Protein AF-A0A7C3V7M2-F1 (afdb_monomer_lite)

Foldseek 3Di:
DVVVVVVVVVVVVVVVVCCCVVCVVVVVVVVVVVVVCVVVVVPPPLVPDDKDKFWDPQKDWPDWAQAQQAFIKTKIAGAPQFKKWWFWKAAEQAPDRLDIFGAPHIDIHGHPGIDIDARDPDDGGRGYYYRNRHGDDSVCRHAFHKDKHKMKIWIAGPVPRDIDIIMIITIDGHHHDDPPPDPQPDADEDDWFDEQQAAEEHEYPAAYEEAAEGYEYEQNHALHEYHDQQHEQYYQLYYESYEYYLHENYEYENYEFERYLEDYEYDVYEHYEYEHYEFEHHQEEDYEYECYEHYEYEHYEFEHYQEEHYEAEVYEHYEAEAYEYEHYQYEDYEAELYEQYEHEQYEYEQYQYENYEYYNYENYEYYQYEAYQYQEYYEAEDAYEAYEHALYEFHHPHADENYEYYCYEQYEAEHYEFEHQHDEHAEYANYENYEHEHYEYPQHQAEDYEYENQYENYEAYQYEFENHQEEPYEYEHAHEHYEHANYEFEHHAAEPYEYYQYEHYEYEHYEFEHYAAEPYEYAHYEPYEYEHYEFEHYQEYYEYHQYEAYEYYQYEFEHHVERYYYDDPPDPYNYYHYNYHYYHHHPPPPSD

Structure (mmCIF, N/CA/C/O backbone):
data_AF-A0A7C3V7M2-F1
#
_entry.id   AF-A0A7C3V7M2-F1
#
loop_
_atom_site.group_PDB
_atom_site.id
_atom_site.type_symbol
_atom_site.label_atom_id
_atom_site.label_alt_id
_atom_site.label_comp_id
_atom_site.label_asym_id
_atom_site.label_entity_id
_atom_site.label_seq_id
_atom_site.pdbx_PDB_ins_code
_atom_site.Cartn_x
_atom_site.Cartn_y
_atom_site.Cartn_z
_atom_site.occupancy
_atom_site.B_iso_or_equiv
_atom_site.auth_seq_id
_atom_site.auth_comp_id
_atom_site.auth_asym_id
_atom_site.auth_atom_id
_atom_site.pdbx_PDB_model_num
ATOM 1 N N . MET A 1 1 ? -31.447 86.034 -13.667 1.00 54.25 1 MET A N 1
ATOM 2 C CA . MET A 1 1 ? -31.892 84.661 -14.022 1.00 54.25 1 MET A CA 1
ATOM 3 C C . MET A 1 1 ? -31.077 84.039 -15.160 1.00 54.25 1 MET A C 1
ATOM 5 O O . MET A 1 1 ? -30.828 82.841 -15.121 1.00 54.25 1 MET A O 1
ATOM 9 N N . GLU A 1 2 ? -30.608 84.818 -16.137 1.00 56.22 2 GLU A N 1
ATOM 10 C CA . GLU A 1 2 ? -29.858 84.313 -17.302 1.00 56.22 2 GLU A CA 1
ATOM 11 C C . GLU A 1 2 ? -28.431 83.814 -16.987 1.00 56.22 2 GLU A C 1
ATOM 13 O O . GLU A 1 2 ? -27.974 82.814 -17.540 1.00 56.22 2 GLU A O 1
ATOM 18 N N . THR A 1 3 ? -27.752 84.441 -16.025 1.00 54.19 3 THR A N 1
ATOM 19 C CA . THR A 1 3 ? -26.393 84.076 -15.584 1.00 54.19 3 THR A CA 1
ATOM 20 C C . THR A 1 3 ? -26.341 82.751 -14.811 1.00 54.19 3 THR A C 1
ATOM 22 O O . THR A 1 3 ? -25.448 81.937 -15.038 1.00 54.19 3 THR A O 1
ATOM 25 N N . LEU A 1 4 ? -27.355 82.455 -13.990 1.00 53.62 4 LEU A N 1
ATOM 26 C CA . LEU A 1 4 ? -27.503 81.168 -13.285 1.00 53.62 4 LEU A CA 1
ATOM 27 C C . LEU A 1 4 ? -27.811 79.993 -14.234 1.00 53.62 4 LEU A C 1
ATOM 29 O O . LEU A 1 4 ? -27.441 78.851 -13.955 1.00 53.62 4 LEU A O 1
ATOM 33 N N . ARG A 1 5 ? -28.459 80.261 -15.377 1.00 54.81 5 ARG A N 1
ATOM 34 C CA . ARG A 1 5 ? -28.803 79.237 -16.378 1.00 54.81 5 ARG A CA 1
ATOM 35 C C . ARG A 1 5 ? -27.583 78.818 -17.210 1.00 54.81 5 ARG A C 1
ATOM 37 O O . ARG A 1 5 ? -27.418 77.627 -17.465 1.00 54.81 5 ARG A O 1
ATOM 44 N N . LYS A 1 6 ? -26.690 79.761 -17.548 1.00 54.53 6 LYS A N 1
ATOM 45 C CA . LYS A 1 6 ? -25.410 79.477 -18.230 1.00 54.53 6 LYS A CA 1
ATOM 46 C C . LYS A 1 6 ? -24.426 78.697 -17.346 1.00 54.53 6 LYS A C 1
ATOM 48 O O . LYS A 1 6 ? -23.787 77.771 -17.835 1.00 54.53 6 LYS A O 1
ATOM 53 N N . TRP A 1 7 ? -24.372 78.988 -16.044 1.00 55.53 7 TRP A N 1
ATOM 54 C CA . TRP A 1 7 ? -23.485 78.279 -15.109 1.00 55.53 7 TRP A CA 1
ATOM 55 C C . TRP A 1 7 ? -23.869 76.795 -14.925 1.00 55.53 7 TRP A C 1
ATOM 57 O O . TRP A 1 7 ? -23.005 75.918 -14.981 1.00 55.53 7 TRP A O 1
ATOM 67 N N . ARG A 1 8 ? -25.175 76.487 -14.822 1.00 53.44 8 ARG A N 1
ATOM 68 C CA . ARG A 1 8 ? -25.684 75.099 -14.743 1.00 53.44 8 ARG A CA 1
ATOM 69 C C . ARG A 1 8 ? -25.473 74.281 -16.026 1.00 53.44 8 ARG A C 1
ATOM 71 O O . ARG A 1 8 ? -25.283 73.071 -15.932 1.00 53.44 8 ARG A O 1
ATOM 78 N N . LEU A 1 9 ? -25.514 74.903 -17.207 1.00 55.69 9 LEU A N 1
ATOM 79 C CA . LEU A 1 9 ? -25.251 74.219 -18.483 1.00 55.69 9 LEU A CA 1
ATOM 80 C C . LEU A 1 9 ? -23.763 73.883 -18.659 1.00 55.69 9 LEU A C 1
ATOM 82 O O . LEU A 1 9 ? -23.442 72.784 -19.105 1.00 55.69 9 LEU A O 1
ATOM 86 N N . PHE A 1 10 ? -22.865 74.777 -18.236 1.00 55.31 10 PHE A N 1
ATOM 87 C CA . PHE A 1 10 ? -21.420 74.552 -18.316 1.00 55.31 10 PHE A CA 1
ATOM 88 C C . PHE A 1 10 ? -20.954 73.411 -17.390 1.00 55.31 10 PHE A C 1
ATOM 90 O O . PHE A 1 10 ? -20.210 72.534 -17.818 1.00 55.31 10 PHE A O 1
ATOM 97 N N . HIS A 1 11 ? -21.483 73.336 -16.161 1.00 56.56 11 HIS A N 1
ATOM 98 C CA . HIS A 1 11 ? -21.150 72.255 -15.215 1.00 56.56 11 HIS A CA 1
ATOM 99 C C . HIS A 1 11 ? -21.684 70.879 -15.649 1.00 56.56 11 HIS A C 1
ATOM 101 O O . HIS A 1 11 ? -21.033 69.860 -15.413 1.00 56.56 11 HIS A O 1
ATOM 107 N N . ARG A 1 12 ? -22.839 70.829 -16.332 1.00 56.41 12 ARG A N 1
ATOM 108 C CA . ARG A 1 12 ? -23.368 69.583 -16.916 1.00 56.41 12 ARG A CA 1
ATOM 109 C C . ARG A 1 12 ? -22.530 69.092 -18.099 1.00 56.41 12 ARG A C 1
ATOM 111 O O . ARG A 1 12 ? -22.341 67.888 -18.224 1.00 56.41 12 ARG A O 1
ATOM 118 N N . GLY A 1 13 ? -21.998 70.000 -18.921 1.00 60.06 13 GLY A N 1
ATOM 119 C CA . GLY A 1 13 ? -21.074 69.656 -20.008 1.00 60.06 13 GLY A CA 1
ATOM 120 C C . GLY A 1 13 ? -19.727 69.132 -19.501 1.00 60.06 13 GLY A C 1
ATOM 121 O O . GLY A 1 13 ? -19.213 68.151 -20.029 1.00 60.06 13 GLY A O 1
ATOM 122 N N . GLN A 1 14 ? -19.199 69.727 -18.428 1.00 63.34 14 GLN A N 1
ATOM 123 C CA . GLN A 1 14 ? -17.941 69.298 -17.814 1.00 63.34 14 GLN A CA 1
ATOM 124 C C . GLN A 1 14 ? -18.066 67.925 -17.128 1.00 63.34 14 GLN A C 1
ATOM 126 O O . GLN A 1 14 ? -17.229 67.056 -17.351 1.00 63.34 14 GLN A O 1
ATOM 131 N N . SER A 1 15 ? -19.169 67.681 -16.408 1.00 62.03 15 SER A N 1
ATOM 132 C CA . SER A 1 15 ? -19.448 66.369 -15.792 1.00 62.03 15 SER A CA 1
ATOM 133 C C . SER A 1 15 ? -19.681 65.270 -16.842 1.00 62.03 15 SER A C 1
ATOM 135 O O . SER A 1 15 ? -19.260 64.131 -16.666 1.00 62.03 15 SER A O 1
ATOM 137 N N . ALA A 1 16 ? -20.331 65.596 -17.968 1.00 63.72 16 ALA A N 1
ATOM 138 C CA . ALA A 1 16 ? -20.520 64.651 -19.069 1.00 63.72 16 ALA A CA 1
ATOM 139 C C . ALA A 1 16 ? -19.190 64.288 -19.760 1.00 63.72 16 ALA A C 1
ATOM 141 O O . ALA A 1 16 ? -18.980 63.129 -20.113 1.00 63.72 16 ALA A O 1
ATOM 142 N N . MET A 1 17 ? -18.273 65.250 -19.907 1.00 70.50 17 MET A N 1
ATOM 143 C CA . MET A 1 17 ? -16.934 65.020 -20.467 1.00 70.50 17 MET A CA 1
ATOM 144 C C . MET A 1 17 ? -16.050 64.160 -19.551 1.00 70.50 17 MET A C 1
ATOM 146 O O . MET A 1 17 ? -15.294 63.331 -20.057 1.00 70.50 17 MET A O 1
ATOM 150 N N . GLU A 1 18 ? -16.180 64.272 -18.226 1.00 68.94 18 GLU A N 1
ATOM 151 C CA . GLU A 1 18 ? -15.499 63.377 -17.274 1.00 68.94 18 GLU A CA 1
ATOM 152 C C . GLU A 1 18 ? -16.012 61.935 -17.358 1.00 68.94 18 GLU A C 1
ATOM 154 O O . GLU A 1 18 ? -15.216 60.998 -17.383 1.00 68.94 18 GLU A O 1
ATOM 159 N N . VAL A 1 19 ? -17.329 61.733 -17.481 1.00 70.38 19 VAL A N 1
ATOM 160 C CA . VAL A 1 19 ? -17.910 60.390 -17.653 1.00 70.38 19 VAL A CA 1
ATOM 161 C C . VAL A 1 19 ? -17.460 59.765 -18.978 1.00 70.38 19 VAL A C 1
ATOM 163 O O . VAL A 1 19 ? -17.074 58.598 -19.006 1.00 70.38 19 VAL A O 1
ATOM 166 N N . VAL A 1 20 ? -17.433 60.533 -20.071 1.00 73.56 20 VAL A N 1
ATOM 167 C CA . VAL A 1 20 ? -16.977 60.031 -21.379 1.00 73.56 20 VAL A CA 1
ATOM 168 C C . VAL A 1 20 ? -15.478 59.730 -21.386 1.00 73.56 20 VAL A C 1
ATOM 170 O O . VAL A 1 20 ? -15.071 58.728 -21.962 1.00 73.56 20 VAL A O 1
ATOM 173 N N . THR A 1 21 ? -14.640 60.528 -20.727 1.00 76.31 21 THR A N 1
ATOM 174 C CA . THR A 1 21 ? -13.189 60.267 -20.691 1.00 76.31 21 THR A CA 1
ATOM 175 C C . THR A 1 21 ? -12.809 59.153 -19.714 1.00 76.31 21 THR A C 1
ATOM 177 O O . THR A 1 21 ? -11.884 58.397 -19.999 1.00 76.31 21 THR A O 1
ATOM 180 N N . THR A 1 22 ? -13.552 58.978 -18.619 1.00 72.38 22 THR A N 1
ATOM 181 C CA . THR A 1 22 ? -13.263 57.951 -17.602 1.00 72.38 22 THR A CA 1
ATOM 182 C C . THR A 1 22 ? -13.839 56.585 -17.984 1.00 72.38 22 THR A C 1
ATOM 184 O O . THR A 1 22 ? -13.167 55.566 -17.839 1.00 72.38 22 THR A O 1
ATOM 187 N N . TYR A 1 23 ? -15.058 56.542 -18.533 1.00 77.94 23 TYR A N 1
ATOM 188 C CA . TYR A 1 23 ? -15.716 55.290 -18.928 1.00 77.94 23 TYR A CA 1
ATOM 189 C C . TYR A 1 23 ? -15.621 54.989 -20.427 1.00 77.94 23 TYR A C 1
ATOM 191 O O . TYR A 1 23 ? -15.831 53.845 -20.823 1.00 77.94 23 TYR A O 1
ATOM 199 N N . GLY A 1 24 ? -15.268 55.962 -21.271 1.00 79.88 24 GLY A N 1
ATOM 200 C CA . GLY A 1 24 ? -15.135 55.750 -22.717 1.00 79.88 24 GLY A CA 1
ATOM 201 C C . GLY A 1 24 ? -14.022 54.769 -23.069 1.00 79.88 24 GLY A C 1
ATOM 202 O O . GLY A 1 24 ? -14.223 53.901 -23.914 1.00 79.88 24 GLY A O 1
ATOM 203 N N . TRP A 1 25 ? -12.889 54.824 -22.362 1.00 80.25 25 TRP A N 1
ATOM 204 C CA . TRP A 1 25 ? -11.821 53.833 -22.525 1.00 80.25 25 TRP A CA 1
ATOM 205 C C . TRP A 1 25 ? -12.227 52.452 -22.013 1.00 80.25 25 TRP A C 1
ATOM 207 O O . TRP A 1 25 ? -11.919 51.457 -22.660 1.00 80.25 25 TRP A O 1
ATOM 217 N N . ALA A 1 26 ? -12.974 52.374 -20.909 1.00 80.06 26 ALA A N 1
ATOM 218 C CA . ALA A 1 26 ? -13.489 51.104 -20.403 1.00 80.06 26 ALA A CA 1
ATOM 219 C C . ALA A 1 26 ? -14.484 50.463 -21.386 1.00 80.06 26 ALA A C 1
ATOM 221 O O . ALA A 1 26 ? -14.404 49.264 -21.641 1.00 80.06 26 ALA A O 1
ATOM 222 N N . LEU A 1 27 ? -15.368 51.260 -21.994 1.00 82.06 27 LEU A N 1
ATOM 223 C CA . LEU A 1 27 ? -16.304 50.798 -23.019 1.00 82.06 27 LEU A CA 1
ATOM 224 C C . LEU A 1 27 ? -15.571 50.366 -24.298 1.00 82.06 27 LEU A C 1
ATOM 226 O O . LEU A 1 27 ? -15.895 49.325 -24.863 1.00 82.06 27 LEU A O 1
ATOM 230 N N . LEU A 1 28 ? -14.558 51.125 -24.730 1.00 84.50 28 LEU A N 1
ATOM 231 C CA . LEU A 1 28 ? -13.723 50.771 -25.879 1.00 84.50 28 LEU A CA 1
ATOM 232 C C . LEU A 1 28 ? -12.987 49.447 -25.635 1.00 84.50 28 LEU A C 1
ATOM 234 O O . LEU A 1 28 ? -13.034 48.561 -26.483 1.00 84.50 28 LEU A O 1
ATOM 238 N N . ILE A 1 29 ? -12.362 49.283 -24.465 1.00 86.75 29 ILE A N 1
ATOM 239 C CA . ILE A 1 29 ? -11.704 48.033 -24.066 1.00 86.75 29 ILE A CA 1
ATOM 240 C C . ILE A 1 29 ? -12.720 46.893 -24.041 1.00 86.75 29 ILE A C 1
ATOM 242 O O . ILE A 1 29 ? -12.433 45.824 -24.564 1.00 86.75 29 ILE A O 1
ATOM 246 N N . PHE A 1 30 ? -13.920 47.112 -23.503 1.00 87.88 30 PHE A N 1
ATOM 247 C CA . PHE A 1 30 ? -14.962 46.089 -23.457 1.00 87.88 30 PHE A CA 1
ATOM 248 C C . PHE A 1 30 ? -15.421 45.657 -24.858 1.00 87.88 30 PHE A C 1
ATOM 250 O O . PHE A 1 30 ? -15.572 44.465 -25.114 1.00 87.88 30 PHE A O 1
ATOM 257 N N . ILE A 1 31 ? -15.578 46.602 -25.791 1.00 88.81 31 ILE A N 1
ATOM 258 C CA . ILE A 1 31 ? -15.915 46.313 -27.193 1.00 88.81 31 ILE A CA 1
ATOM 259 C C . ILE A 1 31 ? -14.763 45.584 -27.893 1.00 88.81 31 ILE A C 1
ATOM 261 O O . ILE A 1 31 ? -15.015 44.629 -28.622 1.00 88.81 31 ILE A O 1
ATOM 265 N N . ILE A 1 32 ? -13.510 45.979 -27.651 1.00 89.56 32 ILE A N 1
ATOM 266 C CA . ILE A 1 32 ? -12.331 45.290 -28.195 1.00 89.56 32 ILE A CA 1
ATOM 267 C C . ILE A 1 32 ? -12.253 43.865 -27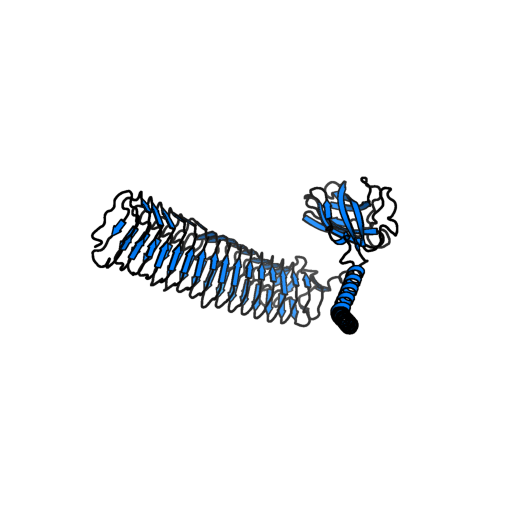.644 1.00 89.56 32 ILE A C 1
ATOM 269 O O . ILE A 1 32 ? -12.053 42.934 -28.414 1.00 89.56 32 ILE A O 1
ATOM 273 N N . VAL A 1 33 ? -12.467 43.668 -26.341 1.00 88.44 33 VAL A N 1
ATOM 274 C CA . VAL A 1 33 ? -12.507 42.338 -25.720 1.00 88.44 33 VAL A CA 1
ATOM 275 C C . VAL A 1 33 ? -13.633 41.506 -26.322 1.00 88.44 33 VAL A C 1
ATOM 277 O O . VAL A 1 33 ? -13.380 40.379 -26.721 1.00 88.44 33 VAL A O 1
ATOM 280 N N . LEU A 1 34 ? -14.846 42.043 -26.474 1.00 81.62 34 LEU A N 1
ATOM 281 C CA . LEU A 1 34 ? -15.949 41.335 -27.134 1.00 81.62 34 LEU A CA 1
ATOM 282 C C . LEU A 1 34 ? -15.634 40.989 -28.593 1.00 81.62 34 LEU A C 1
ATOM 284 O O . LEU A 1 34 ? -15.914 39.872 -29.018 1.00 81.62 34 LEU A O 1
ATOM 288 N N . ALA A 1 35 ? -15.025 41.905 -29.348 1.00 80.00 35 ALA A N 1
ATOM 289 C CA . ALA A 1 35 ? -14.605 41.664 -30.724 1.00 80.00 35 ALA A CA 1
ATOM 290 C C . ALA A 1 35 ? -13.513 40.588 -30.798 1.00 80.00 35 ALA A C 1
ATOM 292 O O . ALA A 1 35 ? -13.581 39.722 -31.663 1.00 80.00 35 ALA A O 1
ATOM 293 N N . VAL A 1 36 ? -12.557 40.588 -29.864 1.00 79.81 36 VAL A N 1
ATOM 294 C CA . VAL A 1 36 ? -11.524 39.551 -29.731 1.00 79.81 36 VAL A CA 1
ATOM 295 C C . VAL A 1 36 ? -12.147 38.216 -29.328 1.00 79.81 36 VAL A C 1
ATOM 297 O O . VAL A 1 36 ? -11.831 37.208 -29.940 1.00 79.81 36 VAL A O 1
ATOM 300 N N . LEU A 1 37 ? -13.074 38.176 -28.370 1.00 72.38 37 LEU A N 1
ATOM 301 C CA . LEU A 1 37 ? -13.779 36.952 -27.972 1.00 72.38 37 LEU A CA 1
ATOM 302 C C . LEU A 1 37 ? -14.639 36.389 -29.114 1.00 72.38 37 LEU A C 1
ATOM 304 O O . LEU A 1 37 ? -14.712 35.174 -29.286 1.00 72.38 37 LEU A O 1
ATOM 308 N N . PHE A 1 38 ? -15.265 37.258 -29.911 1.00 72.06 38 PHE A N 1
ATOM 309 C CA . PHE A 1 38 ? -16.015 36.868 -31.103 1.00 72.06 38 PHE A CA 1
ATOM 310 C C . PHE A 1 38 ? -15.084 36.370 -32.218 1.00 72.06 38 PHE A C 1
ATOM 312 O O . PHE A 1 38 ? -15.349 35.333 -32.820 1.00 72.06 38 PHE A O 1
ATOM 319 N N . TYR A 1 39 ? -13.960 37.058 -32.444 1.00 72.50 39 TYR A N 1
ATOM 320 C CA . TYR A 1 39 ? -12.911 36.668 -33.391 1.00 72.50 39 TYR A CA 1
ATOM 321 C C . TYR A 1 39 ? -12.247 35.336 -33.011 1.00 72.50 39 TYR A C 1
ATOM 323 O O . TYR A 1 39 ? -11.984 34.508 -33.877 1.00 72.50 39 TYR A O 1
ATOM 331 N N . LEU A 1 40 ? -12.044 35.091 -31.714 1.00 66.56 40 LEU A N 1
ATOM 332 C CA . LEU A 1 40 ? -11.534 33.834 -31.160 1.00 66.56 40 LEU A CA 1
ATOM 333 C C . LEU A 1 40 ? -12.608 32.733 -31.065 1.00 66.56 40 LEU A C 1
ATOM 335 O O . LEU A 1 40 ? -12.315 31.641 -30.588 1.00 66.56 40 LEU A O 1
ATOM 339 N N . GLY A 1 41 ? -13.850 32.996 -31.489 1.00 56.81 41 GLY A N 1
ATOM 340 C CA . GLY A 1 41 ? -14.926 31.999 -31.543 1.00 56.81 41 GLY A CA 1
ATOM 341 C C . GLY A 1 41 ? -15.546 31.616 -30.192 1.00 56.81 41 GLY A C 1
ATOM 342 O O . GLY A 1 41 ? -16.419 30.754 -30.147 1.00 56.81 41 GLY A O 1
ATOM 343 N N . ILE A 1 42 ? -15.163 32.275 -29.094 1.00 66.88 42 ILE A N 1
ATOM 344 C CA . ILE A 1 42 ? -15.585 31.940 -27.720 1.00 66.88 42 ILE A CA 1
ATOM 345 C C . ILE A 1 42 ? -17.090 32.183 -27.502 1.00 66.88 42 ILE A C 1
ATOM 347 O O . ILE A 1 42 ? -17.720 31.503 -26.698 1.00 66.88 42 ILE A O 1
ATOM 351 N N . LEU A 1 43 ? -17.686 33.127 -28.239 1.00 58.50 43 LEU A N 1
ATOM 352 C CA . LEU A 1 43 ? -19.109 33.487 -28.140 1.00 58.50 43 LEU A CA 1
ATOM 353 C C . LEU A 1 43 ? -19.999 32.818 -29.206 1.00 58.50 43 LEU A C 1
ATOM 355 O O . LEU A 1 43 ? -21.163 33.191 -29.350 1.00 58.50 43 LEU A O 1
ATOM 359 N N . GLN A 1 44 ? -19.486 31.841 -29.964 1.00 56.62 44 GLN A N 1
ATOM 360 C CA . GLN A 1 44 ? -20.307 31.080 -30.909 1.00 56.62 44 GLN A CA 1
ATOM 361 C C . GLN A 1 44 ? -21.152 30.030 -30.152 1.00 56.62 44 GLN A C 1
ATOM 363 O O . GLN A 1 44 ? -20.580 29.192 -29.452 1.00 56.62 44 GLN A O 1
ATOM 368 N N . PRO A 1 45 ? -22.496 30.001 -30.305 1.00 51.53 45 PRO A N 1
ATOM 369 C CA . PRO A 1 45 ? -23.371 29.043 -29.611 1.00 51.53 45 PRO A CA 1
ATOM 370 C C . PRO A 1 45 ? -23.125 27.570 -29.991 1.00 51.53 45 PRO A C 1
ATOM 372 O O . PRO A 1 45 ? -23.716 26.666 -29.406 1.00 51.53 45 PRO A O 1
ATOM 375 N N . THR A 1 46 ? -22.272 27.318 -30.984 1.00 48.84 46 THR A N 1
ATOM 376 C CA . THR A 1 46 ? -21.913 25.994 -31.502 1.00 48.84 46 THR A CA 1
ATOM 377 C C . THR A 1 46 ? -20.880 25.252 -30.647 1.00 48.84 46 THR A C 1
ATOM 379 O O . THR A 1 46 ? -20.724 24.050 -30.832 1.00 48.84 46 THR A O 1
ATOM 382 N N . SER A 1 47 ? -20.225 25.908 -29.679 1.00 47.66 47 SER A N 1
ATOM 383 C CA . SER A 1 47 ? -19.247 25.285 -28.763 1.00 47.66 47 SER A CA 1
ATOM 384 C C . SER A 1 47 ? -19.869 24.589 -27.538 1.00 47.66 47 SER A C 1
ATOM 386 O O . SER A 1 47 ? -19.163 23.947 -26.761 1.00 47.66 47 SER A O 1
ATOM 388 N N . LEU A 1 48 ? -21.191 24.699 -27.346 1.00 49.47 48 LEU A N 1
ATOM 389 C CA . LEU A 1 48 ? -21.883 24.249 -26.127 1.00 49.47 48 LEU A CA 1
ATOM 390 C C . LEU A 1 48 ? -22.538 22.861 -26.223 1.00 49.47 48 LEU A C 1
ATOM 392 O O . LEU A 1 48 ? -23.025 22.352 -25.214 1.00 49.47 48 LEU A O 1
ATOM 396 N N . THR A 1 49 ? -22.526 22.204 -27.386 1.00 54.84 49 THR A N 1
ATOM 397 C CA . THR A 1 49 ? -22.900 20.783 -27.486 1.00 54.84 49 THR A CA 1
ATOM 398 C C . THR A 1 49 ? -21.642 19.934 -27.570 1.00 54.84 49 THR A C 1
ATOM 400 O O . THR A 1 49 ? -20.907 20.026 -28.551 1.00 54.84 49 THR A O 1
ATOM 403 N N . ARG A 1 50 ? -21.394 19.117 -26.541 1.00 60.56 50 ARG A N 1
ATOM 404 C CA . ARG A 1 50 ? -20.238 18.212 -26.492 1.00 60.56 50 ARG A CA 1
ATOM 405 C C . ARG A 1 50 ? -20.263 17.247 -27.688 1.00 60.56 50 ARG A C 1
ATOM 407 O O . ARG A 1 50 ? -21.347 16.751 -28.005 1.00 60.56 50 ARG A O 1
ATOM 414 N N . PRO A 1 51 ? -19.111 16.956 -28.321 1.00 74.00 51 PRO A N 1
ATOM 415 C CA . PRO A 1 51 ? -19.040 15.909 -29.327 1.00 74.00 51 PRO A CA 1
ATOM 416 C C . PRO A 1 51 ? -19.486 14.577 -28.714 1.00 74.00 51 PRO A C 1
ATOM 418 O O . PRO A 1 51 ? -19.128 14.256 -27.580 1.00 74.00 51 PRO A O 1
ATOM 421 N N . SER A 1 52 ? -20.298 13.821 -29.445 1.00 80.38 52 SER A N 1
ATOM 422 C CA . SER A 1 52 ? -20.849 12.543 -28.991 1.00 80.38 52 SER A CA 1
ATOM 423 C C . SER A 1 52 ? -20.683 11.487 -30.072 1.00 80.38 52 SER A C 1
ATOM 425 O O . SER A 1 52 ? -21.022 11.742 -31.226 1.00 80.38 52 SER A O 1
ATOM 427 N N . CYS A 1 53 ? -20.210 10.307 -29.681 1.00 84.38 53 CYS A N 1
ATOM 428 C CA . CYS A 1 53 ? -20.084 9.137 -30.540 1.00 84.38 53 CYS A CA 1
ATOM 429 C C . CYS A 1 53 ? -20.661 7.931 -29.795 1.00 84.38 53 CYS A C 1
ATOM 431 O O . CYS A 1 53 ? -20.124 7.538 -28.759 1.00 84.38 53 CYS A O 1
ATOM 433 N N . ILE A 1 54 ? -21.784 7.394 -30.267 1.00 84.69 54 ILE A N 1
ATOM 434 C CA . ILE A 1 54 ? -22.521 6.319 -29.591 1.00 84.69 54 ILE A CA 1
ATOM 435 C C . ILE A 1 54 ? -22.700 5.165 -30.572 1.00 84.69 54 ILE A C 1
ATOM 437 O O . ILE A 1 54 ? -23.352 5.328 -31.598 1.00 84.69 54 ILE A O 1
ATOM 441 N N . MET A 1 55 ? -22.133 4.005 -30.246 1.00 87.56 55 MET A N 1
ATOM 442 C CA . MET A 1 55 ? -22.235 2.782 -31.050 1.00 87.56 55 MET A CA 1
ATOM 443 C C . MET A 1 55 ? -23.271 1.816 -30.460 1.00 87.56 55 MET A C 1
ATOM 445 O O . MET A 1 55 ? -23.648 1.923 -29.291 1.00 87.56 55 MET A O 1
ATOM 449 N N . GLU A 1 56 ? -23.711 0.846 -31.262 1.00 87.75 56 GLU A N 1
ATOM 450 C CA . GLU A 1 56 ? -24.540 -0.266 -30.786 1.00 87.75 56 GLU A CA 1
ATOM 451 C C . GLU A 1 56 ? -23.841 -1.121 -29.700 1.00 87.75 56 GLU A C 1
ATOM 453 O O . GLU A 1 56 ? -22.610 -1.246 -29.688 1.00 87.75 56 GLU A O 1
ATOM 458 N N . PRO A 1 57 ? -24.608 -1.785 -28.809 1.00 81.19 57 PRO A N 1
ATOM 459 C CA . PRO A 1 57 ? -24.059 -2.592 -27.721 1.00 81.19 57 PRO A CA 1
ATOM 460 C C . PRO A 1 57 ? -23.031 -3.651 -28.159 1.00 81.19 57 PRO A C 1
ATOM 462 O O . PRO A 1 57 ? -23.244 -4.444 -29.084 1.00 81.19 57 PRO A O 1
ATOM 465 N N . GLY A 1 58 ? -21.919 -3.701 -27.422 1.00 81.56 58 GLY A N 1
ATOM 466 C CA . GLY A 1 58 ? -20.769 -4.571 -27.697 1.00 81.56 58 GLY A CA 1
ATOM 467 C C . GLY A 1 58 ? -19.661 -3.906 -28.518 1.00 81.56 58 GLY A C 1
ATOM 468 O O . GLY A 1 58 ? -18.601 -4.511 -28.687 1.00 81.56 58 GLY A O 1
ATOM 469 N N . PHE A 1 59 ? -19.882 -2.670 -28.969 1.00 88.06 59 PHE A N 1
ATOM 470 C CA . PHE A 1 59 ? -18.890 -1.821 -29.617 1.00 88.06 59 PHE A CA 1
ATOM 471 C C . PHE A 1 59 ? -18.797 -0.471 -28.914 1.00 88.06 59 PHE A C 1
ATOM 473 O O . PHE A 1 59 ? -19.774 0.019 -28.348 1.00 88.06 59 PHE A O 1
ATOM 480 N N . SER A 1 60 ? -17.614 0.128 -28.967 1.00 87.69 60 SER A N 1
ATOM 481 C CA . SER A 1 60 ? -17.315 1.388 -28.296 1.00 87.69 60 SER A CA 1
ATOM 482 C C . SER A 1 60 ? -16.566 2.317 -29.238 1.00 87.69 60 SER A C 1
ATOM 484 O O . SER A 1 60 ? -15.664 1.898 -29.962 1.00 87.69 60 SER A O 1
ATOM 486 N N . CYS A 1 61 ? -16.922 3.595 -29.190 1.00 86.00 61 CYS A N 1
ATOM 487 C CA . CYS A 1 61 ? -16.185 4.664 -29.844 1.00 86.00 61 CYS A CA 1
ATOM 488 C C . CYS A 1 61 ? -15.349 5.385 -28.786 1.00 86.00 61 CYS A C 1
ATOM 490 O O . CYS A 1 61 ? -15.904 6.051 -27.913 1.00 86.00 61 CYS A O 1
ATOM 492 N N . TYR A 1 62 ? -14.030 5.195 -28.824 1.00 80.62 62 TYR A N 1
ATOM 493 C CA . TYR A 1 62 ? -13.113 5.743 -27.818 1.00 80.62 62 TYR A CA 1
ATOM 494 C C . TYR A 1 62 ? -12.806 7.212 -28.092 1.00 80.62 62 TYR A C 1
ATOM 496 O O . TYR A 1 62 ? -12.810 8.042 -27.183 1.00 80.62 62 TYR A O 1
ATOM 504 N N . SER A 1 63 ? -12.568 7.538 -29.358 1.00 81.25 63 SER A N 1
ATOM 505 C CA . SER A 1 63 ? -12.397 8.903 -29.833 1.00 81.25 63 SER A CA 1
ATOM 506 C C . SER A 1 63 ? -12.755 8.992 -31.314 1.00 81.25 63 SER A C 1
ATOM 508 O O . SER A 1 63 ? -12.739 7.996 -32.035 1.00 81.25 63 SER A O 1
ATOM 510 N N . PHE A 1 64 ? -13.110 10.186 -31.776 1.00 83.94 64 PHE A N 1
ATOM 511 C CA . PHE A 1 64 ? -13.278 10.462 -33.197 1.00 83.94 64 PHE A CA 1
ATOM 512 C C . PHE A 1 64 ? -12.851 11.896 -33.489 1.00 83.94 64 PHE A C 1
ATOM 514 O O . PHE A 1 64 ? -12.948 12.767 -32.621 1.00 83.94 64 PHE A O 1
ATOM 521 N N . LYS A 1 65 ? -12.391 12.139 -34.714 1.00 81.69 65 LYS A N 1
ATOM 522 C CA . LYS A 1 65 ? -12.029 13.464 -35.202 1.00 81.69 65 LYS A CA 1
ATOM 523 C C . LYS A 1 65 ? -12.580 13.669 -36.606 1.00 81.69 65 LYS A C 1
ATOM 525 O O . LYS A 1 65 ? -12.453 12.796 -37.458 1.00 81.69 65 LYS A O 1
ATOM 530 N N . LEU A 1 66 ? -13.186 14.830 -36.827 1.00 81.62 66 LEU A N 1
ATOM 531 C CA . LEU A 1 66 ? -13.663 15.275 -38.131 1.00 81.62 66 LEU A CA 1
ATOM 532 C C . LEU A 1 66 ? -12.708 16.354 -38.637 1.00 81.62 66 LEU A C 1
ATOM 534 O O . LEU A 1 66 ? -12.555 17.385 -37.988 1.00 81.62 66 LEU A O 1
ATOM 538 N N . VAL A 1 67 ? -12.045 16.114 -39.761 1.00 81.88 67 VAL A N 1
ATOM 539 C CA . VAL A 1 67 ? -11.033 17.014 -40.325 1.00 81.88 67 VAL A CA 1
ATOM 540 C C . VAL A 1 67 ? -11.648 17.867 -41.432 1.00 81.88 67 VAL A C 1
ATOM 542 O O . VAL A 1 67 ? -12.492 17.398 -42.200 1.00 81.88 67 VAL A O 1
ATOM 545 N N . GLU A 1 68 ? -11.240 19.135 -41.508 1.00 77.75 68 GLU A N 1
ATOM 546 C CA . GLU A 1 68 ? -11.604 20.038 -42.604 1.00 77.75 68 GLU A CA 1
ATOM 547 C C . GLU A 1 68 ? -11.415 19.354 -43.972 1.00 77.75 68 GLU A C 1
ATOM 549 O O . GLU A 1 68 ? -10.355 18.806 -44.265 1.00 77.75 68 GLU A O 1
ATOM 554 N N . GLY A 1 69 ? -12.468 19.363 -44.795 1.00 74.19 69 GLY A N 1
ATOM 555 C CA . GLY A 1 69 ? -12.529 18.580 -46.039 1.00 74.19 69 GLY A CA 1
ATOM 556 C C . GLY A 1 69 ? -13.388 17.312 -45.961 1.00 74.19 69 GLY A C 1
ATOM 557 O O . GLY A 1 69 ? -13.616 16.681 -46.988 1.00 74.19 69 GLY A O 1
ATOM 558 N N . GLY A 1 70 ? -13.933 16.981 -44.784 1.00 75.69 70 GLY A N 1
ATOM 559 C CA . GLY A 1 70 ? -14.950 15.936 -44.635 1.00 75.69 70 GLY A CA 1
ATOM 560 C C . GLY A 1 70 ? -14.420 14.590 -44.142 1.00 75.69 70 GLY A C 1
ATOM 561 O O . GLY A 1 70 ? -15.203 13.652 -44.044 1.00 75.69 70 GLY A O 1
ATOM 562 N N . GLU A 1 71 ? -13.132 14.478 -43.819 1.00 83.00 71 GLU A N 1
ATOM 563 C CA . GLU A 1 71 ? -12.510 13.224 -43.383 1.00 83.00 71 GLU A CA 1
ATOM 564 C C . GLU A 1 71 ? -12.875 12.880 -41.928 1.00 83.00 71 GLU A C 1
ATOM 566 O O . GLU A 1 71 ? -12.826 13.726 -41.034 1.00 83.00 71 GLU A O 1
ATOM 571 N N . LEU A 1 72 ? -13.210 11.613 -41.687 1.00 82.56 72 LEU A N 1
ATOM 572 C CA . LEU A 1 72 ? -13.450 11.015 -40.380 1.00 82.56 72 LEU A CA 1
ATOM 573 C C . LEU A 1 72 ? -12.267 10.130 -39.975 1.00 82.56 72 LEU A C 1
ATOM 575 O O . LEU A 1 72 ? -11.934 9.160 -40.653 1.00 82.56 72 LEU A O 1
ATOM 579 N N . GLN A 1 73 ? -11.708 10.408 -38.802 1.00 82.62 73 GLN A N 1
ATOM 580 C CA . GLN A 1 73 ? -10.762 9.540 -38.105 1.00 82.62 73 GLN A CA 1
ATOM 581 C C . GLN A 1 73 ? -11.466 8.947 -36.886 1.00 82.62 73 GLN A C 1
ATOM 583 O O . GLN A 1 73 ? -12.018 9.688 -36.071 1.00 82.62 73 GLN A O 1
ATOM 588 N N . LEU A 1 74 ? -11.478 7.620 -36.765 1.00 84.00 74 LEU A N 1
ATOM 589 C CA . LEU A 1 74 ? -12.270 6.911 -35.759 1.00 84.00 74 LEU A CA 1
ATOM 590 C C . LEU A 1 74 ? -11.389 5.964 -34.940 1.00 84.00 74 LEU A C 1
ATOM 592 O O . LEU A 1 74 ? -10.715 5.118 -35.513 1.00 84.00 74 LEU A O 1
ATOM 596 N N . ASP A 1 75 ? -11.429 6.054 -33.613 1.00 82.38 75 ASP A N 1
ATOM 597 C CA . ASP A 1 75 ? -10.862 5.052 -32.704 1.00 82.38 75 ASP A CA 1
ATOM 598 C C . ASP A 1 75 ? -11.971 4.122 -32.211 1.00 82.38 75 ASP A C 1
ATOM 600 O O . ASP A 1 75 ? -12.863 4.510 -31.443 1.00 82.38 75 ASP A O 1
ATOM 604 N N . PHE A 1 76 ? -11.929 2.891 -32.706 1.00 85.94 76 PHE A N 1
ATOM 605 C CA . PHE A 1 76 ? -13.005 1.923 -32.582 1.00 85.94 76 PHE A CA 1
ATOM 606 C C . PHE A 1 76 ? -12.556 0.721 -31.757 1.00 85.94 76 PHE A C 1
ATOM 608 O O . PHE A 1 76 ? -11.491 0.151 -31.998 1.00 85.94 76 PHE A O 1
ATOM 615 N N . GLY A 1 77 ? -13.388 0.311 -30.801 1.00 85.94 77 GLY A N 1
ATOM 616 C CA . GLY A 1 77 ? -13.139 -0.853 -29.957 1.00 85.94 77 GLY A CA 1
ATOM 617 C C . GLY A 1 77 ? -14.339 -1.777 -29.830 1.00 85.94 77 GLY A C 1
ATOM 618 O O . GLY A 1 77 ? -15.475 -1.423 -30.156 1.00 85.94 77 GLY A O 1
ATOM 619 N N . GLN A 1 78 ? -14.074 -2.992 -29.357 1.00 86.44 78 GLN A N 1
ATOM 620 C CA . GLN A 1 78 ? -15.064 -4.067 -29.309 1.00 86.44 78 GLN A CA 1
ATOM 621 C C . GLN A 1 78 ? -14.863 -4.982 -28.097 1.00 86.44 78 GLN A C 1
ATOM 623 O O . GLN A 1 78 ? -13.740 -5.167 -27.630 1.00 86.44 78 GLN A O 1
ATOM 628 N N . ALA A 1 79 ? -15.947 -5.586 -27.607 1.00 84.06 79 ALA A N 1
ATOM 629 C CA . ALA A 1 79 ? -15.922 -6.493 -26.454 1.00 84.06 79 ALA A CA 1
ATOM 630 C C . ALA A 1 79 ? -16.779 -7.762 -26.656 1.00 84.06 79 ALA A C 1
ATOM 632 O O . ALA A 1 79 ? -17.360 -8.287 -25.708 1.00 84.06 79 ALA A O 1
ATOM 633 N N . LYS A 1 80 ? -16.894 -8.262 -27.894 1.00 74.00 80 LYS A N 1
ATOM 634 C CA . LYS A 1 80 ? -17.765 -9.394 -28.268 1.00 74.00 80 LYS A CA 1
ATOM 635 C C . LYS A 1 80 ? -17.107 -10.780 -28.164 1.00 74.00 80 LYS A C 1
ATOM 637 O O . LYS A 1 80 ? -17.633 -11.748 -28.707 1.00 74.00 80 LYS A O 1
ATOM 642 N N . GLY A 1 81 ? -15.977 -10.907 -27.471 1.00 74.62 81 GLY A N 1
ATOM 643 C CA . GLY A 1 81 ? -15.322 -12.187 -27.165 1.00 74.62 81 GLY A CA 1
ATOM 644 C C . GLY A 1 81 ? -14.457 -12.765 -28.292 1.00 74.62 81 GLY A C 1
ATOM 645 O O . GLY A 1 81 ? -13.444 -13.392 -28.001 1.00 74.62 81 GLY A O 1
ATOM 646 N N . ASN A 1 82 ? -14.787 -12.504 -29.562 1.00 82.06 82 ASN A N 1
ATOM 647 C CA . ASN A 1 82 ? -14.011 -12.938 -30.731 1.00 82.06 82 ASN A CA 1
ATOM 648 C C . ASN A 1 82 ? -13.268 -11.770 -31.390 1.00 82.06 82 ASN A C 1
ATOM 650 O O . ASN A 1 82 ? -13.751 -10.640 -31.391 1.00 82.06 82 ASN A O 1
ATOM 654 N N . THR A 1 83 ? -12.114 -12.045 -32.000 1.00 83.38 83 THR A N 1
ATOM 655 C CA . THR A 1 83 ? -11.371 -11.063 -32.805 1.00 83.38 83 THR A CA 1
ATOM 656 C C . THR A 1 83 ? -12.137 -10.713 -34.079 1.00 83.38 83 THR A C 1
ATOM 658 O O . THR A 1 83 ? -12.614 -11.603 -34.793 1.00 83.38 83 THR A O 1
ATOM 661 N N . ILE A 1 84 ? -12.209 -9.419 -34.387 1.00 85.94 84 ILE A N 1
ATOM 662 C CA . ILE A 1 84 ? -12.836 -8.904 -35.607 1.00 85.94 84 ILE A CA 1
ATOM 663 C C . ILE A 1 84 ? -11.791 -8.316 -36.553 1.00 85.94 84 ILE A C 1
ATOM 665 O O . ILE A 1 84 ? -10.753 -7.808 -36.125 1.00 85.94 84 ILE A O 1
ATOM 669 N N . LEU A 1 85 ? -12.100 -8.362 -37.844 1.00 86.06 85 LEU A N 1
ATOM 670 C CA . LEU A 1 85 ? -11.331 -7.748 -38.914 1.00 86.06 85 LEU A CA 1
ATOM 671 C C . LEU A 1 85 ? -12.177 -6.660 -39.574 1.00 86.06 85 LEU A C 1
ATOM 673 O O . LEU A 1 85 ? -13.143 -6.969 -40.267 1.00 86.06 85 LEU A O 1
ATOM 677 N N . VAL A 1 86 ? -11.841 -5.391 -39.359 1.00 84.81 86 VAL A N 1
ATOM 678 C CA . VAL A 1 86 ? -12.559 -4.262 -39.960 1.00 84.81 86 VAL A CA 1
ATOM 679 C C . VAL A 1 86 ? -12.104 -4.080 -41.405 1.00 84.81 86 VAL A C 1
ATOM 681 O O . VAL A 1 86 ? -10.911 -3.955 -41.674 1.00 84.81 86 VAL A O 1
ATOM 684 N N . THR A 1 87 ? -13.058 -4.072 -42.334 1.00 82.88 87 THR A N 1
ATOM 685 C CA . THR A 1 87 ? -12.808 -4.079 -43.787 1.00 82.88 87 THR A CA 1
ATOM 686 C C . THR A 1 87 ? -13.275 -2.807 -44.486 1.00 82.88 87 THR A C 1
ATOM 688 O O . THR A 1 87 ? -12.686 -2.417 -45.491 1.00 82.88 87 THR A O 1
ATOM 691 N N . ALA A 1 88 ? -14.305 -2.135 -43.968 1.00 83.38 88 ALA A N 1
ATOM 692 C CA . ALA A 1 88 ? -14.774 -0.863 -44.508 1.00 83.38 88 ALA A CA 1
ATOM 693 C C . ALA A 1 88 ? -15.410 0.006 -43.421 1.00 83.38 88 ALA A C 1
ATOM 695 O O . ALA A 1 88 ? -15.999 -0.516 -42.472 1.00 83.38 88 ALA A O 1
ATOM 696 N N . VAL A 1 89 ? -15.323 1.325 -43.587 1.00 86.25 89 VAL A N 1
ATOM 697 C CA . VAL A 1 89 ? -15.999 2.306 -42.729 1.00 86.25 89 VAL A CA 1
ATOM 698 C C . VAL A 1 89 ? -16.713 3.328 -43.603 1.00 86.25 89 VAL A C 1
ATOM 700 O O . VAL A 1 89 ? -16.149 3.816 -44.578 1.00 86.25 89 VAL A O 1
ATOM 703 N N . GLY A 1 90 ? -17.960 3.641 -43.270 1.00 85.12 90 GLY A N 1
ATOM 704 C CA . GLY A 1 90 ? -18.739 4.694 -43.915 1.00 85.12 90 GLY A CA 1
ATOM 705 C C . GLY A 1 90 ? -19.165 5.761 -42.920 1.00 85.12 90 GLY A C 1
ATOM 706 O O . GLY A 1 90 ? -19.420 5.460 -41.756 1.00 85.12 90 GLY A O 1
ATOM 707 N N . CYS A 1 91 ? -19.277 6.996 -43.399 1.00 85.31 91 CYS A N 1
ATOM 708 C CA . CYS A 1 91 ? -19.826 8.121 -42.654 1.00 85.31 91 CYS A CA 1
ATOM 709 C C . CYS A 1 91 ? -20.824 8.874 -43.544 1.00 85.31 91 CYS A C 1
ATOM 711 O O . CYS A 1 91 ? -20.494 9.256 -44.669 1.00 85.31 91 CYS A O 1
ATOM 713 N N . SER A 1 92 ? -22.052 9.093 -43.076 1.00 85.25 92 SER A N 1
ATOM 714 C CA . SER A 1 92 ? -23.067 9.824 -43.849 1.00 85.25 92 SER A CA 1
ATOM 715 C C . SER A 1 92 ? -24.110 10.473 -42.948 1.00 85.25 92 SER A C 1
ATOM 717 O O . SER A 1 92 ? -24.357 10.018 -41.833 1.00 85.25 92 SER A O 1
ATOM 719 N N . LYS A 1 93 ? -24.757 11.529 -43.447 1.00 83.31 93 LYS A N 1
ATOM 720 C CA . LYS A 1 93 ? -25.998 12.060 -42.863 1.00 83.31 93 LYS A CA 1
ATOM 721 C C . LYS A 1 93 ? -27.212 11.153 -43.126 1.00 83.31 93 LYS A C 1
ATOM 723 O O . LYS A 1 93 ? -28.244 11.346 -42.495 1.00 83.31 93 LYS A O 1
ATOM 728 N N . SER A 1 94 ? -27.100 10.184 -44.039 1.00 79.56 94 SER A N 1
ATOM 729 C CA . SER A 1 94 ? -28.171 9.236 -44.364 1.00 79.56 94 SER A CA 1
ATOM 730 C C . SER A 1 94 ? -28.461 8.252 -43.221 1.00 79.56 94 SER A C 1
ATOM 732 O O . SER A 1 94 ? -27.598 7.937 -42.406 1.00 79.56 94 SER A O 1
ATOM 734 N N . GLU A 1 95 ? -29.677 7.709 -43.191 1.00 76.88 95 GLU A N 1
ATOM 735 C CA . GLU A 1 95 ? -30.057 6.613 -42.284 1.00 76.88 95 GLU A CA 1
ATOM 736 C C . GLU A 1 95 ? -29.544 5.242 -42.769 1.00 76.88 95 GLU A C 1
ATOM 738 O O . GLU A 1 95 ? -29.455 4.298 -41.983 1.00 76.88 95 GLU A O 1
ATOM 743 N N . ASN A 1 96 ? -29.164 5.136 -44.049 1.00 76.56 96 ASN A N 1
ATOM 744 C CA . ASN A 1 96 ? -28.696 3.906 -44.688 1.00 76.56 96 ASN A CA 1
ATOM 745 C C . ASN A 1 96 ? -27.205 3.991 -45.073 1.00 76.56 96 ASN A C 1
ATOM 747 O O . ASN A 1 96 ? -26.723 5.080 -45.387 1.00 76.56 96 ASN A O 1
ATOM 751 N N . PRO A 1 97 ? -26.475 2.858 -45.122 1.00 69.94 97 PRO A N 1
ATOM 752 C CA . PRO A 1 97 ? -25.063 2.824 -45.500 1.00 69.94 97 PRO A CA 1
ATOM 753 C C . PRO A 1 97 ? -24.899 3.047 -47.014 1.00 69.94 97 PRO A C 1
ATOM 755 O O . PRO A 1 97 ? -24.807 2.099 -47.789 1.00 69.94 97 PRO A O 1
ATOM 758 N N . THR A 1 98 ? -24.902 4.305 -47.450 1.00 63.22 98 THR A N 1
ATOM 759 C CA . THR A 1 98 ? -24.874 4.689 -48.873 1.00 63.22 98 THR A CA 1
ATOM 760 C C . THR A 1 98 ? -23.462 4.784 -49.457 1.00 63.22 98 THR A C 1
ATOM 762 O O . THR A 1 98 ? -23.298 4.553 -50.652 1.00 63.22 98 THR A O 1
ATOM 765 N N . SER A 1 99 ? -22.443 5.031 -48.622 1.00 67.50 99 SER A N 1
ATOM 766 C CA . SER A 1 99 ? -21.046 5.214 -49.051 1.00 67.50 99 SER A CA 1
ATOM 767 C C . SER A 1 99 ? -20.069 4.672 -47.993 1.00 67.50 99 SER A C 1
ATOM 769 O O . SER A 1 99 ? -19.734 5.369 -47.035 1.00 67.50 99 SER A O 1
ATOM 771 N N . MET A 1 100 ? -19.626 3.414 -48.132 1.00 74.56 100 MET A N 1
ATOM 772 C CA . MET A 1 100 ? -18.575 2.828 -47.281 1.00 74.56 100 MET A CA 1
ATOM 773 C C . MET A 1 100 ? -17.231 2.804 -48.007 1.00 74.56 100 MET A C 1
ATOM 775 O O . MET A 1 100 ? -17.119 2.253 -49.101 1.00 74.56 100 MET A O 1
ATOM 779 N N . THR A 1 101 ? -16.199 3.340 -47.366 1.00 77.75 101 THR A N 1
ATOM 780 C CA . THR A 1 101 ? -14.824 3.304 -47.860 1.00 77.75 101 THR A CA 1
ATOM 781 C C . THR A 1 101 ? -14.174 1.990 -47.443 1.00 77.75 101 THR A C 1
ATOM 783 O O . THR A 1 101 ? -14.019 1.711 -46.253 1.00 77.75 101 THR A O 1
ATOM 786 N N . THR A 1 102 ? -13.786 1.167 -48.417 1.00 77.50 102 THR A N 1
ATOM 787 C CA . THR A 1 102 ? -13.013 -0.058 -48.174 1.00 77.50 102 THR A CA 1
ATOM 788 C C . THR A 1 102 ? -11.587 0.285 -47.760 1.00 77.50 102 THR A C 1
ATOM 790 O O . THR A 1 102 ? -10.909 1.053 -48.446 1.00 77.50 102 THR A O 1
ATOM 793 N N . LEU A 1 103 ? -11.122 -0.309 -46.665 1.00 71.25 103 LEU A N 1
ATOM 794 C CA . LEU A 1 103 ? -9.767 -0.118 -46.159 1.00 71.25 103 LEU A CA 1
ATOM 795 C C . LEU A 1 103 ? -8.780 -0.923 -47.015 1.00 71.25 103 LEU A C 1
ATOM 797 O O . LEU A 1 103 ? -8.982 -2.114 -47.250 1.00 71.25 103 LEU A O 1
ATOM 801 N N . SER A 1 104 ? -7.699 -0.282 -47.468 1.00 64.31 104 SER A N 1
ATOM 802 C CA . SER A 1 104 ? -6.630 -0.924 -48.252 1.00 64.31 104 SER A CA 1
ATOM 803 C C . SER A 1 104 ? -5.860 -1.981 -47.450 1.00 64.31 104 SER A C 1
ATOM 805 O O . SER A 1 104 ? -5.379 -2.960 -48.018 1.00 64.31 104 SER A O 1
ATOM 807 N N . GLN A 1 105 ? -5.791 -1.813 -46.127 1.00 69.00 105 GLN A N 1
ATOM 808 C CA . GLN A 1 105 ? -5.329 -2.816 -45.172 1.00 69.00 105 GLN A CA 1
ATOM 809 C C . GLN A 1 105 ? -6.410 -3.025 -44.100 1.00 69.00 105 GLN A C 1
ATOM 811 O O . GLN A 1 105 ? -6.707 -2.090 -43.353 1.00 69.00 105 GLN A O 1
ATOM 816 N N . PRO A 1 106 ? -7.024 -4.219 -44.014 1.00 76.62 106 PRO A N 1
ATOM 817 C CA . PRO A 1 106 ? -8.001 -4.512 -42.972 1.00 76.62 106 PRO A CA 1
ATOM 818 C C . PRO A 1 106 ? -7.386 -4.417 -41.565 1.00 76.62 106 PRO A C 1
ATOM 820 O O . PRO A 1 106 ? -6.284 -4.913 -41.329 1.00 76.62 106 PRO A O 1
ATOM 823 N N . VAL A 1 107 ? -8.106 -3.811 -40.617 1.00 79.94 107 VAL A N 1
ATOM 824 C CA . VAL A 1 107 ? -7.618 -3.574 -39.245 1.00 79.94 107 VAL A CA 1
ATOM 825 C C . VAL A 1 107 ? -8.109 -4.680 -38.316 1.00 79.94 107 VAL A C 1
ATOM 827 O O . VAL A 1 107 ? -9.312 -4.909 -38.187 1.00 79.94 107 VAL A O 1
ATOM 830 N N . LEU A 1 108 ? -7.180 -5.369 -37.654 1.00 82.75 108 LEU A N 1
ATOM 831 C CA . LEU A 1 108 ? -7.481 -6.479 -36.749 1.00 82.75 108 LEU A CA 1
ATOM 832 C C . LEU A 1 108 ? -7.618 -5.978 -35.304 1.00 82.75 108 LEU A C 1
ATOM 834 O O . LEU A 1 108 ? -6.697 -5.358 -34.772 1.00 82.75 108 LEU A O 1
ATOM 838 N N . ILE A 1 109 ? -8.764 -6.253 -34.671 1.00 83.88 109 ILE A N 1
ATOM 839 C CA . ILE A 1 109 ? -9.103 -5.756 -33.327 1.00 83.88 109 ILE A CA 1
ATOM 840 C C . ILE A 1 109 ? -9.489 -6.936 -32.412 1.00 83.88 109 ILE A C 1
ATOM 842 O O . ILE A 1 109 ? -10.586 -7.499 -32.549 1.00 83.88 109 ILE A O 1
ATOM 846 N N . PRO A 1 110 ? -8.602 -7.343 -31.481 1.00 82.44 110 PRO A N 1
ATOM 847 C CA . PRO A 1 110 ? -8.903 -8.353 -30.465 1.00 82.44 110 PRO A CA 1
ATOM 848 C C . PRO A 1 110 ? -10.039 -7.931 -29.520 1.00 82.44 110 PRO A C 1
ATOM 850 O O . PRO A 1 110 ? -10.355 -6.748 -29.394 1.00 82.44 110 PRO A O 1
ATOM 853 N N . SER A 1 111 ? -10.665 -8.898 -28.843 1.00 83.62 111 SER A N 1
ATOM 854 C CA . SER A 1 111 ? -11.732 -8.603 -27.873 1.00 83.62 111 SER A CA 1
ATOM 855 C C . SER A 1 111 ? -11.183 -7.872 -26.654 1.00 83.62 111 SER A C 1
ATOM 857 O O . SER A 1 111 ? -10.250 -8.350 -26.019 1.00 83.62 111 SER A O 1
ATOM 859 N N . GLY A 1 112 ? -11.801 -6.743 -26.304 1.00 73.44 112 GLY A N 1
ATOM 860 C CA . GLY A 1 112 ? -11.372 -5.864 -25.215 1.00 73.44 112 GLY A CA 1
ATOM 861 C C . GLY A 1 112 ? -10.342 -4.808 -25.629 1.00 73.44 112 GLY A C 1
ATOM 862 O O . GLY A 1 112 ? -9.936 -4.011 -24.787 1.00 73.44 112 GLY A O 1
ATOM 863 N N . GLU A 1 113 ? -9.936 -4.773 -26.901 1.00 78.88 113 GLU A N 1
ATOM 864 C CA . GLU A 1 113 ? -9.014 -3.772 -27.439 1.00 78.88 113 GLU A CA 1
ATOM 865 C C . GLU A 1 113 ? -9.718 -2.766 -28.367 1.00 78.88 113 GLU A C 1
ATOM 867 O O . GLU A 1 113 ? -10.853 -2.965 -28.812 1.00 78.88 113 GLU A O 1
ATOM 872 N N . HIS A 1 114 ? -9.015 -1.675 -28.671 1.00 80.56 114 HIS A N 1
ATOM 873 C CA . HIS A 1 114 ? -9.417 -0.658 -29.640 1.00 80.56 114 HIS A CA 1
ATOM 874 C C . HIS A 1 114 ? -8.251 -0.298 -30.567 1.00 80.56 114 HIS A C 1
ATOM 876 O O . HIS A 1 114 ? -7.081 -0.549 -30.242 1.00 80.56 114 HIS A O 1
ATOM 882 N N . ARG A 1 115 ? -8.563 0.224 -31.755 1.00 77.56 115 ARG A N 1
ATOM 883 C CA . ARG A 1 115 ? -7.586 0.668 -32.756 1.00 77.56 115 ARG A CA 1
ATOM 884 C C . ARG A 1 115 ? -8.109 1.893 -33.502 1.00 77.56 115 ARG A C 1
ATOM 886 O O . ARG A 1 115 ? -9.291 1.969 -33.836 1.00 77.56 115 ARG A O 1
ATOM 893 N N . PHE A 1 116 ? -7.184 2.784 -33.858 1.00 77.25 116 PHE A N 1
ATOM 894 C CA . PHE A 1 116 ? -7.450 3.844 -34.823 1.00 77.25 116 PHE A CA 1
ATOM 895 C C . PHE A 1 116 ? -7.678 3.249 -36.210 1.00 77.25 116 PHE A C 1
ATOM 897 O O . PHE A 1 116 ? -6.853 2.498 -36.729 1.00 77.25 116 PHE A O 1
ATOM 904 N N . ILE A 1 117 ? -8.801 3.624 -36.803 1.00 73.69 117 ILE A N 1
ATOM 905 C CA . ILE A 1 117 ? -9.153 3.354 -38.182 1.00 73.69 117 ILE A CA 1
ATOM 906 C C . ILE A 1 117 ? -9.001 4.672 -38.932 1.00 73.69 117 ILE A C 1
ATOM 908 O O . ILE A 1 117 ? -9.848 5.565 -38.864 1.00 73.69 117 ILE A O 1
ATOM 912 N N . THR A 1 118 ? -7.884 4.789 -39.634 1.00 63.59 118 THR A N 1
ATOM 913 C CA . THR A 1 118 ? -7.657 5.811 -40.650 1.00 63.59 118 THR A CA 1
ATOM 914 C C . THR A 1 118 ? -7.692 5.120 -42.008 1.00 63.59 118 THR A C 1
ATOM 916 O O . THR A 1 118 ? -7.267 3.970 -42.142 1.00 63.59 118 THR A O 1
ATOM 919 N N . GLY A 1 119 ? -8.237 5.782 -43.028 1.00 56.34 119 GLY A N 1
ATOM 920 C CA . GLY A 1 119 ? -8.086 5.298 -44.399 1.00 56.34 119 GLY A CA 1
ATOM 921 C C . GLY A 1 119 ? -6.594 5.198 -44.718 1.00 56.34 119 GLY A C 1
ATOM 922 O O . GLY A 1 119 ? -5.893 6.202 -44.635 1.00 56.34 119 GLY A O 1
ATOM 923 N N . GLY A 1 120 ? -6.090 3.988 -44.968 1.00 42.12 120 GLY A N 1
ATOM 924 C CA . GLY A 1 120 ? -4.660 3.732 -45.149 1.00 42.12 120 GLY A CA 1
ATOM 925 C C . GLY A 1 120 ? -4.056 4.488 -46.336 1.00 42.12 120 GLY A C 1
ATOM 926 O O . GLY A 1 120 ? -4.757 4.828 -47.291 1.00 42.12 120 GLY A O 1
ATOM 927 N N . ASP A 1 121 ? -2.747 4.726 -46.247 1.00 44.00 121 ASP A N 1
ATOM 928 C CA . ASP A 1 121 ? -1.904 5.488 -47.172 1.00 44.00 121 ASP A CA 1
ATOM 929 C C . ASP A 1 121 ? -2.291 5.343 -48.655 1.00 44.00 121 ASP A C 1
ATOM 931 O O . ASP A 1 121 ? -2.508 4.240 -49.157 1.00 44.00 121 ASP A O 1
ATOM 935 N N . SER A 1 122 ? -2.308 6.481 -49.362 1.00 42.53 122 SER A N 1
ATOM 936 C CA . SER A 1 122 ? -2.689 6.690 -50.773 1.00 42.53 122 SER A CA 1
ATOM 937 C C . SER A 1 122 ? -4.195 6.661 -51.108 1.00 42.53 122 SER A C 1
ATOM 939 O O . SER A 1 122 ? -4.690 5.810 -51.838 1.00 42.53 122 SER A O 1
ATOM 941 N N . GLY A 1 123 ? -4.916 7.704 -50.675 1.00 48.66 123 GLY A N 1
ATOM 942 C CA . GLY A 1 123 ? -6.049 8.254 -51.441 1.00 48.66 123 GLY A CA 1
ATOM 943 C C . GLY A 1 123 ? -7.472 7.853 -51.039 1.00 48.66 123 GLY A C 1
ATOM 944 O O . GLY A 1 123 ? -8.404 8.440 -51.577 1.00 48.66 123 GLY A O 1
ATOM 945 N N . ASN A 1 124 ? -7.671 6.947 -50.076 1.00 54.97 124 ASN A N 1
ATOM 946 C CA . ASN A 1 124 ? -9.010 6.542 -49.617 1.00 54.97 124 ASN A CA 1
ATOM 947 C C . ASN A 1 124 ? -9.266 6.954 -48.159 1.00 54.97 124 ASN A C 1
ATOM 949 O O . ASN A 1 124 ? -9.456 6.110 -47.284 1.00 54.97 124 ASN A O 1
ATOM 953 N N . ALA A 1 125 ? -9.268 8.263 -47.898 1.00 67.12 125 ALA A N 1
ATOM 954 C CA . ALA A 1 125 ? -9.753 8.814 -46.634 1.00 67.12 125 ALA A CA 1
ATOM 955 C C . ALA A 1 125 ? -11.237 8.448 -46.422 1.00 67.12 125 ALA A C 1
ATOM 957 O O . ALA A 1 125 ? -12.024 8.388 -47.374 1.00 67.12 125 ALA A O 1
ATOM 958 N N . VAL A 1 126 ? -11.636 8.179 -45.175 1.00 76.56 126 VAL A N 1
ATOM 959 C CA . VAL A 1 126 ? -13.043 7.917 -44.840 1.00 76.56 126 VAL A CA 1
ATOM 960 C C . VAL A 1 126 ? -13.768 9.257 -44.830 1.00 76.56 126 VAL A C 1
ATOM 962 O O . VAL A 1 126 ? -13.769 9.956 -43.824 1.00 76.56 126 VAL A O 1
ATOM 965 N N . ASN A 1 127 ? -14.357 9.643 -45.957 1.00 82.44 127 ASN A N 1
ATOM 966 C CA . ASN A 1 127 ? -15.046 10.923 -46.073 1.00 82.44 127 ASN A CA 1
ATOM 967 C C . ASN A 1 127 ? -16.525 10.789 -45.709 1.00 82.44 127 ASN A C 1
ATOM 969 O O . ASN A 1 127 ? -17.231 9.909 -46.202 1.00 82.44 127 ASN A O 1
ATOM 973 N N . CYS A 1 128 ? -16.994 11.694 -44.859 1.00 83.00 128 CYS A N 1
ATOM 974 C CA . CYS A 1 128 ? -18.400 11.851 -44.547 1.00 83.00 128 CYS A CA 1
ATOM 975 C C . CYS A 1 128 ? -19.167 12.413 -45.749 1.00 83.00 128 CYS A C 1
ATOM 977 O O . CYS A 1 128 ? -18.675 13.277 -46.477 1.00 83.00 128 CYS A O 1
ATOM 979 N N . THR A 1 129 ? -20.390 11.923 -45.938 1.00 83.12 129 THR A N 1
ATOM 980 C CA . THR A 1 129 ? -21.261 12.263 -47.072 1.00 83.12 129 THR A CA 1
ATOM 981 C C . THR A 1 129 ? -22.571 12.917 -46.629 1.00 83.12 129 THR A C 1
ATOM 983 O O . THR A 1 129 ? -22.962 12.842 -45.459 1.00 83.12 129 THR A O 1
ATOM 986 N N . ASP A 1 130 ? -23.244 13.587 -47.564 1.00 81.44 130 ASP A N 1
ATOM 987 C CA . ASP A 1 130 ? -24.596 14.118 -47.389 1.00 81.44 130 ASP A CA 1
ATOM 988 C C . ASP A 1 130 ? -25.661 12.999 -47.347 1.00 81.44 130 ASP A C 1
ATOM 990 O O . ASP A 1 130 ? -25.351 11.808 -47.418 1.00 81.44 130 ASP A O 1
ATOM 994 N N . GLU A 1 131 ? -26.938 13.369 -47.220 1.00 80.62 131 GLU A N 1
ATOM 995 C CA . GLU A 1 131 ? -28.067 12.422 -47.140 1.00 80.62 131 GLU A CA 1
ATOM 996 C C . GLU A 1 131 ? -28.235 11.553 -48.403 1.00 80.62 131 GLU A C 1
ATOM 998 O O . GLU A 1 131 ? -28.826 10.473 -48.332 1.00 80.62 131 GLU A O 1
ATOM 1003 N N . ASN A 1 132 ? -27.670 11.993 -49.533 1.00 76.38 132 ASN A N 1
ATOM 1004 C CA . ASN A 1 132 ? -27.733 11.334 -50.836 1.00 76.38 132 ASN A CA 1
ATOM 1005 C C . ASN A 1 132 ? -26.458 10.531 -51.165 1.00 76.38 132 ASN A C 1
ATOM 1007 O O . ASN A 1 132 ? -26.373 9.945 -52.243 1.00 76.38 132 ASN A O 1
ATOM 1011 N N . GLY A 1 133 ? -25.476 10.484 -50.255 1.00 69.75 133 GLY A N 1
ATOM 1012 C CA . GLY A 1 133 ? -24.211 9.768 -50.442 1.00 69.75 133 GLY A CA 1
ATOM 1013 C C . GLY A 1 133 ? -23.140 10.544 -51.218 1.00 69.75 133 GLY A C 1
ATOM 1014 O O . GLY A 1 133 ? -22.089 9.974 -51.519 1.00 69.75 133 GLY A O 1
ATOM 1015 N N . ASN A 1 134 ? -23.358 11.831 -51.512 1.00 80.06 134 ASN A N 1
ATOM 1016 C CA . ASN A 1 134 ? -22.364 12.689 -52.158 1.00 80.06 134 ASN A CA 1
ATOM 1017 C C . ASN A 1 134 ? -21.364 13.250 -51.130 1.00 80.06 134 ASN A C 1
ATOM 1019 O O . ASN A 1 134 ? -21.722 13.429 -49.963 1.00 80.06 134 ASN A O 1
ATOM 1023 N N . PRO A 1 135 ? -20.121 13.579 -51.532 1.00 79.88 135 PRO A N 1
ATOM 1024 C CA . PRO A 1 135 ? -19.177 14.279 -50.661 1.00 79.88 135 PRO A CA 1
ATOM 1025 C C . PRO A 1 135 ? -19.772 15.587 -50.121 1.00 79.88 135 PRO A C 1
ATOM 1027 O O . PRO A 1 135 ? -20.442 16.312 -50.858 1.00 79.88 135 PRO A O 1
ATOM 1030 N N . LEU A 1 136 ? -19.512 15.899 -48.848 1.00 80.56 136 LEU A N 1
ATOM 1031 C CA . LEU A 1 136 ? -19.979 17.144 -48.230 1.00 80.56 136 LEU A CA 1
ATOM 1032 C C . LEU A 1 136 ? -19.470 18.367 -49.005 1.00 80.56 136 LEU A C 1
ATOM 1034 O O . LEU A 1 136 ? -18.314 18.418 -49.429 1.00 80.56 136 LEU A O 1
ATOM 1038 N N . SER A 1 137 ? -20.330 19.373 -49.171 1.00 77.25 137 SER A N 1
ATOM 1039 C CA . SER A 1 137 ? -19.929 20.623 -49.819 1.00 77.25 137 SER A CA 1
ATOM 1040 C C . SER A 1 137 ? -18.854 21.356 -49.008 1.00 77.25 137 SER A C 1
ATOM 1042 O O . SER A 1 137 ? -18.794 21.250 -47.783 1.00 77.25 137 SER A O 1
ATOM 1044 N N . SER A 1 138 ? -18.047 22.192 -49.668 1.00 70.94 138 SER A N 1
ATOM 1045 C CA . SER A 1 138 ? -17.005 22.997 -49.008 1.00 70.94 138 SER A CA 1
ATOM 1046 C C . SER A 1 138 ? -17.542 23.950 -47.928 1.00 70.94 138 SER A C 1
ATOM 1048 O O . SER A 1 138 ? -16.793 24.369 -47.049 1.00 70.94 138 SER A O 1
ATOM 1050 N N . SER A 1 139 ? -18.838 24.280 -47.957 1.00 68.62 139 SER A N 1
ATOM 1051 C CA . SER A 1 139 ? -19.530 25.002 -46.883 1.00 68.62 139 SER A CA 1
ATOM 1052 C C . SER A 1 139 ? -19.901 24.125 -45.683 1.00 68.62 139 SER A C 1
ATOM 1054 O O . SER A 1 139 ? -19.947 24.629 -44.563 1.00 68.62 139 SER A O 1
ATOM 1056 N N . GLU A 1 140 ? -20.168 22.837 -45.899 1.00 72.25 140 GLU A N 1
ATOM 1057 C CA . GLU A 1 140 ? -20.582 21.880 -44.863 1.00 72.25 140 GLU A CA 1
ATOM 1058 C C . GLU A 1 140 ? -19.415 21.171 -44.174 1.00 72.25 140 GLU A C 1
ATOM 1060 O O . GLU A 1 140 ? -19.609 20.639 -43.086 1.00 72.25 140 GLU A O 1
ATOM 1065 N N . SER A 1 141 ? -18.233 21.154 -44.795 1.00 72.38 141 SER A N 1
ATOM 1066 C CA . SER A 1 141 ? -17.004 20.549 -44.263 1.00 72.38 141 SER A CA 1
ATOM 1067 C C . SER A 1 141 ? -15.935 21.580 -43.878 1.00 72.38 141 SER A C 1
ATOM 1069 O O . SER A 1 141 ? -14.750 21.248 -43.789 1.00 72.38 141 SER A O 1
ATOM 1071 N N . LYS A 1 142 ? -16.333 22.848 -43.713 1.00 78.88 142 LYS A N 1
ATOM 1072 C CA . LYS A 1 142 ? -15.453 23.966 -43.339 1.00 78.88 142 LYS A CA 1
ATOM 1073 C C . LYS A 1 142 ? -15.046 23.878 -41.868 1.00 78.88 142 LYS A C 1
ATOM 1075 O O . LYS A 1 142 ? -15.841 23.424 -41.046 1.00 78.88 142 LYS A O 1
ATOM 1080 N N . LEU A 1 143 ? -13.872 24.393 -41.507 1.00 74.81 143 LEU A N 1
ATOM 1081 C CA . LEU A 1 143 ? -13.467 24.553 -40.107 1.00 74.81 143 LEU A CA 1
ATOM 1082 C C . LEU A 1 143 ? -14.596 25.141 -39.226 1.00 74.81 143 LEU A C 1
ATOM 1084 O O . LEU A 1 143 ? -15.213 26.149 -39.580 1.00 74.81 143 LEU A O 1
ATOM 1088 N N . ASN A 1 144 ? -14.852 24.507 -38.079 1.00 71.12 144 ASN A N 1
ATOM 1089 C CA . ASN A 1 144 ? -15.907 24.802 -37.096 1.00 71.12 144 ASN A CA 1
ATOM 1090 C C . ASN A 1 144 ? -17.360 24.580 -37.563 1.00 71.12 144 ASN A C 1
ATOM 1092 O O . ASN A 1 144 ? -18.294 24.879 -36.814 1.00 71.12 144 ASN A O 1
ATOM 1096 N N . SER A 1 145 ? -17.587 24.040 -38.764 1.00 78.56 145 SER A N 1
ATOM 1097 C CA . SER A 1 145 ? -18.928 23.605 -39.175 1.00 78.56 145 SER A CA 1
ATOM 1098 C C . SER A 1 145 ? -19.317 22.296 -38.476 1.00 78.56 145 SER A C 1
ATOM 1100 O O . SER A 1 145 ? -18.463 21.490 -38.102 1.00 78.56 145 SER A O 1
ATOM 1102 N N . ARG A 1 146 ? -20.617 22.105 -38.226 1.00 77.44 146 ARG A N 1
ATOM 1103 C CA . ARG A 1 146 ? -21.143 20.967 -37.459 1.00 77.44 146 ARG A CA 1
ATOM 1104 C C . ARG A 1 146 ? -21.548 19.824 -38.383 1.00 77.44 146 ARG A C 1
ATOM 1106 O O . ARG A 1 146 ? -22.298 20.029 -39.334 1.00 77.44 146 ARG A O 1
ATOM 1113 N N . PHE A 1 147 ? -21.168 18.611 -38.001 1.00 83.56 147 PHE A N 1
ATOM 1114 C CA . PHE A 1 147 ? -21.632 17.368 -38.596 1.00 83.56 147 PHE A CA 1
ATOM 1115 C C . PHE A 1 147 ? -22.466 16.570 -37.587 1.00 83.56 147 PHE A C 1
ATOM 1117 O O . PHE A 1 147 ? -22.085 16.415 -36.425 1.00 83.56 147 PHE A O 1
ATOM 1124 N N . LYS A 1 148 ? -23.608 16.055 -38.039 1.00 84.12 148 LYS A N 1
ATOM 1125 C CA . LYS A 1 148 ? -24.401 15.039 -37.342 1.00 84.12 148 LYS A CA 1
ATOM 1126 C C . LYS A 1 148 ? -24.769 13.977 -38.370 1.00 84.12 148 LYS A C 1
ATOM 1128 O O . LYS A 1 148 ? -25.358 14.326 -39.387 1.00 84.12 148 LYS A O 1
ATOM 1133 N N . GLY A 1 149 ? -24.431 12.725 -38.100 1.00 86.56 149 GLY A N 1
ATOM 1134 C CA . GLY A 1 149 ? -24.688 11.618 -39.014 1.00 86.56 149 GLY A CA 1
ATOM 1135 C C . GLY A 1 149 ? -24.451 10.264 -38.361 1.00 86.56 149 GLY A C 1
ATOM 1136 O O . GLY A 1 149 ? -24.166 10.181 -37.163 1.00 86.56 149 GLY A O 1
ATOM 1137 N N . LYS A 1 150 ? -24.562 9.206 -39.159 1.00 86.25 150 LYS A N 1
ATOM 1138 C CA . LYS A 1 150 ? -24.254 7.838 -38.760 1.00 86.25 150 LYS A CA 1
ATOM 1139 C C . LYS A 1 150 ? -22.907 7.388 -39.308 1.00 86.25 150 LYS A C 1
ATOM 1141 O O . LYS A 1 150 ? -22.459 7.812 -40.375 1.00 86.25 150 LYS A O 1
ATOM 1146 N N . VAL A 1 151 ? -22.271 6.516 -38.538 1.00 88.75 151 VAL A N 1
ATOM 1147 C CA . VAL A 1 151 ? -21.067 5.782 -38.907 1.00 88.75 151 VAL A CA 1
ATOM 1148 C C . VAL A 1 151 ? -21.417 4.312 -38.997 1.00 88.75 151 VAL A C 1
ATOM 1150 O O . VAL A 1 151 ? -22.057 3.768 -38.098 1.00 88.75 151 VAL A O 1
ATOM 1153 N N . TRP A 1 152 ? -20.964 3.668 -40.066 1.00 88.00 152 TRP A N 1
ATOM 1154 C CA . TRP A 1 152 ? -21.079 2.227 -40.247 1.00 88.00 152 TRP A CA 1
ATOM 1155 C C . TRP A 1 152 ? -19.698 1.608 -40.311 1.00 88.00 152 TRP A C 1
ATOM 1157 O O . TRP A 1 152 ? -18.822 2.102 -41.018 1.00 88.00 152 TRP A O 1
ATOM 1167 N N . VAL A 1 153 ? -19.522 0.504 -39.598 1.00 88.19 153 VAL A N 1
ATOM 1168 C CA . VAL A 1 153 ? -18.290 -0.279 -39.604 1.00 88.19 153 VAL A CA 1
ATOM 1169 C C . VAL A 1 153 ? -18.624 -1.677 -40.097 1.00 88.19 153 VAL A C 1
ATOM 1171 O O . VAL A 1 153 ? -19.414 -2.397 -39.484 1.00 88.19 153 VAL A O 1
ATOM 1174 N N . ASN A 1 154 ? -18.019 -2.057 -41.216 1.00 89.38 154 ASN A N 1
ATOM 1175 C CA . ASN A 1 154 ? -18.119 -3.389 -41.787 1.00 89.38 154 ASN A CA 1
ATOM 1176 C C . ASN A 1 154 ? -16.950 -4.243 -41.289 1.00 89.38 154 ASN A C 1
ATOM 1178 O O . ASN A 1 154 ? -15.784 -3.904 -41.518 1.00 89.38 154 ASN A O 1
ATOM 1182 N N . TYR A 1 155 ? -17.250 -5.347 -40.613 1.00 88.62 155 TYR A N 1
ATOM 1183 C CA . TYR A 1 155 ? -16.255 -6.233 -40.022 1.00 88.62 155 TYR A CA 1
ATOM 1184 C C . TYR A 1 155 ? -16.549 -7.702 -40.315 1.00 88.62 155 TYR A C 1
ATOM 1186 O O . TYR A 1 155 ? -17.696 -8.118 -40.455 1.00 88.62 155 TYR A O 1
ATOM 1194 N N . THR A 1 156 ? -15.491 -8.501 -40.359 1.00 86.56 156 THR A N 1
ATOM 1195 C CA . THR A 1 156 ? -15.556 -9.955 -40.479 1.00 86.56 156 THR A CA 1
ATOM 1196 C C . THR A 1 156 ? -15.078 -10.576 -39.177 1.00 86.56 156 THR A C 1
ATOM 1198 O O . THR A 1 156 ? -13.998 -10.254 -38.683 1.00 86.56 156 THR A O 1
ATOM 1201 N N . GLU A 1 157 ? -15.869 -11.465 -38.589 1.00 85.06 157 GLU A N 1
ATOM 1202 C CA . GLU A 1 157 ? -15.436 -12.235 -37.423 1.00 85.06 157 GLU A CA 1
ATOM 1203 C C . GLU A 1 157 ? -14.402 -13.280 -37.850 1.00 85.06 157 GLU A C 1
ATOM 1205 O O . GLU A 1 157 ? -14.694 -14.145 -38.673 1.00 85.06 157 GLU A O 1
ATOM 1210 N N . VAL A 1 158 ? -13.197 -13.242 -37.276 1.00 83.31 158 VAL A N 1
ATOM 1211 C CA . VAL A 1 158 ? -12.098 -14.132 -37.697 1.00 83.31 158 VAL A CA 1
ATOM 1212 C C . VAL A 1 158 ? -12.421 -15.605 -37.416 1.00 83.31 158 VAL A C 1
ATOM 1214 O O . VAL A 1 158 ? -12.058 -16.478 -38.196 1.00 83.31 158 VAL A O 1
ATOM 1217 N N . ALA A 1 159 ? -13.139 -15.884 -36.325 1.00 77.69 159 ALA A N 1
ATOM 1218 C CA . ALA A 1 159 ? -13.488 -17.246 -35.921 1.00 77.69 159 ALA A CA 1
ATOM 1219 C C . ALA A 1 159 ? -14.549 -17.907 -36.821 1.00 77.69 159 ALA A C 1
ATOM 1221 O O . ALA A 1 159 ? -14.544 -19.125 -36.974 1.00 77.69 159 ALA A O 1
ATOM 1222 N N . THR A 1 160 ? -15.470 -17.125 -37.394 1.00 81.38 160 THR A N 1
ATOM 1223 C CA . THR A 1 160 ? -16.618 -17.646 -38.161 1.00 81.38 160 THR A CA 1
ATOM 1224 C C . THR A 1 160 ? -16.544 -17.322 -39.651 1.00 81.38 160 THR A C 1
ATOM 1226 O O . THR A 1 160 ? -17.285 -17.904 -40.439 1.00 81.38 160 THR A O 1
ATOM 1229 N N . GLY A 1 161 ? -15.685 -16.380 -40.050 1.00 80.88 161 GLY A N 1
ATOM 1230 C CA . GLY A 1 161 ? -15.613 -15.850 -41.410 1.00 80.88 161 GLY A CA 1
ATOM 1231 C C . GLY A 1 161 ? -16.841 -15.031 -41.828 1.00 80.88 161 GLY A C 1
ATOM 1232 O O . GLY A 1 161 ? -16.913 -14.601 -42.976 1.00 80.88 161 GLY A O 1
ATOM 1233 N N . MET A 1 162 ? -17.812 -14.809 -40.933 1.00 81.56 162 MET A N 1
ATOM 1234 C CA . MET A 1 162 ? -19.040 -14.081 -41.252 1.00 81.56 162 MET A CA 1
ATOM 1235 C C . MET A 1 162 ? -18.811 -12.571 -41.249 1.00 81.56 162 MET A C 1
ATOM 1237 O O . MET A 1 162 ? -18.278 -12.014 -40.287 1.00 81.56 162 MET A O 1
ATOM 1241 N N . GLN A 1 163 ? -19.280 -11.910 -42.306 1.00 85.38 163 GLN A N 1
ATOM 1242 C CA . GLN A 1 163 ? -19.270 -10.457 -42.438 1.00 85.38 163 GLN A CA 1
ATOM 1243 C C . GLN A 1 163 ? -20.525 -9.842 -41.807 1.00 85.38 163 GLN A C 1
ATOM 1245 O O . GLN A 1 163 ? -21.635 -10.353 -41.970 1.00 85.38 163 GLN A O 1
ATOM 1250 N N . ARG A 1 164 ? -20.351 -8.744 -41.071 1.00 87.50 164 ARG A N 1
ATOM 1251 C CA . ARG A 1 164 ? -21.398 -8.027 -40.336 1.00 87.50 164 ARG A CA 1
ATOM 1252 C C . ARG A 1 164 ? -21.157 -6.522 -40.410 1.00 87.50 164 ARG A C 1
ATOM 1254 O O . ARG A 1 164 ? -20.027 -6.068 -40.558 1.00 87.50 164 ARG A O 1
ATOM 1261 N N . ILE A 1 165 ? -22.227 -5.745 -40.264 1.00 88.19 165 ILE A N 1
ATOM 1262 C CA . ILE A 1 165 ? -22.169 -4.281 -40.198 1.00 88.19 165 ILE A CA 1
ATOM 1263 C C . ILE A 1 165 ? -22.713 -3.849 -38.841 1.00 88.19 165 ILE A C 1
ATOM 1265 O O . ILE A 1 165 ? -23.726 -4.378 -38.388 1.00 88.19 165 ILE A O 1
ATOM 1269 N N . VAL A 1 166 ? -22.032 -2.903 -38.198 1.00 88.81 166 VAL A N 1
ATOM 1270 C CA . VAL A 1 166 ? -22.518 -2.209 -37.001 1.00 88.81 166 VAL A CA 1
ATOM 1271 C C . VAL A 1 166 ? -22.659 -0.723 -37.293 1.00 88.81 166 VAL A C 1
ATOM 1273 O O . VAL A 1 166 ? -21.838 -0.165 -38.024 1.00 88.81 166 VAL A O 1
ATOM 1276 N N . SER A 1 167 ? -23.686 -0.089 -36.728 1.00 89.56 167 SER A N 1
ATOM 1277 C CA . SER A 1 167 ? -23.894 1.350 -36.841 1.00 89.56 167 SER A CA 1
ATOM 1278 C C . SER A 1 167 ? -23.693 2.091 -35.514 1.00 89.56 167 SER A C 1
ATOM 1280 O O . SER A 1 167 ? -23.722 1.508 -34.427 1.00 89.56 167 SER A O 1
ATOM 1282 N N . GLY A 1 168 ? -23.462 3.397 -35.611 1.00 87.31 168 GLY A N 1
ATOM 1283 C CA . GLY A 1 168 ? -23.477 4.321 -34.484 1.00 87.31 168 GLY A CA 1
ATOM 1284 C C . GLY A 1 168 ? -23.712 5.757 -34.927 1.00 87.31 168 GLY A C 1
ATOM 1285 O O . GLY A 1 168 ? -23.608 6.080 -36.107 1.00 87.31 168 GLY A O 1
ATOM 1286 N N . GLU A 1 169 ? -24.052 6.624 -33.982 1.00 87.44 169 GLU A N 1
ATOM 1287 C CA . GLU A 1 169 ? -24.307 8.043 -34.223 1.00 87.44 169 GLU A CA 1
ATOM 1288 C C . GLU A 1 169 ? -23.102 8.888 -33.826 1.00 87.44 169 GLU A C 1
ATOM 1290 O O . GLU A 1 169 ? -22.578 8.757 -32.716 1.00 87.44 169 GLU A O 1
ATOM 1295 N N . ILE A 1 170 ? -22.704 9.803 -34.713 1.00 87.12 170 ILE A N 1
ATOM 1296 C CA . ILE A 1 170 ? -21.658 10.791 -34.453 1.00 87.12 170 ILE A CA 1
ATOM 1297 C C . ILE A 1 170 ? -22.206 12.210 -34.572 1.00 87.12 170 ILE A C 1
ATOM 1299 O O . ILE A 1 170 ? -22.962 12.553 -35.482 1.00 87.12 170 ILE A O 1
ATOM 1303 N N . THR A 1 171 ? -21.824 13.065 -33.631 1.00 84.50 171 THR A N 1
ATOM 1304 C CA . THR A 1 171 ? -22.102 14.502 -33.661 1.00 84.50 171 THR A CA 1
ATOM 1305 C C . THR A 1 171 ? -20.847 15.241 -33.227 1.00 84.50 171 THR A C 1
ATOM 1307 O O . THR A 1 171 ? -20.398 15.049 -32.101 1.00 84.50 171 THR A O 1
ATOM 1310 N N . GLY A 1 172 ? -20.293 16.094 -34.087 1.00 83.19 172 GLY A N 1
ATOM 1311 C CA . GLY A 1 172 ? -19.064 16.845 -33.812 1.00 83.19 172 GLY A CA 1
ATOM 1312 C C . GLY A 1 172 ? -18.876 18.033 -34.753 1.00 83.19 172 GLY A C 1
ATOM 1313 O O . GLY A 1 172 ? -19.727 18.307 -35.600 1.00 83.19 172 GLY A O 1
ATOM 1314 N N . THR A 1 173 ? -17.774 18.759 -34.594 1.00 82.00 173 THR A N 1
ATOM 1315 C CA . THR A 1 173 ? -17.385 19.885 -35.457 1.00 82.00 173 THR A CA 1
ATOM 1316 C C . THR A 1 173 ? -16.128 19.547 -36.245 1.00 82.00 173 THR A C 1
ATOM 1318 O O . THR A 1 173 ? -15.276 18.821 -35.741 1.00 82.00 173 THR A O 1
ATOM 1321 N N . PHE A 1 174 ? -16.004 20.079 -37.461 1.00 80.12 174 PHE A N 1
ATOM 1322 C CA . PHE A 1 174 ? -14.791 19.929 -38.263 1.00 80.12 174 PHE A CA 1
ATOM 1323 C C . PHE A 1 174 ? -13.654 20.774 -37.690 1.00 80.12 174 PHE A C 1
ATOM 1325 O O . PHE A 1 174 ? -13.801 21.978 -37.480 1.00 80.12 174 PHE A O 1
ATOM 1332 N N . GLU A 1 175 ? -12.514 20.142 -37.456 1.00 76.50 175 GLU A N 1
ATOM 1333 C CA . GLU A 1 175 ? -11.311 20.739 -36.891 1.00 76.50 175 GLU A CA 1
ATOM 1334 C C . GLU A 1 175 ? -10.196 20.808 -37.939 1.00 76.50 175 GLU A C 1
ATOM 1336 O O . GLU A 1 175 ? -10.195 20.077 -38.933 1.00 76.50 175 GLU A O 1
ATOM 1341 N N . ALA A 1 176 ? -9.214 21.682 -37.711 1.00 67.62 176 ALA A N 1
ATOM 1342 C CA . ALA A 1 176 ? -8.055 21.786 -38.587 1.00 67.62 176 ALA A CA 1
ATOM 1343 C C . ALA A 1 176 ? -7.292 20.453 -38.618 1.00 67.62 176 ALA A C 1
ATOM 1345 O O . ALA A 1 176 ? -7.150 19.768 -37.592 1.00 67.62 176 ALA A O 1
ATOM 1346 N N . ALA A 1 177 ? -6.769 20.115 -39.800 1.00 58.06 177 ALA A N 1
ATOM 1347 C CA . ALA A 1 177 ? -5.821 19.026 -39.956 1.00 58.06 177 ALA A CA 1
ATOM 1348 C C . ALA A 1 177 ? -4.648 19.277 -39.001 1.00 58.06 177 ALA A C 1
ATOM 1350 O O . ALA A 1 177 ? -3.864 20.212 -39.165 1.00 58.06 177 ALA A O 1
ATOM 1351 N N . THR A 1 178 ? -4.553 18.469 -37.949 1.00 51.03 178 THR A N 1
ATOM 1352 C CA . THR A 1 178 ? -3.328 18.410 -37.155 1.00 51.03 178 THR A CA 1
ATOM 1353 C C . THR A 1 178 ? -2.237 17.877 -38.072 1.00 51.03 178 THR A C 1
ATOM 1355 O O . THR A 1 178 ? -2.541 16.952 -38.831 1.00 51.03 178 THR A O 1
ATOM 1358 N N . PRO A 1 179 ? -0.994 18.397 -38.024 1.00 44.81 179 PRO A N 1
ATOM 1359 C CA . PRO A 1 179 ? 0.108 17.713 -38.683 1.00 44.81 179 PRO A CA 1
ATOM 1360 C C . PRO A 1 179 ? 0.042 16.255 -38.232 1.00 44.81 179 PRO A C 1
ATOM 1362 O O . PRO A 1 179 ? -0.022 15.988 -37.028 1.00 44.81 179 PRO A O 1
ATOM 1365 N N . THR A 1 180 ? -0.074 15.341 -39.198 1.00 41.06 180 THR A N 1
ATOM 1366 C CA . THR A 1 180 ? -0.073 13.896 -38.961 1.00 41.06 180 THR A CA 1
ATOM 1367 C C . THR A 1 180 ? 0.999 13.598 -37.922 1.00 41.06 180 THR A C 1
ATOM 1369 O O . THR A 1 180 ? 2.122 14.091 -38.104 1.00 41.06 180 THR A O 1
ATOM 1372 N N . PRO A 1 181 ? 0.705 12.862 -36.831 1.00 38.44 181 PRO A N 1
ATOM 1373 C CA . PRO A 1 181 ? 1.776 12.402 -35.970 1.00 38.44 181 PRO A CA 1
ATOM 1374 C C . PRO A 1 181 ? 2.755 11.679 -36.889 1.00 38.44 181 PRO A C 1
ATOM 1376 O O . PRO A 1 181 ? 2.383 10.721 -37.566 1.00 38.44 181 PRO A O 1
ATOM 1379 N N . SER A 1 182 ? 3.973 12.222 -36.990 1.00 38.16 182 SER A N 1
ATOM 1380 C CA . SER A 1 182 ? 5.092 11.564 -37.661 1.00 38.16 182 SER A CA 1
ATOM 1381 C C . SER A 1 182 ? 5.055 10.092 -37.249 1.00 38.16 182 SER A C 1
ATOM 1383 O O . SER A 1 182 ? 4.817 9.858 -36.053 1.00 38.16 182 SER A O 1
ATOM 1385 N N . PRO A 1 183 ? 5.206 9.121 -38.178 1.00 43.78 183 PRO A N 1
ATOM 1386 C CA . PRO A 1 183 ? 5.141 7.706 -37.835 1.00 43.78 183 PRO A CA 1
ATOM 1387 C C . PRO A 1 183 ? 5.983 7.520 -36.587 1.00 43.78 183 PRO A C 1
ATOM 1389 O O . PRO A 1 183 ? 7.148 7.929 -36.572 1.00 43.78 183 PRO A O 1
ATOM 1392 N N . THR A 1 184 ? 5.345 7.054 -35.506 1.00 46.62 184 THR A N 1
ATOM 1393 C CA . THR A 1 184 ? 6.004 6.921 -34.208 1.00 46.62 184 THR A CA 1
ATOM 1394 C C . THR A 1 184 ? 7.339 6.247 -34.483 1.00 46.62 184 THR A C 1
ATOM 1396 O O . THR A 1 184 ? 7.316 5.172 -35.093 1.00 46.62 184 THR A O 1
ATOM 1399 N N . PRO A 1 185 ? 8.483 6.894 -34.172 1.00 55.66 185 PRO A N 1
ATOM 1400 C CA . PRO A 1 185 ? 9.776 6.373 -34.576 1.00 55.66 185 PRO A CA 1
ATOM 1401 C C . PRO A 1 185 ? 9.829 4.923 -34.121 1.00 55.66 185 PRO A C 1
ATOM 1403 O O . PRO A 1 185 ? 9.561 4.635 -32.950 1.00 55.66 185 PRO A O 1
ATOM 1406 N N . THR A 1 186 ? 10.047 4.023 -35.084 1.00 68.44 186 THR A N 1
ATOM 1407 C CA . THR A 1 186 ? 10.077 2.585 -34.825 1.00 68.44 186 THR A CA 1
ATOM 1408 C C . THR A 1 186 ? 11.032 2.363 -33.656 1.00 68.44 186 THR A C 1
ATOM 1410 O O . THR A 1 186 ? 12.149 2.884 -33.716 1.00 68.44 186 THR A O 1
ATOM 1413 N N . PRO A 1 187 ? 10.605 1.684 -32.575 1.00 82.44 187 PRO A N 1
ATOM 1414 C CA . PRO A 1 187 ? 11.428 1.573 -31.382 1.00 82.44 187 PRO A CA 1
ATOM 1415 C C . PRO A 1 187 ? 12.798 0.993 -31.727 1.00 82.44 187 PRO A C 1
ATOM 1417 O O . PRO A 1 187 ? 12.891 -0.027 -32.414 1.00 82.44 187 PRO A O 1
ATOM 1420 N N . SER A 1 188 ? 13.855 1.627 -31.230 1.00 92.06 188 SER A N 1
ATOM 1421 C CA . SER A 1 188 ? 15.227 1.152 -31.356 1.00 92.06 188 SER A CA 1
ATOM 1422 C C . SER A 1 188 ? 15.326 -0.270 -30.785 1.00 92.06 188 SER A C 1
ATOM 1424 O O . SER A 1 188 ? 15.000 -0.480 -29.609 1.00 92.06 188 SER A O 1
ATOM 1426 N N . PRO A 1 189 ? 15.743 -1.269 -31.583 1.00 93.44 189 PRO A N 1
ATOM 1427 C CA . PRO A 1 189 ? 15.760 -2.655 -31.140 1.00 93.44 189 PRO A CA 1
ATOM 1428 C C . PRO A 1 189 ? 16.879 -2.902 -30.120 1.00 93.44 189 PRO A C 1
ATOM 1430 O O . PRO A 1 189 ? 18.031 -2.532 -30.338 1.00 93.44 189 PRO A O 1
ATOM 1433 N N . ILE A 1 190 ? 16.549 -3.593 -29.029 1.00 95.25 190 ILE A N 1
ATOM 1434 C CA . ILE A 1 190 ? 17.500 -4.113 -28.042 1.00 95.25 190 ILE A CA 1
ATOM 1435 C C . ILE A 1 190 ? 17.601 -5.631 -28.223 1.00 95.25 190 ILE A C 1
ATOM 1437 O O . ILE A 1 190 ? 16.625 -6.356 -28.023 1.00 95.25 190 ILE A O 1
ATOM 1441 N N . MET A 1 191 ? 18.792 -6.106 -28.600 1.00 92.44 191 MET A N 1
ATOM 1442 C CA . MET A 1 191 ? 19.103 -7.537 -28.785 1.00 92.44 191 MET A CA 1
ATOM 1443 C C . MET A 1 191 ? 20.026 -8.104 -27.694 1.00 92.44 191 MET A C 1
ATOM 1445 O O . MET A 1 191 ? 20.327 -9.293 -27.690 1.00 92.44 191 MET A O 1
ATOM 1449 N N . GLY A 1 192 ? 20.512 -7.258 -26.786 1.00 94.62 192 GLY A N 1
ATOM 1450 C CA . GLY A 1 192 ? 21.475 -7.624 -25.754 1.00 94.62 192 GLY A CA 1
ATOM 1451 C C . GLY A 1 192 ? 21.393 -6.686 -24.555 1.00 94.62 192 GLY A C 1
ATOM 1452 O O . GLY A 1 192 ? 20.883 -5.571 -24.667 1.00 94.62 192 GLY A O 1
ATOM 1453 N N . CYS A 1 193 ? 21.910 -7.136 -23.413 1.00 97.25 193 CYS A N 1
ATOM 1454 C CA . CYS A 1 193 ? 22.118 -6.276 -22.250 1.00 97.25 193 CYS A CA 1
ATOM 1455 C C . CYS A 1 193 ? 23.073 -5.121 -22.602 1.00 97.25 193 CYS A C 1
ATOM 1457 O O . CYS A 1 193 ? 24.004 -5.296 -23.390 1.00 97.25 193 CYS A O 1
ATOM 1459 N N . GLY A 1 194 ? 22.852 -3.939 -22.030 1.00 96.62 194 GLY A N 1
ATOM 1460 C CA . GLY A 1 194 ? 23.620 -2.749 -22.376 1.00 96.62 194 GLY A CA 1
ATOM 1461 C C . GLY A 1 194 ? 23.109 -1.464 -21.731 1.00 96.62 194 GLY A C 1
ATOM 1462 O O . GLY A 1 194 ? 22.266 -1.475 -20.831 1.00 96.62 194 GLY A O 1
ATOM 1463 N N . THR A 1 195 ? 23.643 -0.342 -22.213 1.00 98.00 195 THR A N 1
ATOM 1464 C CA . THR A 1 195 ? 23.373 0.988 -21.661 1.00 98.00 195 THR A CA 1
ATOM 1465 C C . THR A 1 195 ? 22.589 1.849 -22.644 1.00 98.00 195 THR A C 1
ATOM 1467 O O . THR A 1 195 ? 23.000 2.025 -23.788 1.00 98.00 195 THR A O 1
ATOM 1470 N N . ILE A 1 196 ? 21.498 2.445 -22.168 1.00 97.81 196 ILE A N 1
ATOM 1471 C CA . ILE A 1 196 ? 20.722 3.471 -22.861 1.00 97.81 196 ILE A CA 1
ATOM 1472 C C . ILE A 1 196 ? 21.187 4.836 -22.349 1.00 97.81 196 ILE A C 1
ATOM 1474 O O . ILE A 1 196 ? 20.977 5.186 -21.186 1.00 97.81 196 ILE A O 1
ATOM 1478 N N . SER A 1 197 ? 21.843 5.597 -23.222 1.00 97.25 197 SER A N 1
ATOM 1479 C CA . SER A 1 197 ? 22.447 6.899 -22.907 1.00 97.25 197 SER A CA 1
ATOM 1480 C C . SER A 1 197 ? 21.906 8.054 -23.748 1.00 97.25 197 SER A C 1
ATOM 1482 O O . SER A 1 197 ? 22.407 9.169 -23.625 1.00 97.25 197 SER A O 1
ATOM 1484 N N . THR A 1 198 ? 20.897 7.808 -24.587 1.00 95.12 198 THR A N 1
ATOM 1485 C CA . THR A 1 198 ? 20.209 8.845 -25.368 1.00 95.12 198 THR A CA 1
ATOM 1486 C C . THR A 1 198 ? 18.692 8.673 -25.259 1.00 95.12 198 THR A C 1
ATOM 1488 O O . THR A 1 198 ? 18.236 7.528 -25.146 1.00 95.12 198 THR A O 1
ATOM 1491 N N . PRO A 1 199 ? 17.900 9.761 -25.274 1.00 95.19 199 PRO A N 1
ATOM 1492 C CA . PRO A 1 199 ? 16.446 9.670 -25.197 1.00 95.19 199 PRO A CA 1
ATOM 1493 C C . PRO A 1 199 ? 15.878 8.921 -26.403 1.00 95.19 199 PRO A C 1
ATOM 1495 O O . PRO A 1 199 ? 16.295 9.166 -27.535 1.00 95.19 199 PRO A O 1
ATOM 1498 N N . GLY A 1 200 ? 14.904 8.041 -26.189 1.00 91.75 200 GLY A N 1
ATOM 1499 C CA . GLY A 1 200 ? 14.241 7.357 -27.295 1.00 91.75 200 GLY A CA 1
ATOM 1500 C C . GLY A 1 200 ? 13.261 6.274 -26.866 1.00 91.75 200 GLY A C 1
ATOM 1501 O O . GLY A 1 200 ? 13.122 5.955 -25.687 1.00 91.75 200 GLY A O 1
ATOM 1502 N N . ASN A 1 201 ? 12.583 5.691 -27.850 1.00 94.88 201 ASN A N 1
ATOM 1503 C CA . ASN A 1 201 ? 11.764 4.502 -27.649 1.00 94.88 201 ASN A CA 1
ATOM 1504 C C . ASN A 1 201 ? 12.608 3.278 -27.976 1.00 94.88 201 ASN A C 1
ATOM 1506 O O . ASN A 1 201 ? 13.168 3.196 -29.064 1.00 94.88 201 ASN A O 1
ATOM 1510 N N . TYR A 1 202 ? 12.676 2.333 -27.053 1.00 97.19 202 TYR A N 1
ATOM 1511 C CA . TYR A 1 202 ? 13.461 1.118 -27.158 1.00 97.19 202 TYR A CA 1
ATOM 1512 C C . TYR A 1 202 ? 12.565 -0.089 -26.941 1.00 97.19 202 TYR A C 1
ATOM 1514 O O . TYR A 1 202 ? 11.697 -0.064 -26.065 1.00 97.19 202 TYR A O 1
ATOM 1522 N N . ALA A 1 203 ? 12.797 -1.152 -27.707 1.00 96.00 203 ALA A N 1
ATOM 1523 C CA . ALA A 1 203 ? 12.044 -2.383 -27.544 1.00 96.00 203 ALA A CA 1
ATOM 1524 C C . ALA A 1 203 ? 12.924 -3.629 -27.605 1.00 96.00 203 ALA A C 1
ATOM 1526 O O . ALA A 1 203 ? 13.774 -3.753 -28.490 1.00 96.00 203 ALA A O 1
ATOM 1527 N N . LEU A 1 204 ? 12.709 -4.576 -26.686 1.00 96.06 204 LEU A N 1
ATOM 1528 C CA . LEU A 1 204 ? 13.414 -5.861 -26.736 1.00 96.06 204 LEU A CA 1
ATOM 1529 C C . LEU A 1 204 ? 12.932 -6.683 -27.931 1.00 96.06 204 LEU A C 1
ATOM 1531 O O . LEU A 1 204 ? 11.730 -6.775 -28.177 1.00 96.06 204 LEU A O 1
ATOM 1535 N N . GLN A 1 205 ? 13.869 -7.320 -28.633 1.00 93.44 205 GLN A N 1
ATOM 1536 C CA . GLN A 1 205 ? 13.577 -8.213 -29.763 1.00 93.44 205 GLN A CA 1
ATOM 1537 C C . GLN A 1 205 ? 13.761 -9.698 -29.427 1.00 93.44 205 GLN A C 1
ATOM 1539 O O . GLN A 1 205 ? 13.158 -10.557 -30.073 1.00 93.44 205 GLN A O 1
ATOM 1544 N N . SER A 1 206 ? 14.486 -10.007 -28.354 1.00 94.38 206 SER A N 1
ATOM 1545 C CA . SER A 1 206 ? 14.712 -11.362 -27.845 1.00 94.38 206 SER A CA 1
ATOM 1546 C C . SER A 1 206 ? 14.768 -11.373 -26.318 1.00 94.38 206 SER A C 1
ATOM 1548 O O . SER A 1 206 ? 14.953 -10.326 -25.694 1.00 94.38 206 SER A O 1
ATOM 1550 N N . ASP A 1 207 ? 14.627 -12.556 -25.724 1.00 97.31 207 ASP A N 1
ATOM 1551 C CA . ASP A 1 207 ? 14.938 -12.753 -24.309 1.00 97.31 207 ASP A CA 1
ATOM 1552 C C . ASP A 1 207 ? 16.433 -12.507 -24.054 1.00 97.31 207 ASP A C 1
ATOM 1554 O O . ASP A 1 207 ? 17.284 -12.817 -24.894 1.00 97.31 207 ASP A O 1
ATOM 1558 N N . LEU A 1 208 ? 16.754 -11.949 -22.888 1.00 98.06 208 LEU A N 1
ATOM 1559 C CA . LEU A 1 208 ? 18.105 -11.585 -22.474 1.00 98.06 208 LEU A CA 1
ATOM 1560 C C . LEU A 1 208 ? 18.538 -12.413 -21.264 1.00 98.06 208 LEU A C 1
ATOM 1562 O O . LEU A 1 208 ? 17.749 -12.664 -20.353 1.00 98.06 208 LEU A O 1
ATOM 1566 N N . ASN A 1 209 ? 19.818 -12.786 -21.228 1.00 97.38 209 ASN A N 1
ATOM 1567 C CA . ASN A 1 209 ? 20.452 -13.419 -20.073 1.00 97.38 209 ASN A CA 1
ATOM 1568 C C . ASN A 1 209 ? 21.646 -12.574 -19.617 1.00 97.38 209 ASN A C 1
ATOM 1570 O O . ASN A 1 209 ? 22.391 -12.063 -20.452 1.00 97.38 209 ASN A O 1
ATOM 1574 N N . SER A 1 210 ? 21.838 -12.439 -18.305 1.00 96.94 210 SER A N 1
ATOM 1575 C CA . SER A 1 210 ? 22.919 -11.644 -17.718 1.00 96.94 210 SER A CA 1
ATOM 1576 C C . SER A 1 210 ? 23.503 -12.305 -16.471 1.00 96.94 210 SER A C 1
ATOM 1578 O O . SER A 1 210 ? 22.774 -12.877 -15.666 1.00 96.94 210 SER A O 1
ATOM 1580 N N . SER A 1 211 ? 24.817 -12.175 -16.274 1.00 95.00 211 SER A N 1
ATOM 1581 C CA . SER A 1 211 ? 25.504 -12.550 -15.026 1.00 95.00 211 SER A CA 1
ATOM 1582 C C . SER A 1 211 ? 25.673 -11.376 -14.042 1.00 95.00 211 SER A C 1
ATOM 1584 O O . SER A 1 211 ? 26.235 -11.523 -12.957 1.00 95.00 211 SER A O 1
ATOM 1586 N N . GLY A 1 212 ? 25.225 -10.181 -14.428 1.00 96.25 212 GLY A N 1
ATOM 1587 C CA . GLY A 1 212 ? 25.275 -8.954 -13.631 1.00 96.25 212 GLY A CA 1
ATOM 1588 C C . GLY A 1 212 ? 24.150 -8.009 -14.041 1.00 96.25 212 GLY A C 1
ATOM 1589 O O . GLY A 1 212 ? 23.088 -8.459 -14.457 1.00 96.25 212 GLY A O 1
ATOM 1590 N N . THR A 1 213 ? 24.363 -6.696 -13.977 1.00 98.38 213 THR A N 1
ATOM 1591 C CA . THR A 1 213 ? 23.337 -5.737 -14.420 1.00 98.38 213 THR A CA 1
ATOM 1592 C C . THR A 1 213 ? 23.061 -5.858 -15.922 1.00 98.38 213 THR A C 1
ATOM 1594 O O . THR A 1 213 ? 24.008 -5.833 -16.703 1.00 98.38 213 THR A O 1
ATOM 1597 N N . CYS A 1 214 ? 21.792 -5.985 -16.332 1.00 98.50 214 CYS A N 1
ATOM 1598 C CA . CYS A 1 214 ? 21.448 -6.157 -17.748 1.00 98.50 214 CYS A CA 1
ATOM 1599 C C . CYS A 1 214 ? 21.207 -4.827 -18.476 1.00 98.50 214 CYS A C 1
ATOM 1601 O O . CYS A 1 214 ? 21.994 -4.464 -19.347 1.00 98.50 214 CYS A O 1
ATOM 1603 N N . ILE A 1 215 ? 20.143 -4.088 -18.148 1.00 98.56 215 ILE A N 1
ATOM 1604 C CA . ILE A 1 215 ? 19.841 -2.808 -18.808 1.00 98.56 215 ILE A CA 1
ATOM 1605 C C . ILE A 1 215 ? 20.130 -1.656 -17.853 1.00 98.56 215 ILE A C 1
ATOM 1607 O O . ILE A 1 215 ? 19.545 -1.586 -16.777 1.00 98.56 215 ILE A O 1
ATOM 1611 N N . THR A 1 216 ? 21.006 -0.734 -18.254 1.00 98.75 216 THR A N 1
ATOM 1612 C CA . THR A 1 216 ? 21.256 0.513 -17.516 1.00 98.75 216 THR A CA 1
ATOM 1613 C C . THR A 1 216 ? 20.765 1.708 -18.319 1.00 98.75 216 THR A C 1
ATOM 1615 O O . THR A 1 216 ? 21.180 1.900 -19.454 1.00 98.75 216 THR A O 1
ATOM 1618 N N . ILE A 1 217 ? 19.921 2.545 -17.729 1.00 98.62 217 ILE A N 1
ATOM 1619 C CA . ILE A 1 217 ? 19.479 3.813 -18.309 1.00 98.62 217 ILE A CA 1
ATOM 1620 C C . ILE A 1 217 ? 20.154 4.924 -17.513 1.00 98.62 217 ILE A C 1
ATOM 1622 O O . ILE A 1 217 ? 19.915 5.065 -16.314 1.00 98.62 217 ILE A O 1
ATOM 1626 N N . THR A 1 218 ? 21.047 5.668 -18.160 1.00 98.44 218 THR A N 1
ATOM 1627 C CA . THR A 1 218 ? 21.789 6.764 -17.519 1.00 98.44 218 THR A CA 1
ATOM 1628 C C . THR A 1 218 ? 21.048 8.090 -17.671 1.00 98.44 218 THR A C 1
ATOM 1630 O O . THR A 1 218 ? 20.033 8.171 -18.362 1.00 98.44 218 THR A O 1
ATOM 1633 N N . SER A 1 219 ? 21.574 9.161 -17.074 1.00 97.44 219 SER A N 1
ATOM 1634 C CA . SER A 1 219 ? 21.019 10.514 -17.210 1.00 97.44 219 SER A CA 1
ATOM 1635 C C . SER A 1 219 ? 20.825 10.959 -18.664 1.00 97.44 219 SER A C 1
ATOM 1637 O O . SER A 1 219 ? 19.810 11.584 -18.973 1.00 97.44 219 SER A O 1
ATOM 1639 N N . GLY A 1 220 ? 21.732 10.584 -19.572 1.00 95.12 220 GLY A N 1
ATOM 1640 C CA . GLY A 1 220 ? 21.586 10.848 -21.007 1.00 95.12 220 GLY A CA 1
ATOM 1641 C C . GLY A 1 220 ? 20.403 10.111 -21.646 1.00 95.12 220 GLY A C 1
ATOM 1642 O O . GLY A 1 220 ? 19.835 10.591 -22.618 1.00 95.12 220 GLY A O 1
ATOM 1643 N N . GLY A 1 221 ? 19.982 8.982 -21.072 1.00 96.12 221 GLY A N 1
ATOM 1644 C CA . GLY A 1 221 ? 18.807 8.209 -21.477 1.00 96.12 221 GLY A CA 1
ATOM 1645 C C . GLY A 1 221 ? 17.485 8.688 -20.868 1.00 96.12 221 GLY A C 1
ATOM 1646 O O . GLY A 1 221 ? 16.489 7.973 -20.962 1.00 96.12 221 GLY A O 1
ATOM 1647 N N . SER A 1 222 ? 17.444 9.859 -20.226 1.00 96.50 222 SER A N 1
ATOM 1648 C CA . SER A 1 222 ? 16.202 10.437 -19.690 1.00 96.50 222 SER A CA 1
ATOM 1649 C C . SER A 1 222 ? 15.127 10.600 -20.775 1.00 96.50 222 SER A C 1
ATOM 1651 O O . SER A 1 222 ? 15.444 10.762 -21.950 1.00 96.50 222 SER A O 1
ATOM 1653 N N . ASN A 1 223 ? 13.851 10.577 -20.384 1.00 94.00 223 ASN A N 1
ATOM 1654 C CA . ASN A 1 223 ? 12.685 10.613 -21.281 1.00 94.00 223 ASN A CA 1
ATOM 1655 C C . ASN A 1 223 ? 12.603 9.434 -22.270 1.00 94.00 223 ASN A C 1
ATOM 1657 O O . ASN A 1 223 ? 11.960 9.542 -23.313 1.00 94.00 223 ASN A O 1
ATOM 1661 N N . SER A 1 224 ? 13.261 8.313 -21.962 1.00 97.25 224 SER A N 1
ATOM 1662 C CA . SER A 1 224 ? 13.180 7.106 -22.786 1.00 97.25 224 SER A CA 1
ATOM 1663 C C . SER A 1 224 ? 12.016 6.207 -22.392 1.00 97.25 224 SER A C 1
ATOM 1665 O O . SER A 1 224 ? 11.651 6.112 -21.221 1.00 97.25 224 SER A O 1
ATOM 1667 N N . THR A 1 225 ? 11.492 5.460 -23.358 1.00 97.81 225 THR A N 1
ATOM 1668 C CA . THR A 1 225 ? 10.596 4.329 -23.100 1.00 97.81 225 THR A CA 1
ATOM 1669 C C . THR A 1 225 ? 11.332 3.031 -23.384 1.00 97.81 225 THR A C 1
ATOM 1671 O O . THR A 1 225 ? 11.844 2.851 -24.482 1.00 97.81 225 THR A O 1
ATOM 1674 N N . LEU A 1 226 ? 11.352 2.117 -22.421 1.00 98.19 226 LEU A N 1
ATOM 1675 C CA . LEU A 1 226 ? 11.787 0.737 -22.579 1.00 98.19 226 LEU A CA 1
ATOM 1676 C C . LEU A 1 226 ? 10.558 -0.175 -22.543 1.00 98.19 226 LEU A C 1
ATOM 1678 O O . LEU A 1 226 ? 9.927 -0.326 -21.498 1.00 98.19 226 LEU A O 1
ATOM 1682 N N . ASP A 1 227 ? 10.229 -0.777 -23.683 1.00 97.94 227 ASP A N 1
ATOM 1683 C CA . ASP A 1 227 ? 9.155 -1.761 -23.819 1.00 97.94 227 ASP A CA 1
ATOM 1684 C C . ASP A 1 227 ? 9.741 -3.156 -24.064 1.00 97.94 227 ASP A C 1
ATOM 1686 O O . ASP A 1 227 ? 10.298 -3.446 -25.123 1.00 97.94 227 ASP A O 1
ATOM 1690 N N . CYS A 1 228 ? 9.623 -4.056 -23.094 1.00 97.06 228 CYS A N 1
ATOM 1691 C CA . CYS A 1 228 ? 10.119 -5.416 -23.283 1.00 97.06 228 CYS A CA 1
ATOM 1692 C C . CYS A 1 228 ? 9.188 -6.293 -24.127 1.00 97.06 228 CYS A C 1
ATOM 1694 O O . CYS A 1 228 ? 9.584 -7.397 -24.497 1.00 97.06 228 CYS A O 1
ATOM 1696 N N . GLN A 1 229 ? 7.979 -5.828 -24.464 1.00 94.50 229 GLN A N 1
ATOM 1697 C CA . GLN A 1 229 ? 7.018 -6.565 -25.289 1.00 94.50 229 GLN A CA 1
ATOM 1698 C C . GLN A 1 229 ? 6.753 -7.995 -24.768 1.00 94.50 229 GLN A C 1
ATOM 1700 O O . GLN A 1 229 ? 6.688 -8.948 -25.542 1.00 94.50 229 GLN A O 1
ATOM 1705 N N . GLY A 1 230 ? 6.685 -8.164 -23.445 1.00 93.19 230 GLY A N 1
ATOM 1706 C CA . GLY A 1 230 ? 6.476 -9.446 -22.765 1.00 93.19 230 GLY A CA 1
ATOM 1707 C C . GLY A 1 230 ? 7.714 -10.345 -22.657 1.00 93.19 230 GLY A C 1
ATOM 1708 O O . GLY A 1 230 ? 7.611 -11.443 -22.115 1.00 93.19 230 GLY A O 1
ATOM 1709 N N . ARG A 1 231 ? 8.876 -9.912 -23.159 1.00 96.12 231 ARG A N 1
ATOM 1710 C CA . ARG A 1 231 ? 10.109 -10.715 -23.167 1.00 96.12 231 ARG A CA 1
ATOM 1711 C C . ARG A 1 231 ? 10.801 -10.755 -21.810 1.00 96.12 231 ARG A C 1
ATOM 1713 O O . ARG A 1 231 ? 10.627 -9.876 -20.959 1.00 96.12 231 ARG A O 1
ATOM 1720 N N . THR A 1 232 ? 11.616 -11.792 -21.643 1.00 98.38 232 THR A N 1
ATOM 1721 C CA . THR A 1 232 ? 12.312 -12.111 -20.400 1.00 98.38 232 THR A CA 1
ATOM 1722 C C . THR A 1 232 ? 13.700 -11.484 -20.338 1.00 98.38 232 THR A C 1
ATOM 1724 O O . THR A 1 232 ? 14.505 -11.644 -21.247 1.00 98.38 232 THR A O 1
ATOM 1727 N N . ILE A 1 233 ? 14.018 -10.850 -19.211 1.00 98.62 233 ILE A N 1
ATOM 1728 C CA . ILE A 1 233 ? 15.369 -10.502 -18.775 1.00 98.62 233 ILE A CA 1
ATOM 1729 C C . ILE A 1 233 ? 15.692 -11.409 -17.583 1.00 98.62 233 ILE A C 1
ATOM 1731 O O . ILE A 1 233 ? 15.074 -11.303 -16.523 1.00 98.62 233 ILE A O 1
ATOM 1735 N N . ASN A 1 234 ? 16.630 -12.334 -17.764 1.00 98.44 234 ASN A N 1
ATOM 1736 C CA . ASN A 1 234 ? 16.979 -13.365 -16.790 1.00 98.44 234 ASN A CA 1
ATOM 1737 C C . ASN A 1 234 ? 18.399 -13.156 -16.247 1.00 98.44 234 ASN A C 1
ATOM 1739 O O . ASN A 1 234 ? 19.354 -13.069 -17.017 1.00 98.44 234 ASN A O 1
ATOM 1743 N N . GLY A 1 235 ? 18.538 -13.080 -14.928 1.00 97.94 235 GLY A N 1
ATOM 1744 C CA . GLY A 1 235 ? 19.821 -12.919 -14.250 1.00 97.94 235 GLY A CA 1
ATOM 1745 C C . GLY A 1 235 ? 20.356 -14.210 -13.620 1.00 97.94 235 GLY A C 1
ATOM 1746 O O . GLY A 1 235 ? 19.747 -15.277 -13.713 1.00 97.94 235 GLY A O 1
ATOM 1747 N N . SER A 1 236 ? 21.497 -14.098 -12.934 1.00 96.56 236 SER A N 1
ATOM 1748 C CA . SER A 1 236 ? 22.136 -15.172 -12.151 1.00 96.56 236 SER A CA 1
ATOM 1749 C C . SER A 1 236 ? 22.034 -14.990 -10.627 1.00 96.56 236 SER A C 1
ATOM 1751 O O . SER A 1 236 ? 22.732 -15.666 -9.878 1.00 96.56 236 SER A O 1
ATOM 1753 N N . GLY A 1 237 ? 21.213 -14.049 -10.157 1.00 95.88 237 GLY A N 1
ATOM 1754 C CA . GLY A 1 237 ? 21.050 -13.674 -8.745 1.00 95.88 237 GLY A CA 1
ATOM 1755 C C . GLY A 1 237 ? 21.896 -12.476 -8.292 1.00 95.88 237 GLY A C 1
ATOM 1756 O O . GLY A 1 237 ? 21.845 -12.106 -7.119 1.00 95.88 237 GLY A O 1
ATOM 1757 N N . SER A 1 238 ? 22.646 -11.857 -9.208 1.00 96.62 238 SER A N 1
ATOM 1758 C CA . SER A 1 238 ? 23.545 -10.713 -8.990 1.00 96.62 238 SER A CA 1
ATOM 1759 C C . SER A 1 238 ? 23.189 -9.530 -9.894 1.00 96.62 238 SER A C 1
ATOM 1761 O O . SER A 1 238 ? 22.644 -9.705 -10.982 1.00 96.62 238 SER A O 1
ATOM 1763 N N . GLY A 1 239 ? 23.529 -8.310 -9.465 1.00 97.62 239 GLY A N 1
ATOM 1764 C CA . GLY A 1 239 ? 23.272 -7.087 -10.234 1.00 97.62 239 GLY A CA 1
ATOM 1765 C C . GLY A 1 239 ? 21.784 -6.754 -10.375 1.00 97.62 239 GLY A C 1
ATOM 1766 O O . GLY A 1 239 ? 20.946 -7.258 -9.625 1.00 97.62 239 GLY A O 1
ATOM 1767 N N . TYR A 1 240 ? 21.457 -5.880 -11.328 1.00 98.62 240 TYR A N 1
ATOM 1768 C CA . TYR A 1 240 ? 20.100 -5.351 -11.507 1.00 98.62 240 TYR A CA 1
ATOM 1769 C C . TYR A 1 240 ? 19.511 -5.729 -12.869 1.00 98.62 240 TYR A C 1
ATOM 1771 O O . TYR A 1 240 ? 20.194 -5.630 -13.889 1.00 98.62 240 TYR A O 1
ATOM 1779 N N . GLY A 1 241 ? 18.235 -6.114 -12.917 1.00 98.56 241 GLY A N 1
ATOM 1780 C CA . GLY A 1 241 ? 17.579 -6.409 -14.194 1.00 98.56 241 GLY A CA 1
ATOM 1781 C C . GLY A 1 241 ? 17.495 -5.156 -15.063 1.00 98.56 241 GLY A C 1
ATOM 1782 O O . GLY A 1 241 ? 18.047 -5.103 -16.165 1.00 98.56 241 GLY A O 1
ATOM 1783 N N . ILE A 1 242 ? 16.864 -4.120 -14.512 1.00 98.81 242 ILE A N 1
ATOM 1784 C CA . ILE A 1 242 ? 16.780 -2.785 -15.103 1.00 98.81 242 ILE A CA 1
ATOM 1785 C C . ILE A 1 242 ? 17.217 -1.759 -14.059 1.00 98.81 242 ILE A C 1
ATOM 1787 O O . ILE A 1 242 ? 16.660 -1.699 -12.964 1.00 98.81 242 ILE A O 1
ATOM 1791 N N . TYR A 1 243 ? 18.210 -0.944 -14.402 1.00 98.88 243 TYR A N 1
ATOM 1792 C CA . TYR A 1 243 ? 18.801 0.055 -13.523 1.00 98.88 243 TYR A CA 1
ATOM 1793 C C . TYR A 1 243 ? 18.656 1.461 -14.102 1.00 98.88 243 TYR A C 1
ATOM 1795 O O . TYR A 1 243 ? 19.227 1.767 -15.146 1.00 98.88 243 TYR A O 1
ATOM 1803 N N . LEU A 1 244 ? 17.917 2.327 -13.414 1.00 98.75 244 LEU A N 1
ATOM 1804 C CA . LEU A 1 244 ? 17.812 3.751 -13.721 1.00 98.75 244 LEU A CA 1
ATOM 1805 C C . LEU A 1 244 ? 18.802 4.495 -12.824 1.00 98.75 244 LEU A C 1
ATOM 1807 O O . LEU A 1 244 ? 18.648 4.512 -11.601 1.00 98.75 244 LEU A O 1
ATOM 1811 N N . ASN A 1 245 ? 19.824 5.089 -13.436 1.00 98.44 245 ASN A N 1
ATOM 1812 C CA . ASN A 1 245 ? 20.896 5.795 -12.748 1.00 98.44 245 ASN A CA 1
ATOM 1813 C C . ASN A 1 245 ? 20.889 7.274 -13.133 1.00 98.44 245 ASN A C 1
ATOM 1815 O O . ASN A 1 245 ? 21.363 7.648 -14.211 1.00 98.44 245 ASN A O 1
ATOM 1819 N N . SER A 1 246 ? 20.344 8.107 -12.249 1.00 98.38 246 SER A N 1
ATOM 1820 C CA . SER A 1 246 ? 20.121 9.533 -12.498 1.00 98.38 246 SER A CA 1
ATOM 1821 C C . SER A 1 246 ? 19.280 9.816 -13.753 1.00 98.38 246 SER A C 1
ATOM 1823 O O . SER A 1 246 ? 19.428 10.866 -14.379 1.00 98.38 246 SER A O 1
ATOM 1825 N N . ALA A 1 247 ? 18.416 8.874 -14.144 1.00 97.31 247 ALA A N 1
ATOM 1826 C CA . ALA A 1 247 ? 17.560 8.971 -15.321 1.00 97.31 247 ALA A CA 1
ATOM 1827 C C . ALA A 1 247 ? 16.158 9.441 -14.915 1.00 97.31 247 ALA A C 1
ATOM 1829 O O . ALA A 1 247 ? 15.564 8.931 -13.964 1.00 97.31 247 ALA A O 1
ATOM 1830 N N . THR A 1 248 ? 15.635 10.443 -15.617 1.00 94.88 248 THR A N 1
ATOM 1831 C CA . THR A 1 248 ? 14.351 11.076 -15.283 1.00 94.88 248 THR A CA 1
ATOM 1832 C C . THR A 1 248 ? 13.359 10.933 -16.430 1.00 94.88 248 THR A C 1
ATOM 1834 O O . THR A 1 248 ? 13.761 10.955 -17.591 1.00 94.88 248 THR A O 1
ATOM 1837 N N . GLY A 1 249 ? 12.065 10.796 -16.133 1.00 89.75 249 GLY A N 1
ATOM 1838 C CA . GLY A 1 249 ? 11.024 10.725 -17.169 1.00 89.75 249 GLY A CA 1
ATOM 1839 C C . GLY A 1 249 ? 11.010 9.412 -17.958 1.00 89.75 249 GLY A C 1
ATOM 1840 O O . GLY A 1 249 ? 10.455 9.354 -19.051 1.00 89.75 249 GLY A O 1
ATOM 1841 N N . VAL A 1 250 ? 11.656 8.363 -17.448 1.00 98.38 250 VAL A N 1
ATOM 1842 C CA . VAL A 1 250 ? 11.757 7.062 -18.111 1.00 98.38 250 VAL A CA 1
ATOM 1843 C C . VAL A 1 250 ? 10.490 6.246 -17.880 1.00 98.38 250 VAL A C 1
ATOM 1845 O O . VAL A 1 250 ? 9.978 6.186 -16.764 1.00 98.38 250 VAL A O 1
ATOM 1848 N N . THR A 1 251 ? 10.016 5.557 -18.917 1.00 98.50 251 THR A N 1
ATOM 1849 C CA . THR A 1 251 ? 8.959 4.543 -18.802 1.00 98.50 251 THR A CA 1
ATOM 1850 C C . THR A 1 251 ? 9.537 3.150 -19.017 1.00 98.50 251 THR A C 1
ATOM 1852 O O . THR A 1 251 ? 10.107 2.883 -20.068 1.00 98.50 251 THR A O 1
ATOM 1855 N N . VAL A 1 252 ? 9.364 2.246 -18.054 1.00 98.81 252 VAL A N 1
ATOM 1856 C CA . VAL A 1 252 ? 9.731 0.825 -18.159 1.00 98.81 252 VAL A CA 1
ATOM 1857 C C . VAL A 1 252 ? 8.461 -0.007 -18.150 1.00 98.81 252 VAL A C 1
ATOM 1859 O O . VAL A 1 252 ? 7.712 0.036 -17.166 1.00 98.81 252 VAL A O 1
ATOM 1862 N N . LYS A 1 253 ? 8.209 -0.762 -19.224 1.00 98.31 253 LYS A N 1
ATOM 1863 C CA . LYS A 1 253 ? 6.971 -1.528 -19.354 1.00 98.31 253 LYS A CA 1
ATOM 1864 C C . LYS A 1 253 ? 7.083 -2.887 -20.027 1.00 98.31 253 LYS A C 1
ATOM 1866 O O . LYS A 1 253 ? 7.962 -3.126 -20.853 1.00 98.31 253 LYS A O 1
ATOM 1871 N N . ASN A 1 254 ? 6.107 -3.737 -19.708 1.00 96.81 254 ASN A N 1
ATOM 1872 C CA . ASN A 1 254 ? 5.874 -5.045 -20.321 1.00 96.81 254 ASN A CA 1
ATOM 1873 C C . ASN A 1 254 ? 7.070 -6.006 -20.205 1.00 96.81 254 ASN A C 1
ATOM 1875 O O . ASN A 1 254 ? 7.301 -6.804 -21.111 1.00 96.81 254 ASN A O 1
ATOM 1879 N N . CYS A 1 255 ? 7.859 -5.923 -19.133 1.00 98.06 255 CYS A N 1
ATOM 1880 C CA . CYS A 1 255 ? 9.044 -6.758 -18.919 1.00 98.06 255 CYS A CA 1
ATOM 1881 C C . CYS A 1 255 ? 8.770 -7.940 -17.997 1.00 98.06 255 CYS A C 1
ATOM 1883 O O . CYS A 1 255 ? 8.097 -7.788 -16.981 1.00 98.06 255 CYS A O 1
ATOM 1885 N N . VAL A 1 256 ? 9.361 -9.097 -18.307 1.00 98.56 256 VAL A N 1
ATOM 1886 C CA . VAL A 1 256 ? 9.466 -10.232 -17.380 1.00 98.56 256 VAL A CA 1
ATOM 1887 C C . VAL A 1 256 ? 10.894 -10.267 -16.838 1.00 98.56 256 VAL A C 1
ATOM 1889 O O . VAL A 1 256 ? 11.821 -10.613 -17.558 1.00 98.56 256 VAL A O 1
ATOM 1892 N N . ILE A 1 257 ? 11.106 -9.879 -15.585 1.00 98.81 257 ILE A N 1
ATOM 1893 C CA . ILE A 1 257 ? 12.432 -9.702 -14.981 1.00 98.81 257 ILE A CA 1
ATOM 1894 C C . ILE A 1 257 ? 12.596 -10.716 -13.858 1.00 98.81 257 ILE A C 1
ATOM 1896 O O . ILE A 1 257 ? 11.800 -10.728 -12.920 1.00 98.81 257 ILE A O 1
ATOM 1900 N N . LYS A 1 258 ? 13.632 -11.555 -13.922 1.00 98.25 258 LYS A N 1
ATOM 1901 C CA . LYS A 1 258 ? 13.835 -12.595 -12.908 1.00 98.25 258 LYS A CA 1
ATOM 1902 C C . LYS A 1 258 ? 15.292 -12.849 -12.558 1.00 98.25 258 LYS A C 1
ATOM 1904 O O . LYS A 1 258 ? 16.167 -12.655 -13.396 1.00 98.25 258 LYS A O 1
ATOM 1909 N N . ASN A 1 259 ? 15.525 -13.346 -11.343 1.00 98.12 259 ASN A N 1
ATOM 1910 C CA . ASN A 1 259 ? 16.834 -13.796 -10.854 1.00 98.12 259 ASN A CA 1
ATOM 1911 C C . ASN A 1 259 ? 17.900 -12.683 -10.803 1.00 98.12 259 ASN A C 1
ATOM 1913 O O . ASN A 1 259 ? 19.017 -12.868 -11.270 1.00 98.12 259 ASN A O 1
ATOM 1917 N N . PHE A 1 260 ? 17.585 -11.523 -10.228 1.00 98.56 260 PHE A N 1
ATOM 1918 C CA . PHE A 1 260 ? 18.553 -10.436 -9.990 1.00 98.56 260 PHE A CA 1
ATOM 1919 C C . PHE A 1 260 ? 18.674 -10.120 -8.498 1.00 98.56 260 PHE A C 1
ATOM 1921 O O . PHE A 1 260 ? 17.877 -10.603 -7.705 1.00 98.56 260 PHE A O 1
ATOM 1928 N N . GLN A 1 261 ? 19.630 -9.286 -8.089 1.00 98.38 261 GLN A N 1
ATOM 1929 C CA . GLN A 1 261 ? 19.616 -8.736 -6.728 1.00 98.38 261 GLN A CA 1
ATOM 1930 C C . GLN A 1 261 ? 18.404 -7.823 -6.529 1.00 98.38 261 GLN A C 1
ATOM 1932 O O . GLN A 1 261 ? 17.635 -7.981 -5.577 1.00 98.38 261 GLN A O 1
ATOM 1937 N N . HIS A 1 262 ? 18.218 -6.906 -7.479 1.00 98.44 262 HIS A N 1
ATOM 1938 C CA . HIS A 1 262 ? 17.012 -6.104 -7.623 1.00 98.44 262 HIS A CA 1
ATOM 1939 C C . HIS A 1 262 ? 16.474 -6.267 -9.040 1.00 98.44 262 HIS A C 1
ATOM 1941 O O . HIS A 1 262 ? 17.233 -6.131 -10.002 1.00 98.44 262 HIS A O 1
ATOM 1947 N N . GLY A 1 263 ? 15.182 -6.546 -9.189 1.00 98.44 263 GLY A N 1
ATOM 1948 C CA . GLY A 1 263 ? 14.573 -6.644 -10.514 1.00 98.44 263 GLY A CA 1
ATOM 1949 C C . GLY A 1 263 ? 14.609 -5.301 -11.242 1.00 98.44 263 GLY A C 1
ATOM 1950 O O . GLY A 1 263 ? 15.235 -5.176 -12.295 1.00 98.44 263 GLY A O 1
ATOM 1951 N N . VAL A 1 264 ? 14.005 -4.277 -10.638 1.00 98.81 264 VAL A N 1
ATOM 1952 C CA . VAL A 1 264 ? 14.086 -2.885 -11.103 1.00 98.81 264 VAL A CA 1
ATOM 1953 C C . VAL A 1 264 ? 14.666 -2.020 -9.994 1.00 98.81 264 VAL A C 1
ATOM 1955 O O . VAL A 1 264 ? 14.156 -2.030 -8.876 1.00 98.81 264 VAL A O 1
ATOM 1958 N N . TYR A 1 265 ? 15.711 -1.255 -10.298 1.00 98.88 265 TYR A N 1
ATOM 1959 C CA . TYR A 1 265 ? 16.334 -0.336 -9.352 1.00 98.88 265 TYR A CA 1
ATOM 1960 C C . TYR A 1 265 ? 16.355 1.089 -9.901 1.00 98.88 265 TYR A C 1
ATOM 1962 O O . TYR A 1 265 ? 16.894 1.329 -10.979 1.00 98.88 265 TYR A O 1
ATOM 1970 N N . THR A 1 266 ? 15.801 2.044 -9.154 1.00 98.69 266 THR A N 1
ATOM 1971 C CA . THR A 1 266 ? 15.902 3.476 -9.455 1.00 98.69 266 THR A CA 1
ATOM 1972 C C . THR A 1 266 ? 16.782 4.165 -8.418 1.00 98.69 266 THR A C 1
ATOM 1974 O O . THR A 1 266 ? 16.495 4.131 -7.220 1.00 98.69 266 THR A O 1
ATOM 1977 N N . TYR A 1 267 ? 17.846 4.817 -8.875 1.00 98.81 267 TYR A N 1
ATOM 1978 C CA . TYR A 1 267 ? 18.790 5.550 -8.037 1.00 98.81 267 TYR A CA 1
ATOM 1979 C C . TYR A 1 267 ? 18.908 6.989 -8.532 1.00 98.81 267 TYR A C 1
ATOM 1981 O O . TYR A 1 267 ? 19.205 7.200 -9.711 1.00 98.81 267 TYR A O 1
ATOM 1989 N N . ASN A 1 268 ? 18.651 7.972 -7.660 1.00 98.56 268 ASN A N 1
ATOM 1990 C CA . ASN A 1 268 ? 18.631 9.403 -8.016 1.00 98.56 268 ASN A CA 1
ATOM 1991 C C . ASN A 1 268 ? 17.759 9.714 -9.249 1.00 98.56 268 ASN A C 1
ATOM 1993 O O . ASN A 1 268 ? 18.074 10.593 -10.045 1.00 98.56 268 ASN A O 1
ATOM 1997 N N . SER A 1 269 ? 16.700 8.932 -9.459 1.00 98.25 269 SER A N 1
ATOM 1998 C CA . SER A 1 269 ? 15.953 8.891 -10.714 1.00 98.25 269 SER A CA 1
ATOM 1999 C C . SER A 1 269 ? 14.512 9.318 -10.459 1.00 98.25 269 SER A C 1
ATOM 2001 O O . SER A 1 269 ? 13.805 8.719 -9.646 1.00 98.25 269 SER A O 1
ATOM 2003 N N . HIS A 1 270 ? 14.075 10.381 -11.132 1.00 97.75 270 HIS A N 1
ATOM 2004 C CA . HIS A 1 270 ? 12.825 11.069 -10.810 1.00 97.75 270 HIS A CA 1
ATOM 2005 C C . HIS A 1 270 ? 11.776 10.940 -11.912 1.00 97.75 270 HIS A C 1
ATOM 2007 O O . HIS A 1 270 ? 12.107 10.739 -13.076 1.00 97.75 270 HIS A O 1
ATOM 2013 N N . ASN A 1 271 ? 10.502 11.145 -11.576 1.00 96.69 271 ASN A N 1
ATOM 2014 C CA . ASN A 1 271 ? 9.422 11.253 -12.568 1.00 96.69 271 ASN A CA 1
ATOM 2015 C C . ASN A 1 271 ? 9.321 10.041 -13.518 1.00 96.69 271 ASN A C 1
ATOM 2017 O O . ASN A 1 271 ? 8.929 10.192 -14.673 1.00 96.69 271 ASN A O 1
ATOM 2021 N N . ASN A 1 272 ? 9.720 8.849 -13.074 1.00 97.75 272 ASN A N 1
ATOM 2022 C CA . ASN A 1 272 ? 9.703 7.644 -13.896 1.00 97.75 272 ASN A CA 1
ATOM 2023 C C . ASN A 1 272 ? 8.395 6.876 -13.719 1.00 97.75 272 ASN A C 1
ATOM 2025 O O . ASN A 1 272 ? 7.753 6.934 -12.668 1.00 97.75 272 ASN A O 1
ATOM 2029 N N . THR A 1 273 ? 8.031 6.109 -14.742 1.00 98.31 273 THR A N 1
ATOM 2030 C CA . THR A 1 273 ? 6.887 5.200 -14.725 1.00 98.31 273 THR A CA 1
ATOM 2031 C C . THR A 1 273 ? 7.370 3.763 -14.874 1.00 98.31 273 THR A C 1
ATOM 2033 O O . THR A 1 273 ? 7.978 3.407 -15.878 1.00 98.31 273 THR A O 1
ATOM 2036 N N . ILE A 1 274 ? 7.082 2.919 -13.889 1.00 98.81 274 ILE A N 1
ATOM 2037 C CA . ILE A 1 274 ? 7.350 1.477 -13.938 1.00 98.81 274 ILE A CA 1
ATOM 2038 C C . ILE A 1 274 ? 5.992 0.793 -14.000 1.00 98.81 274 ILE A C 1
ATOM 2040 O O . ILE A 1 274 ? 5.231 0.865 -13.032 1.00 98.81 274 ILE A O 1
ATOM 2044 N N . THR A 1 275 ? 5.650 0.176 -15.133 1.00 98.56 275 THR A N 1
ATOM 2045 C CA . THR A 1 275 ? 4.294 -0.345 -15.335 1.00 98.56 275 THR A CA 1
ATOM 2046 C C . THR A 1 275 ? 4.184 -1.652 -16.102 1.00 98.56 275 THR A C 1
ATOM 2048 O O . THR A 1 275 ? 4.955 -1.895 -17.017 1.00 98.56 275 THR A O 1
ATOM 2051 N N . ASN A 1 276 ? 3.201 -2.490 -15.765 1.00 94.38 276 ASN A N 1
ATOM 2052 C CA . ASN A 1 276 ? 2.933 -3.756 -16.457 1.00 94.38 276 ASN A CA 1
ATOM 2053 C C . ASN A 1 276 ? 4.150 -4.698 -16.511 1.00 94.38 276 ASN A C 1
ATOM 2055 O O . ASN A 1 276 ? 4.345 -5.413 -17.491 1.00 94.38 276 ASN A O 1
ATOM 2059 N N . ASN A 1 277 ? 5.002 -4.685 -15.484 1.00 97.56 277 ASN A N 1
ATOM 2060 C CA . ASN A 1 277 ? 6.148 -5.588 -15.399 1.00 97.56 277 ASN A CA 1
ATOM 2061 C C . ASN A 1 277 ? 5.847 -6.756 -14.459 1.00 97.56 277 ASN A C 1
ATOM 2063 O O . ASN A 1 277 ? 5.177 -6.585 -13.441 1.00 97.56 277 ASN A O 1
ATOM 2067 N N . ASN A 1 278 ? 6.382 -7.928 -14.783 1.00 97.88 278 ASN A N 1
ATOM 2068 C CA . ASN A 1 278 ? 6.426 -9.090 -13.910 1.00 97.88 278 ASN A CA 1
ATOM 2069 C C . ASN A 1 278 ? 7.847 -9.231 -13.355 1.00 97.88 278 ASN A C 1
ATOM 2071 O O . ASN A 1 278 ? 8.782 -9.439 -14.125 1.00 97.88 278 ASN A O 1
ATOM 2075 N N . VAL A 1 279 ? 8.018 -9.084 -12.043 1.00 98.75 279 VAL A N 1
ATOM 2076 C CA . VAL A 1 279 ? 9.321 -9.120 -11.373 1.00 98.75 279 VAL A CA 1
ATOM 2077 C C . VAL A 1 279 ? 9.341 -10.232 -10.336 1.00 98.75 279 VAL A C 1
ATOM 2079 O O . VAL A 1 279 ? 8.620 -10.163 -9.341 1.00 98.75 279 VAL A O 1
ATOM 2082 N N . SER A 1 280 ? 10.192 -11.237 -10.528 1.00 98.31 280 SER A N 1
ATOM 2083 C CA . SER A 1 280 ? 10.190 -12.406 -9.651 1.00 98.31 280 SER A CA 1
ATOM 2084 C C . SER A 1 280 ? 11.567 -12.930 -9.269 1.00 98.31 280 SER A C 1
ATOM 2086 O O . SER A 1 280 ? 12.547 -12.751 -9.990 1.00 98.31 280 SER A O 1
ATOM 2088 N N . SER A 1 281 ? 11.641 -13.653 -8.151 1.00 97.00 281 SER A N 1
ATOM 2089 C CA . SER A 1 281 ? 12.854 -14.387 -7.751 1.00 97.00 281 SER A CA 1
ATOM 2090 C C . SER A 1 281 ? 14.092 -13.495 -7.598 1.00 97.00 281 SER A C 1
ATOM 2092 O O . SER A 1 281 ? 15.216 -13.935 -7.840 1.00 97.00 281 SER A O 1
ATOM 2094 N N . SER A 1 282 ? 13.905 -12.227 -7.216 1.00 97.75 282 SER A N 1
ATOM 2095 C CA . SER A 1 282 ? 15.029 -11.361 -6.869 1.00 97.75 282 SER A CA 1
ATOM 2096 C C . SER A 1 282 ? 15.586 -11.766 -5.508 1.00 97.75 282 SER A C 1
ATOM 2098 O O . SER A 1 282 ? 14.827 -12.045 -4.578 1.00 97.75 282 SER A O 1
ATOM 2100 N N . THR A 1 283 ? 16.910 -11.772 -5.366 1.00 97.81 283 THR A N 1
ATOM 2101 C CA . THR A 1 283 ? 17.584 -12.188 -4.129 1.00 97.81 283 THR A CA 1
ATOM 2102 C C . THR A 1 283 ? 17.486 -11.143 -3.017 1.00 97.81 283 THR A C 1
ATOM 2104 O O . THR A 1 283 ? 17.814 -11.449 -1.872 1.00 97.81 283 THR A O 1
ATOM 2107 N N . VAL A 1 284 ? 16.996 -9.933 -3.323 1.00 97.31 284 VAL A N 1
ATOM 2108 C CA . VAL A 1 284 ? 16.660 -8.897 -2.337 1.00 97.31 284 VAL A CA 1
ATOM 2109 C C . VAL A 1 284 ? 15.276 -8.298 -2.626 1.00 97.31 284 VAL A C 1
ATOM 2111 O O . VAL A 1 284 ? 14.278 -8.837 -2.164 1.00 97.31 284 VAL A O 1
ATOM 2114 N N . TYR A 1 285 ? 15.186 -7.207 -3.390 1.00 98.38 285 TYR A N 1
ATOM 2115 C CA . TYR A 1 285 ? 13.925 -6.476 -3.622 1.00 98.38 285 TYR A CA 1
ATOM 2116 C C . TYR A 1 285 ? 13.431 -6.68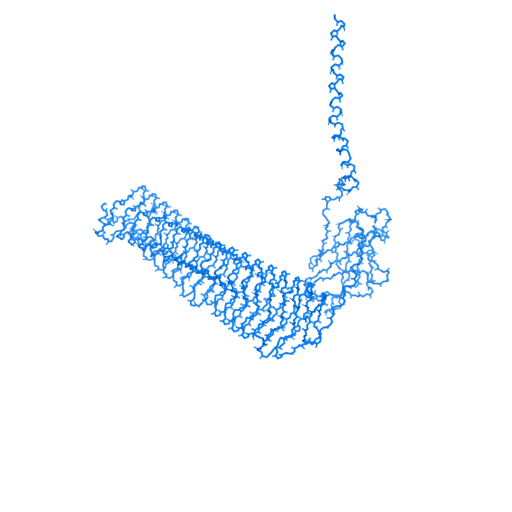1 -5.050 1.00 98.38 285 TYR A C 1
ATOM 2118 O O . TYR A 1 285 ? 14.243 -6.725 -5.969 1.00 98.38 285 TYR A O 1
ATOM 2126 N N 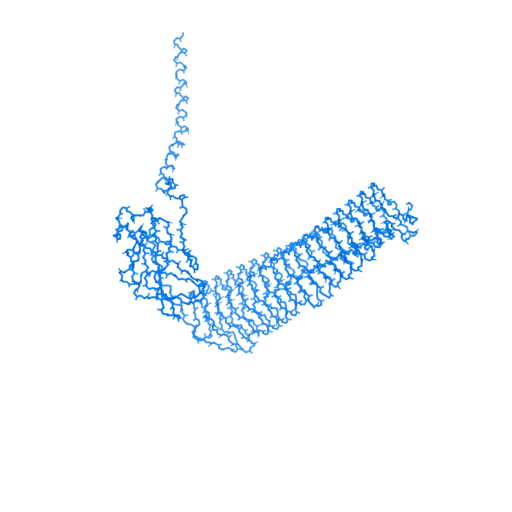. GLY A 1 286 ? 12.116 -6.733 -5.259 1.00 98.19 286 GLY A N 1
ATOM 2127 C CA . GLY A 1 286 ? 11.562 -6.750 -6.614 1.00 98.19 286 GLY A CA 1
ATOM 2128 C C . GLY A 1 286 ? 11.791 -5.411 -7.319 1.00 98.19 286 GLY A C 1
ATOM 2129 O O . GLY A 1 286 ? 12.567 -5.313 -8.271 1.00 98.19 286 GLY A O 1
ATOM 2130 N N . VAL A 1 287 ? 11.159 -4.360 -6.802 1.00 98.75 287 VAL A N 1
ATOM 2131 C CA . VAL A 1 287 ? 11.346 -2.974 -7.242 1.00 98.75 287 VAL A CA 1
ATOM 2132 C C . VAL A 1 287 ? 11.912 -2.165 -6.083 1.00 98.75 287 VAL A C 1
ATOM 2134 O O . VAL A 1 287 ? 11.317 -2.102 -5.008 1.00 98.75 287 VAL A O 1
ATOM 2137 N N . TYR A 1 288 ? 13.060 -1.534 -6.303 1.00 98.81 288 TYR A N 1
ATOM 2138 C CA . TYR A 1 288 ? 13.729 -0.701 -5.316 1.00 98.81 288 TYR A CA 1
ATOM 2139 C C . TYR A 1 288 ? 13.859 0.731 -5.829 1.00 98.81 288 TYR A C 1
ATOM 2141 O O . TYR A 1 288 ? 14.386 0.958 -6.917 1.00 98.81 288 TYR A O 1
ATOM 2149 N N . THR A 1 289 ? 13.414 1.703 -5.037 1.00 98.62 289 THR A N 1
ATOM 2150 C CA . THR A 1 289 ? 13.633 3.123 -5.306 1.00 98.62 289 THR A CA 1
ATOM 2151 C C . THR A 1 289 ? 14.446 3.747 -4.182 1.00 98.62 289 THR A C 1
ATOM 2153 O O . THR A 1 289 ? 14.010 3.744 -3.030 1.00 98.62 289 THR A O 1
ATOM 2156 N N . TYR A 1 290 ? 15.598 4.318 -4.522 1.00 98.81 290 TYR A N 1
ATOM 2157 C CA . TYR A 1 290 ? 16.472 5.013 -3.586 1.00 98.81 290 TYR A CA 1
ATOM 2158 C C . TYR A 1 290 ? 16.744 6.439 -4.058 1.00 98.81 290 TYR A C 1
ATOM 2160 O O . TYR A 1 290 ? 17.141 6.654 -5.210 1.00 98.81 290 TYR A O 1
ATOM 2168 N N . ASN A 1 291 ? 16.518 7.416 -3.177 1.00 98.69 291 ASN A N 1
ATOM 2169 C CA . ASN A 1 291 ? 16.632 8.846 -3.483 1.00 98.69 291 ASN A CA 1
ATOM 2170 C C . ASN A 1 291 ? 15.916 9.254 -4.789 1.00 98.69 291 ASN A C 1
ATOM 2172 O O . ASN A 1 291 ? 16.420 10.027 -5.597 1.00 98.69 291 ASN A O 1
ATOM 2176 N N . SER A 1 292 ? 14.757 8.648 -5.045 1.00 98.50 292 SER A N 1
ATOM 2177 C CA . SER A 1 292 ? 14.063 8.673 -6.331 1.00 98.50 292 SER A CA 1
ATOM 2178 C C . SER A 1 292 ? 12.632 9.157 -6.118 1.00 98.50 292 SER A C 1
ATOM 2180 O O . SER A 1 292 ? 11.772 8.458 -5.590 1.00 98.50 292 SER A O 1
ATOM 2182 N N . HIS A 1 293 ? 12.395 10.414 -6.466 1.00 98.19 293 HIS A N 1
ATOM 2183 C CA . HIS A 1 293 ? 11.135 11.123 -6.203 1.00 98.19 293 HIS A CA 1
ATOM 2184 C C . HIS A 1 293 ? 10.156 11.134 -7.381 1.00 98.19 293 HIS A C 1
ATOM 2186 O O . HIS A 1 293 ? 10.570 11.080 -8.538 1.00 98.19 293 HIS A O 1
ATOM 2192 N N . ASN A 1 294 ? 8.872 11.344 -7.083 1.00 97.12 294 ASN A N 1
ATOM 2193 C CA . ASN A 1 294 ? 7.811 11.566 -8.075 1.00 97.12 294 ASN A CA 1
ATOM 2194 C C . ASN A 1 294 ? 7.624 10.405 -9.074 1.00 97.12 294 ASN A C 1
ATOM 2196 O O . ASN A 1 294 ? 7.172 10.621 -10.195 1.00 97.12 294 ASN A O 1
ATOM 2200 N N . ASN A 1 295 ? 7.992 9.176 -8.713 1.00 97.38 295 ASN A N 1
ATOM 2201 C CA . ASN A 1 295 ? 7.820 8.018 -9.583 1.00 97.38 295 ASN A CA 1
ATOM 2202 C C . ASN A 1 295 ? 6.423 7.408 -9.425 1.00 97.38 295 ASN A C 1
ATOM 2204 O O . ASN A 1 295 ? 5.834 7.403 -8.340 1.00 97.38 295 ASN A O 1
ATOM 2208 N N . THR A 1 296 ? 5.911 6.851 -10.519 1.00 98.00 296 THR A N 1
ATOM 2209 C CA . THR A 1 296 ? 4.666 6.080 -10.551 1.00 98.00 296 THR A CA 1
ATOM 2210 C C . THR A 1 296 ? 4.987 4.616 -10.820 1.00 98.00 296 THR A C 1
ATOM 2212 O O . THR A 1 296 ? 5.497 4.259 -11.879 1.00 98.00 296 THR A O 1
ATOM 2215 N N . ILE A 1 297 ? 4.675 3.754 -9.859 1.00 98.81 297 ILE A N 1
ATOM 2216 C CA . ILE A 1 297 ? 4.834 2.304 -9.958 1.00 98.81 297 ILE A CA 1
ATOM 2217 C C . ILE A 1 297 ? 3.430 1.721 -10.029 1.00 98.81 297 ILE A C 1
ATOM 2219 O O . ILE A 1 297 ? 2.697 1.774 -9.039 1.00 98.81 297 ILE A O 1
ATOM 2223 N N . THR A 1 298 ? 3.018 1.215 -11.192 1.00 98.31 298 THR A N 1
ATOM 2224 C CA . THR A 1 298 ? 1.619 0.818 -11.388 1.00 98.31 298 THR A CA 1
ATOM 2225 C C . THR A 1 298 ? 1.397 -0.434 -12.220 1.00 98.31 298 THR A C 1
ATOM 2227 O O . THR A 1 298 ? 2.065 -0.634 -13.226 1.00 98.31 298 THR A O 1
ATOM 2230 N N . ASN A 1 299 ? 0.420 -1.261 -11.837 1.00 94.00 299 ASN A N 1
ATOM 2231 C CA . ASN A 1 299 ? 0.053 -2.490 -12.551 1.00 94.00 299 ASN A CA 1
ATOM 2232 C C . ASN A 1 299 ? 1.214 -3.492 -12.698 1.00 94.00 299 ASN A C 1
ATOM 2234 O O . ASN A 1 299 ? 1.290 -4.225 -13.680 1.00 94.00 299 ASN A O 1
ATOM 2238 N N . ASN A 1 300 ? 2.159 -3.513 -11.757 1.00 95.69 300 ASN A N 1
ATOM 2239 C CA . ASN A 1 300 ? 3.232 -4.503 -11.753 1.00 95.69 300 ASN A CA 1
ATOM 2240 C C . ASN A 1 300 ? 2.837 -5.715 -10.913 1.00 95.69 300 ASN A C 1
ATOM 2242 O O . ASN A 1 300 ? 2.143 -5.589 -9.901 1.00 95.69 300 ASN A O 1
ATOM 2246 N N . ASN A 1 301 ? 3.333 -6.876 -11.321 1.00 95.62 301 ASN A N 1
ATOM 2247 C CA . ASN A 1 301 ? 3.241 -8.120 -10.580 1.00 95.62 301 ASN A CA 1
ATOM 2248 C C . ASN A 1 301 ? 4.616 -8.451 -9.985 1.00 95.62 301 ASN A C 1
ATOM 2250 O O . ASN A 1 301 ? 5.582 -8.571 -10.734 1.00 95.62 301 ASN A O 1
ATOM 2254 N N . VAL A 1 302 ? 4.727 -8.550 -8.658 1.00 98.44 302 VAL A N 1
ATOM 2255 C CA . VAL A 1 302 ? 6.014 -8.728 -7.970 1.00 98.44 302 VAL A CA 1
ATOM 2256 C C . VAL A 1 302 ? 5.955 -9.878 -6.968 1.00 98.44 302 VAL A C 1
ATOM 2258 O O . VAL A 1 302 ? 5.311 -9.777 -5.921 1.00 98.44 302 VAL A O 1
ATOM 2261 N N . SER A 1 303 ? 6.649 -10.979 -7.256 1.00 97.88 303 SER A N 1
ATOM 2262 C CA . SER A 1 303 ? 6.457 -12.228 -6.512 1.00 97.88 303 SER A CA 1
ATOM 2263 C C . SER A 1 303 ? 7.727 -13.006 -6.201 1.00 97.88 303 SER A C 1
ATOM 2265 O O . SER A 1 303 ? 8.735 -12.910 -6.897 1.00 97.88 303 SER A O 1
ATOM 2267 N N . SER A 1 304 ? 7.671 -13.837 -5.158 1.00 95.75 304 SER A N 1
ATOM 2268 C CA . SER A 1 304 ? 8.739 -14.797 -4.834 1.00 95.75 304 SER A CA 1
ATOM 2269 C C . SER A 1 304 ? 10.129 -14.168 -4.674 1.00 95.75 304 SER A C 1
ATOM 2271 O O . SER A 1 304 ? 11.133 -14.808 -4.977 1.00 95.75 304 SER A O 1
ATOM 2273 N N . ASN A 1 305 ? 10.202 -12.909 -4.235 1.00 96.31 305 ASN A N 1
ATOM 2274 C CA . ASN A 1 305 ? 11.462 -12.239 -3.929 1.00 96.31 305 ASN A CA 1
ATOM 2275 C C . ASN A 1 305 ? 11.873 -12.535 -2.480 1.00 96.31 305 ASN A C 1
ATOM 2277 O O . ASN A 1 305 ? 11.025 -12.713 -1.600 1.00 96.31 305 ASN A O 1
ATOM 2281 N N . SER A 1 306 ? 13.180 -12.570 -2.222 1.00 97.50 306 SER A N 1
ATOM 2282 C CA . SER A 1 306 ? 13.726 -12.922 -0.904 1.00 97.50 306 SER A CA 1
ATOM 2283 C C . SER A 1 306 ? 13.562 -11.829 0.161 1.00 97.50 306 SER A C 1
ATOM 2285 O O . SER A 1 306 ? 13.945 -12.032 1.311 1.00 97.50 306 SER A O 1
ATOM 2287 N N . ASN A 1 307 ? 13.005 -10.671 -0.194 1.00 96.94 307 ASN A N 1
ATOM 2288 C CA . ASN A 1 307 ? 12.646 -9.584 0.716 1.00 96.94 307 ASN A CA 1
ATOM 2289 C C . ASN A 1 307 ? 11.409 -8.838 0.162 1.00 96.94 307 ASN A C 1
ATOM 2291 O O . ASN A 1 307 ? 10.632 -9.411 -0.600 1.00 96.94 307 ASN A O 1
ATOM 2295 N N . THR A 1 308 ? 11.184 -7.588 0.569 1.00 96.44 308 THR A N 1
ATOM 2296 C CA . THR A 1 308 ? 10.011 -6.780 0.212 1.00 96.44 308 THR A CA 1
ATOM 2297 C C . THR A 1 308 ? 9.848 -6.605 -1.299 1.00 96.44 308 THR A C 1
ATOM 2299 O O . THR A 1 308 ? 10.821 -6.380 -2.025 1.00 96.44 308 THR A O 1
ATOM 2302 N N . SER A 1 309 ? 8.600 -6.649 -1.773 1.00 97.12 309 SER A N 1
ATOM 2303 C CA . SER A 1 309 ? 8.263 -6.482 -3.191 1.00 97.12 309 SER A CA 1
ATOM 2304 C C . SER A 1 309 ? 8.625 -5.086 -3.702 1.00 97.12 309 SER A C 1
ATOM 2306 O O . SER A 1 309 ? 9.381 -4.962 -4.665 1.00 97.12 309 SER A O 1
ATOM 2308 N N . PHE A 1 310 ? 8.124 -4.041 -3.037 1.00 98.56 310 PHE A N 1
ATOM 2309 C CA . PHE A 1 310 ? 8.386 -2.637 -3.356 1.00 98.56 310 PHE A CA 1
ATOM 2310 C C . PHE A 1 310 ? 9.084 -1.955 -2.177 1.00 98.56 310 PHE A C 1
ATOM 2312 O O . PHE A 1 310 ? 8.456 -1.682 -1.153 1.00 98.56 310 PHE A O 1
ATOM 2319 N N . ASN A 1 311 ? 10.377 -1.669 -2.312 1.00 98.69 311 ASN A N 1
ATOM 2320 C CA . ASN A 1 311 ? 11.138 -0.938 -1.302 1.00 98.69 311 ASN A CA 1
ATOM 2321 C C . ASN A 1 311 ? 11.331 0.522 -1.732 1.00 98.69 311 ASN A C 1
ATOM 2323 O O . ASN A 1 311 ? 11.921 0.782 -2.780 1.00 98.69 311 ASN A O 1
ATOM 2327 N N . ILE A 1 312 ? 10.845 1.468 -0.930 1.00 98.69 312 ILE A N 1
ATOM 2328 C CA . ILE A 1 312 ? 10.857 2.902 -1.223 1.00 98.69 312 ILE A CA 1
ATOM 2329 C C . ILE A 1 312 ? 11.612 3.624 -0.105 1.00 98.69 312 ILE A C 1
ATOM 2331 O O . ILE A 1 312 ? 11.087 3.840 0.988 1.00 98.69 312 ILE A O 1
ATOM 2335 N N . GLU A 1 313 ? 12.857 4.005 -0.379 1.00 98.69 313 GLU A N 1
ATOM 2336 C CA . GLU A 1 313 ? 13.771 4.551 0.622 1.00 98.69 313 GLU A CA 1
ATOM 2337 C C . GLU A 1 313 ? 14.271 5.938 0.223 1.00 98.69 313 GLU A C 1
ATOM 2339 O O . GLU A 1 313 ? 14.674 6.162 -0.925 1.00 98.69 313 GLU A O 1
ATOM 2344 N N . ASN A 1 314 ? 14.223 6.888 1.162 1.00 98.56 314 ASN A N 1
ATOM 2345 C CA . ASN A 1 314 ? 14.614 8.281 0.928 1.00 98.56 314 ASN A CA 1
ATOM 2346 C C . ASN A 1 314 ? 13.938 8.883 -0.325 1.00 98.56 314 ASN A C 1
ATOM 2348 O O . ASN A 1 314 ? 14.532 9.628 -1.095 1.00 98.56 314 ASN A O 1
ATOM 2352 N N . SER A 1 315 ? 12.702 8.472 -0.608 1.00 98.56 315 SER A N 1
ATOM 2353 C CA . SER A 1 315 ? 12.056 8.651 -1.908 1.00 98.56 315 SER A CA 1
ATOM 2354 C C . SER A 1 315 ? 10.659 9.238 -1.713 1.00 98.56 315 SER A C 1
ATOM 2356 O O . SER A 1 315 ? 9.735 8.550 -1.291 1.00 98.56 315 SER A O 1
ATOM 2358 N N . ASN A 1 316 ? 10.513 10.532 -2.003 1.00 98.56 316 ASN A N 1
ATOM 2359 C CA . ASN A 1 316 ? 9.301 11.311 -1.745 1.00 98.56 316 ASN A CA 1
ATOM 2360 C C . ASN A 1 316 ? 8.335 11.363 -2.936 1.00 98.56 316 ASN A C 1
ATOM 2362 O O . ASN A 1 316 ? 8.754 11.283 -4.092 1.00 98.56 316 ASN A O 1
ATOM 2366 N N . ASN A 1 317 ? 7.056 11.617 -2.649 1.00 97.44 317 ASN A N 1
ATOM 2367 C CA . ASN A 1 317 ? 6.006 11.866 -3.646 1.00 97.44 317 ASN A CA 1
ATOM 2368 C C . ASN A 1 317 ? 5.808 10.725 -4.667 1.00 97.44 317 ASN A C 1
ATOM 2370 O O . ASN A 1 317 ? 5.385 10.967 -5.797 1.00 97.44 317 ASN A O 1
ATOM 2374 N N . ASN A 1 318 ? 6.129 9.483 -4.311 1.00 98.25 318 ASN A N 1
ATOM 2375 C CA . ASN A 1 318 ? 5.905 8.327 -5.171 1.00 98.25 318 ASN A CA 1
ATOM 2376 C C . ASN A 1 318 ? 4.483 7.780 -5.016 1.00 98.25 318 ASN A C 1
ATOM 2378 O O . ASN A 1 318 ? 3.832 7.884 -3.967 1.00 98.25 318 ASN A O 1
ATOM 2382 N N . ARG A 1 319 ? 4.002 7.175 -6.099 1.00 98.12 319 ARG A N 1
ATOM 2383 C CA . ARG A 1 319 ? 2.663 6.599 -6.214 1.00 98.12 319 ARG A CA 1
ATOM 2384 C C . ARG A 1 319 ? 2.780 5.122 -6.566 1.00 98.12 319 ARG A C 1
ATOM 2386 O O . ARG A 1 319 ? 3.228 4.787 -7.659 1.00 98.12 319 ARG A O 1
ATOM 2393 N N . ILE A 1 320 ? 2.365 4.251 -5.653 1.00 98.81 320 ILE A N 1
ATOM 2394 C CA . ILE A 1 320 ? 2.348 2.797 -5.820 1.00 98.81 320 ILE A CA 1
ATOM 2395 C C . ILE A 1 320 ? 0.885 2.391 -5.999 1.00 98.81 320 ILE A C 1
ATOM 2397 O O . ILE A 1 320 ? 0.119 2.420 -5.036 1.00 98.81 320 ILE A O 1
ATOM 2401 N N . ILE A 1 321 ? 0.472 2.100 -7.237 1.00 98.06 321 ILE A N 1
ATOM 2402 C CA . ILE A 1 321 ? -0.946 2.008 -7.618 1.00 98.06 321 ILE A CA 1
ATOM 2403 C C . ILE A 1 321 ? -1.277 0.695 -8.328 1.00 98.06 321 ILE A C 1
ATOM 2405 O O . ILE A 1 321 ? -0.673 0.394 -9.354 1.00 98.06 321 ILE A O 1
ATOM 2409 N N . ASN A 1 322 ? -2.308 -0.020 -7.878 1.00 94.69 322 ASN A N 1
ATOM 2410 C CA . ASN A 1 322 ? -2.846 -1.203 -8.568 1.00 94.69 322 ASN A CA 1
ATOM 2411 C C . ASN A 1 322 ? -1.793 -2.288 -8.856 1.00 94.69 322 ASN A C 1
ATOM 2413 O O . ASN A 1 322 ? -1.851 -2.981 -9.868 1.00 94.69 322 ASN A O 1
ATOM 2417 N N . ASN A 1 323 ? -0.787 -2.420 -7.996 1.00 96.56 323 ASN A N 1
ATOM 2418 C CA . ASN A 1 323 ? 0.193 -3.489 -8.105 1.00 96.56 323 ASN A CA 1
ATOM 2419 C C . ASN A 1 323 ? -0.284 -4.729 -7.352 1.00 96.56 323 ASN A C 1
ATOM 2421 O O . ASN A 1 323 ? -1.044 -4.642 -6.384 1.00 96.56 323 ASN A O 1
ATOM 2425 N N . VAL A 1 324 ? 0.221 -5.882 -7.774 1.00 96.75 324 VAL A N 1
ATOM 2426 C CA . VAL A 1 324 ? -0.000 -7.163 -7.111 1.00 96.75 324 VAL A CA 1
ATOM 2427 C C . VAL A 1 324 ? 1.340 -7.661 -6.591 1.00 96.75 324 VAL A C 1
ATOM 2429 O O . VAL A 1 324 ? 2.301 -7.769 -7.350 1.00 96.75 324 VAL A O 1
ATOM 2432 N N . ALA A 1 325 ? 1.415 -7.959 -5.298 1.00 97.31 325 ALA A N 1
ATOM 2433 C CA . ALA A 1 325 ? 2.614 -8.493 -4.669 1.00 97.31 325 ALA A CA 1
ATOM 2434 C C . ALA A 1 325 ? 2.281 -9.710 -3.808 1.00 97.31 325 ALA A C 1
ATOM 2436 O O . ALA A 1 325 ? 1.492 -9.610 -2.864 1.00 97.31 325 ALA A O 1
ATOM 2437 N N . TYR A 1 326 ? 2.877 -10.861 -4.127 1.00 96.75 326 TYR A N 1
ATOM 2438 C CA . TYR A 1 326 ? 2.557 -12.106 -3.432 1.00 96.75 326 TYR A CA 1
ATOM 2439 C C . TYR A 1 326 ? 3.736 -13.046 -3.200 1.00 96.75 326 TYR A C 1
ATOM 2441 O O . TYR A 1 326 ? 4.695 -13.083 -3.973 1.00 96.75 326 TYR A O 1
ATOM 2449 N N . SER A 1 327 ? 3.633 -13.838 -2.130 1.00 95.56 327 SER A N 1
ATOM 2450 C CA . SER A 1 327 ? 4.604 -14.882 -1.775 1.00 95.56 327 SER A CA 1
ATOM 2451 C C . SER A 1 327 ? 6.052 -14.383 -1.701 1.00 95.56 327 SER A C 1
ATOM 2453 O O . SER A 1 327 ? 6.977 -15.105 -2.066 1.00 95.56 327 SER A O 1
ATOM 2455 N N . ASN A 1 328 ? 6.260 -13.138 -1.267 1.00 96.44 328 ASN A N 1
ATOM 2456 C CA . ASN A 1 328 ? 7.591 -12.597 -1.005 1.00 96.44 328 ASN A CA 1
ATOM 2457 C C . ASN A 1 328 ? 7.989 -12.875 0.450 1.00 96.44 328 ASN A C 1
ATOM 2459 O O . ASN A 1 328 ? 7.136 -12.874 1.338 1.00 96.44 328 ASN A O 1
ATOM 2463 N N . LEU A 1 329 ? 9.282 -13.086 0.707 1.00 97.19 329 LEU A N 1
ATOM 2464 C CA . LEU A 1 329 ? 9.781 -13.338 2.067 1.00 97.19 329 LEU A CA 1
ATOM 2465 C C . LEU A 1 329 ? 9.840 -12.062 2.932 1.00 97.19 329 LEU A C 1
ATOM 2467 O O . LEU A 1 329 ? 10.034 -12.150 4.141 1.00 97.19 329 LEU A O 1
ATOM 2471 N N . GLY A 1 330 ? 9.670 -10.880 2.331 1.00 96.25 330 GLY A N 1
ATOM 2472 C CA . GLY A 1 330 ? 9.461 -9.613 3.039 1.00 96.25 330 GLY A CA 1
ATOM 2473 C C . GLY A 1 330 ? 8.005 -9.143 2.990 1.00 96.25 330 GLY A C 1
ATOM 2474 O O . GLY A 1 330 ? 7.084 -9.947 2.881 1.00 96.25 330 GLY A O 1
ATOM 2475 N N . GLY A 1 331 ? 7.790 -7.828 3.089 1.00 95.44 331 GLY A N 1
ATOM 2476 C CA . GLY A 1 331 ? 6.459 -7.218 2.980 1.00 95.44 331 GLY A CA 1
ATOM 2477 C C . GLY A 1 331 ? 6.017 -6.941 1.539 1.00 95.44 331 GLY A C 1
ATOM 2478 O O . GLY A 1 331 ? 6.767 -7.170 0.591 1.00 95.44 331 GLY A O 1
ATOM 2479 N N . GLY A 1 332 ? 4.811 -6.393 1.375 1.00 97.38 332 GLY A N 1
ATOM 2480 C CA . GLY A 1 332 ? 4.339 -5.898 0.078 1.00 97.38 332 GLY A CA 1
ATOM 2481 C C . GLY A 1 332 ? 5.032 -4.589 -0.308 1.00 97.38 332 GLY A C 1
ATOM 2482 O O . GLY A 1 332 ? 5.811 -4.533 -1.258 1.00 97.38 332 GLY A O 1
ATOM 2483 N N . VAL A 1 333 ? 4.792 -3.534 0.470 1.00 98.75 333 VAL A N 1
ATOM 2484 C CA . VAL A 1 333 ? 5.460 -2.230 0.334 1.00 98.75 333 VAL A CA 1
ATOM 2485 C C . VAL A 1 333 ? 6.174 -1.875 1.631 1.00 98.75 333 VAL A C 1
ATOM 2487 O O . VAL A 1 333 ? 5.593 -1.995 2.708 1.00 98.75 333 VAL A O 1
ATOM 2490 N N . TYR A 1 334 ? 7.406 -1.381 1.532 1.00 98.69 334 TYR A N 1
ATOM 2491 C CA . TYR A 1 334 ? 8.139 -0.794 2.651 1.00 98.69 334 TYR A CA 1
ATOM 2492 C C . TYR A 1 334 ? 8.555 0.640 2.317 1.00 98.69 334 TYR A C 1
ATOM 2494 O O . TYR A 1 334 ? 9.190 0.884 1.292 1.00 98.69 334 TYR A O 1
ATOM 2502 N N . LEU A 1 335 ? 8.170 1.585 3.175 1.00 98.69 335 LEU A N 1
ATOM 2503 C CA . LEU A 1 335 ? 8.461 3.015 3.069 1.00 98.69 335 LEU A CA 1
ATOM 2504 C C . LEU A 1 335 ? 9.372 3.424 4.226 1.00 98.69 335 LEU A C 1
ATOM 2506 O O . LEU A 1 335 ? 8.973 3.305 5.383 1.00 98.69 335 LEU A O 1
ATOM 2510 N N . SER A 1 336 ? 10.570 3.927 3.925 1.00 98.44 336 SER A N 1
ATOM 2511 C CA . SER A 1 336 ? 11.558 4.314 4.939 1.00 98.44 336 SER A CA 1
ATOM 2512 C C . SER A 1 336 ? 12.159 5.686 4.672 1.00 98.44 336 SER A C 1
ATOM 2514 O O . SER A 1 336 ? 12.728 5.918 3.602 1.00 98.44 336 SER A O 1
ATOM 2516 N N . ILE A 1 337 ? 12.070 6.581 5.662 1.00 98.31 337 ILE A N 1
ATOM 2517 C CA . ILE A 1 337 ? 12.624 7.942 5.587 1.00 98.31 337 ILE A CA 1
ATOM 2518 C C . ILE A 1 337 ? 12.024 8.684 4.383 1.00 98.31 337 ILE A C 1
ATOM 2520 O O . ILE A 1 337 ? 12.725 9.109 3.469 1.00 98.31 337 ILE A O 1
ATOM 2524 N N . THR A 1 338 ? 10.693 8.766 4.316 1.00 98.19 338 THR A N 1
ATOM 2525 C CA . THR A 1 338 ? 10.001 9.315 3.143 1.00 98.19 338 THR A CA 1
ATOM 2526 C C . THR A 1 338 ? 8.898 10.317 3.477 1.00 98.19 338 THR A C 1
ATOM 2528 O O . THR A 1 338 ? 8.389 10.366 4.596 1.00 98.19 338 THR A O 1
ATOM 2531 N N . LEU A 1 339 ? 8.506 11.118 2.485 1.00 98.50 339 LEU A N 1
ATOM 2532 C CA . LEU A 1 339 ? 7.462 12.134 2.582 1.00 98.50 339 LEU A CA 1
ATOM 2533 C C . LEU A 1 339 ? 6.465 12.021 1.422 1.00 98.50 339 LEU A C 1
ATOM 2535 O O . LEU A 1 339 ? 6.862 11.856 0.266 1.00 98.50 339 LEU A O 1
ATOM 2539 N N . ASN A 1 340 ? 5.178 12.212 1.727 1.00 97.44 340 ASN A N 1
ATOM 2540 C CA . ASN A 1 340 ? 4.098 12.391 0.745 1.00 97.44 340 ASN A CA 1
ATOM 2541 C C . ASN A 1 340 ? 3.907 11.209 -0.229 1.00 97.44 340 ASN A C 1
ATOM 2543 O O . ASN A 1 340 ? 3.562 11.407 -1.393 1.00 97.44 340 ASN A O 1
ATOM 2547 N N . ASN A 1 341 ? 4.151 9.975 0.211 1.00 98.19 341 ASN A N 1
ATOM 2548 C CA . ASN A 1 341 ? 3.942 8.795 -0.629 1.00 98.19 341 ASN A CA 1
ATOM 2549 C C . ASN A 1 341 ? 2.506 8.276 -0.551 1.00 98.19 341 ASN A C 1
ATOM 2551 O O . ASN A 1 341 ? 1.810 8.448 0.451 1.00 98.19 341 ASN A O 1
ATOM 2555 N N . SER A 1 342 ? 2.077 7.595 -1.613 1.00 98.25 342 SER A N 1
ATOM 2556 C CA . SER A 1 342 ? 0.753 6.977 -1.681 1.00 98.25 342 SER A CA 1
ATOM 2557 C C . SER A 1 342 ? 0.818 5.524 -2.144 1.00 98.25 342 SER A C 1
ATOM 2559 O O . SER A 1 342 ? 1.493 5.204 -3.122 1.00 98.25 342 SER A O 1
ATOM 2561 N N . VAL A 1 343 ? 0.095 4.658 -1.437 1.00 98.88 343 VAL A N 1
ATOM 2562 C CA . VAL A 1 343 ? -0.081 3.230 -1.716 1.00 98.88 343 VAL A CA 1
ATOM 2563 C C . VAL A 1 343 ? -1.577 2.997 -1.918 1.00 98.88 343 VAL A C 1
ATOM 2565 O O . VAL A 1 343 ? -2.342 3.042 -0.954 1.00 98.88 343 VAL A O 1
ATOM 2568 N N . ILE A 1 344 ? -2.009 2.845 -3.171 1.00 98.31 344 ILE A N 1
ATOM 2569 C CA . ILE A 1 344 ? -3.426 2.901 -3.556 1.00 98.31 344 ILE A CA 1
ATOM 2570 C C . ILE A 1 344 ? -3.842 1.668 -4.362 1.00 98.31 344 ILE A C 1
ATOM 2572 O O . ILE A 1 344 ? -3.210 1.351 -5.367 1.00 98.31 344 ILE A O 1
ATOM 2576 N N . GLY A 1 345 ? -4.935 1.005 -3.978 1.00 94.75 345 GLY A N 1
ATOM 2577 C CA . GLY A 1 345 ? -5.553 -0.037 -4.812 1.00 94.75 345 GLY A CA 1
ATOM 2578 C C . GLY A 1 345 ? -4.691 -1.284 -5.040 1.00 94.75 345 GLY A C 1
ATOM 2579 O O . GLY A 1 345 ? -4.924 -2.027 -5.988 1.00 94.75 345 GLY A O 1
ATOM 2580 N N . ASN A 1 346 ? -3.654 -1.508 -4.229 1.00 97.81 346 ASN A N 1
ATOM 2581 C CA . ASN A 1 346 ? -2.750 -2.644 -4.400 1.00 97.81 346 ASN A CA 1
ATOM 2582 C C . ASN A 1 346 ? -3.310 -3.901 -3.730 1.00 97.81 346 ASN A C 1
ATOM 2584 O O . ASN A 1 346 ? -4.063 -3.825 -2.759 1.00 97.81 346 ASN A O 1
ATOM 2588 N N . THR A 1 347 ? -2.885 -5.061 -4.225 1.00 97.25 347 THR A N 1
ATOM 2589 C CA . THR A 1 347 ? -3.177 -6.365 -3.623 1.00 97.25 347 THR A CA 1
ATOM 2590 C C . THR A 1 347 ? -1.896 -6.985 -3.076 1.00 97.25 347 THR A C 1
ATOM 2592 O O . THR A 1 347 ? -0.969 -7.268 -3.834 1.00 97.25 347 THR A O 1
ATOM 2595 N N . PHE A 1 348 ? -1.857 -7.230 -1.767 1.00 98.00 348 PHE A N 1
ATOM 2596 C CA . PHE A 1 348 ? -0.755 -7.896 -1.074 1.00 98.00 348 PHE A CA 1
ATOM 2597 C C . PHE A 1 348 ? -1.240 -9.239 -0.532 1.00 98.00 348 PHE A C 1
ATOM 2599 O O . PHE A 1 348 ? -2.144 -9.260 0.303 1.00 98.00 348 PHE A O 1
ATOM 2606 N N . ASN A 1 349 ? -0.665 -10.353 -0.993 1.00 95.25 349 ASN A N 1
ATOM 2607 C CA . ASN A 1 349 ? -1.121 -11.689 -0.602 1.00 95.25 349 ASN A CA 1
ATOM 2608 C C . ASN A 1 349 ? 0.023 -12.609 -0.145 1.00 95.25 349 ASN A C 1
ATOM 2610 O O . ASN A 1 349 ? 1.008 -12.782 -0.858 1.00 95.25 349 ASN A O 1
ATOM 2614 N N . SER A 1 350 ? -0.130 -13.265 1.008 1.00 95.94 350 SER A N 1
ATOM 2615 C CA . SER A 1 350 ? 0.770 -14.339 1.456 1.00 95.94 350 SER A CA 1
ATOM 2616 C C . SER A 1 350 ? 2.245 -13.923 1.526 1.00 95.94 350 SER A C 1
ATOM 2618 O O . SER A 1 350 ? 3.141 -14.721 1.248 1.00 95.94 350 SER A O 1
ATOM 2620 N N . ASN A 1 351 ? 2.519 -12.659 1.858 1.00 96.44 351 ASN A N 1
ATOM 2621 C CA . ASN A 1 351 ? 3.880 -12.176 2.071 1.00 96.44 351 ASN A CA 1
ATOM 2622 C C . ASN A 1 351 ? 4.317 -12.436 3.522 1.00 96.44 351 ASN A C 1
ATOM 2624 O O . ASN A 1 351 ? 3.531 -12.297 4.460 1.00 96.44 351 ASN A O 1
ATOM 2628 N N . SER A 1 352 ? 5.585 -12.792 3.732 1.00 96.69 352 SER A N 1
ATOM 2629 C CA . SER A 1 352 ? 6.122 -13.102 5.067 1.00 96.69 352 SER A CA 1
ATOM 2630 C C . SER A 1 352 ? 6.422 -11.858 5.926 1.00 96.69 352 SER A C 1
ATOM 2632 O O . SER A 1 352 ? 7.008 -11.971 6.999 1.00 96.69 352 SER A O 1
ATOM 2634 N N . GLY A 1 353 ? 5.997 -10.672 5.487 1.00 96.50 353 GLY A N 1
ATOM 2635 C CA . GLY A 1 353 ? 6.013 -9.415 6.236 1.00 96.50 353 GLY A CA 1
ATOM 2636 C C . GLY A 1 353 ? 4.643 -8.728 6.251 1.00 96.50 353 GLY A C 1
ATOM 2637 O O . GLY A 1 353 ? 3.622 -9.332 5.929 1.00 96.50 353 GLY A O 1
ATOM 2638 N N . TYR A 1 354 ? 4.609 -7.449 6.629 1.00 97.38 354 TYR A N 1
ATOM 2639 C CA . TYR A 1 354 ? 3.384 -6.647 6.540 1.00 97.38 354 TYR A CA 1
ATOM 2640 C C . TYR A 1 354 ? 3.027 -6.353 5.078 1.00 97.38 354 TYR A C 1
ATOM 2642 O O . TYR A 1 354 ? 3.918 -6.157 4.248 1.00 97.38 354 TYR A O 1
ATOM 2650 N N . GLY A 1 355 ? 1.733 -6.265 4.763 1.00 97.88 355 GLY A N 1
ATOM 2651 C CA . GLY A 1 355 ? 1.273 -5.773 3.463 1.00 97.88 355 GLY A CA 1
ATOM 2652 C C . GLY A 1 355 ? 1.865 -4.394 3.155 1.00 97.88 355 GLY A C 1
ATOM 2653 O O . GLY A 1 355 ? 2.463 -4.199 2.097 1.00 97.88 355 GLY A O 1
ATOM 2654 N N . VAL A 1 356 ? 1.796 -3.472 4.122 1.00 98.81 356 VAL A N 1
ATOM 2655 C CA . VAL A 1 356 ? 2.456 -2.159 4.054 1.00 98.81 356 VAL A CA 1
ATOM 2656 C C . VAL A 1 356 ? 3.186 -1.854 5.363 1.00 98.81 356 VAL A C 1
ATOM 2658 O O . VAL A 1 356 ? 2.569 -1.785 6.423 1.00 98.81 356 VAL A O 1
ATOM 2661 N N . GLY A 1 357 ? 4.498 -1.638 5.293 1.00 98.56 357 GLY A N 1
ATOM 2662 C CA . GLY A 1 357 ? 5.326 -1.145 6.396 1.00 98.56 357 GLY A CA 1
ATOM 2663 C C . GLY A 1 357 ? 5.781 0.294 6.158 1.00 98.56 357 GLY A C 1
ATOM 2664 O O . GLY A 1 357 ? 6.272 0.620 5.080 1.00 98.56 357 GLY A O 1
ATOM 2665 N N . ILE A 1 358 ? 5.625 1.157 7.160 1.00 98.69 358 ILE A N 1
ATOM 2666 C CA . ILE A 1 358 ? 5.964 2.584 7.109 1.00 98.69 358 ILE A CA 1
ATOM 2667 C C . ILE A 1 358 ? 6.860 2.911 8.301 1.00 98.69 358 ILE A C 1
ATOM 2669 O O . ILE A 1 358 ? 6.493 2.647 9.446 1.00 98.69 358 ILE A O 1
ATOM 2673 N N . TYR A 1 359 ? 8.027 3.488 8.020 1.00 98.31 359 TYR A N 1
ATOM 2674 C CA . TYR A 1 359 ? 9.085 3.740 8.990 1.00 98.31 359 TYR A CA 1
ATOM 2675 C C . TYR A 1 359 ? 9.698 5.132 8.797 1.00 98.31 359 TYR A C 1
ATOM 2677 O O . TYR A 1 359 ? 10.016 5.514 7.666 1.00 98.31 359 TYR A O 1
ATOM 2685 N N . PHE A 1 360 ? 9.843 5.914 9.876 1.00 98.06 360 PHE A N 1
ATOM 2686 C CA . PHE A 1 360 ? 10.370 7.293 9.844 1.00 98.06 360 PHE A CA 1
ATOM 2687 C C . PHE A 1 360 ? 9.815 8.151 8.689 1.00 98.06 360 PHE A C 1
ATOM 2689 O O . PHE A 1 360 ? 10.556 8.879 8.032 1.00 98.06 360 PHE A O 1
ATOM 2696 N N . SER A 1 361 ? 8.523 8.019 8.381 1.00 98.25 361 SER A N 1
ATOM 2697 C CA . SER A 1 361 ? 7.919 8.631 7.193 1.00 98.25 361 SER A CA 1
ATOM 2698 C C . SER A 1 361 ? 6.708 9.483 7.548 1.00 98.25 361 SER A C 1
ATOM 2700 O O . SER A 1 361 ? 5.964 9.164 8.476 1.00 98.25 361 SER A O 1
ATOM 2702 N N . ASN A 1 362 ? 6.487 10.554 6.780 1.00 98.19 362 ASN A N 1
ATOM 2703 C CA . ASN A 1 362 ? 5.396 11.494 7.032 1.00 98.19 362 ASN A CA 1
ATOM 2704 C C . ASN A 1 362 ? 4.462 11.653 5.834 1.00 98.19 362 ASN A C 1
ATOM 2706 O O . ASN A 1 362 ? 4.851 11.436 4.684 1.00 98.19 362 ASN A O 1
ATOM 2710 N N . ASN A 1 363 ? 3.229 12.087 6.109 1.00 98.00 363 ASN A N 1
ATOM 2711 C CA . ASN A 1 363 ? 2.216 12.404 5.096 1.00 98.00 363 ASN A CA 1
ATOM 2712 C C . ASN A 1 363 ? 1.959 11.236 4.128 1.00 98.00 363 ASN A C 1
ATOM 2714 O O . ASN A 1 363 ? 1.840 11.430 2.920 1.00 98.00 363 ASN A O 1
ATOM 2718 N N . THR A 1 364 ? 1.936 10.006 4.641 1.00 98.50 364 THR A N 1
ATOM 2719 C CA . THR A 1 364 ? 1.732 8.810 3.814 1.00 98.50 364 THR A CA 1
ATOM 2720 C C . THR A 1 364 ? 0.252 8.455 3.735 1.00 98.50 364 THR A C 1
ATOM 2722 O O . THR A 1 364 ? -0.450 8.476 4.747 1.00 98.50 364 THR A O 1
ATOM 2725 N N . MET A 1 365 ? -0.223 8.099 2.541 1.00 98.75 365 MET A N 1
ATOM 2726 C CA . MET A 1 365 ? -1.586 7.620 2.314 1.00 98.75 365 MET A CA 1
ATOM 2727 C C . MET A 1 365 ? -1.588 6.145 1.907 1.00 98.75 365 MET A C 1
ATOM 2729 O O . MET A 1 365 ? -0.928 5.767 0.943 1.00 98.75 365 MET A O 1
ATOM 2733 N N . VAL A 1 366 ? -2.375 5.331 2.605 1.00 98.88 366 VAL A N 1
ATOM 2734 C CA . VAL A 1 366 ? -2.643 3.922 2.296 1.00 98.88 366 VAL A CA 1
ATOM 2735 C C . VAL A 1 366 ? -4.150 3.782 2.077 1.00 98.88 366 VAL A C 1
ATOM 2737 O O . VAL A 1 366 ? -4.915 3.818 3.041 1.00 98.88 366 VAL A O 1
ATOM 2740 N N . ASP A 1 367 ? -4.581 3.710 0.816 1.00 98.81 367 ASP A N 1
ATOM 2741 C CA . ASP A 1 367 ? -5.993 3.814 0.415 1.00 98.81 367 ASP A CA 1
ATOM 2742 C C . ASP A 1 367 ? -6.458 2.634 -0.446 1.00 98.81 367 ASP A C 1
ATOM 2744 O O . ASP A 1 367 ? -5.853 2.337 -1.475 1.00 98.81 367 ASP A O 1
ATOM 2748 N N . GLY A 1 368 ? -7.554 1.982 -0.065 1.00 97.44 368 GLY A N 1
ATOM 2749 C CA . GLY A 1 368 ? -8.220 1.014 -0.942 1.00 97.44 368 GLY A CA 1
ATOM 2750 C C . GLY A 1 368 ? -7.403 -0.242 -1.253 1.00 97.44 368 GLY A C 1
ATOM 2751 O O . GLY A 1 368 ? -7.600 -0.838 -2.307 1.00 97.44 368 GLY A O 1
ATOM 2752 N N . ASN A 1 369 ? -6.446 -0.628 -0.404 1.00 98.31 369 ASN A N 1
ATOM 2753 C CA . ASN A 1 369 ? -5.616 -1.810 -0.643 1.00 98.31 369 ASN A CA 1
ATOM 2754 C C . ASN A 1 369 ? -6.277 -3.074 -0.081 1.00 98.31 369 ASN A C 1
ATOM 2756 O O . ASN A 1 369 ? -6.935 -3.030 0.960 1.00 98.31 369 ASN A O 1
ATOM 2760 N N . ASN A 1 370 ? -6.042 -4.204 -0.745 1.00 97.38 370 ASN A N 1
ATOM 2761 C CA . ASN A 1 370 ? -6.457 -5.529 -0.299 1.00 97.38 370 ASN A CA 1
ATOM 2762 C C . ASN A 1 370 ? -5.251 -6.294 0.264 1.00 97.38 370 ASN A C 1
ATOM 2764 O O . ASN A 1 370 ? -4.244 -6.455 -0.425 1.00 97.38 370 ASN A O 1
ATOM 2768 N N . MET A 1 371 ? -5.335 -6.755 1.510 1.00 97.38 371 MET A N 1
ATOM 2769 C CA . MET A 1 371 ? -4.242 -7.424 2.219 1.00 97.38 371 MET A CA 1
ATOM 2770 C C . MET A 1 371 ? -4.731 -8.748 2.788 1.00 97.38 371 MET A C 1
ATOM 2772 O O . MET A 1 371 ? -5.533 -8.755 3.715 1.00 97.38 371 MET A O 1
ATOM 2776 N N . GLU A 1 372 ? -4.227 -9.860 2.262 1.00 95.69 372 GLU A N 1
ATOM 2777 C CA . GLU A 1 372 ? -4.670 -11.200 2.647 1.00 95.69 372 GLU A CA 1
ATOM 2778 C C . GLU A 1 372 ? -3.493 -12.099 3.023 1.00 95.69 372 GLU A C 1
ATOM 2780 O O . GLU A 1 372 ? -2.496 -12.159 2.307 1.00 95.69 372 GLU A O 1
ATOM 2785 N N . SER A 1 373 ? -3.589 -12.793 4.158 1.00 93.69 373 SER A N 1
ATOM 2786 C CA . SER A 1 373 ? -2.618 -13.817 4.586 1.00 93.69 373 SER A CA 1
ATOM 2787 C C . SER A 1 373 ? -1.149 -13.363 4.647 1.00 93.69 373 SER A C 1
ATOM 2789 O O . SER A 1 373 ? -0.242 -14.190 4.692 1.00 93.69 373 SER A O 1
ATOM 2791 N N . ASN A 1 374 ? -0.894 -12.055 4.673 1.00 95.19 374 ASN A N 1
ATOM 2792 C CA . ASN A 1 374 ? 0.424 -11.498 4.980 1.00 95.19 374 ASN A CA 1
ATOM 2793 C C . ASN A 1 374 ? 0.662 -11.568 6.484 1.00 95.19 374 ASN A C 1
ATOM 2795 O O . ASN A 1 374 ? -0.318 -11.487 7.215 1.00 95.19 374 ASN A O 1
ATOM 2799 N N . VAL A 1 375 ? 1.920 -11.595 6.948 1.00 95.44 375 VAL A N 1
ATOM 2800 C CA . VAL A 1 375 ? 2.231 -11.637 8.393 1.00 95.44 375 VAL A CA 1
ATOM 2801 C C . VAL A 1 375 ? 1.425 -10.607 9.186 1.00 95.44 375 VAL A C 1
ATOM 2803 O O . VAL A 1 375 ? 0.853 -10.987 10.203 1.00 95.44 375 VAL A O 1
ATOM 2806 N N . GLY A 1 376 ? 1.303 -9.372 8.693 1.00 95.81 376 GLY A N 1
ATOM 2807 C CA . GLY A 1 376 ? 0.352 -8.371 9.186 1.00 95.81 376 GLY A CA 1
ATOM 2808 C C . GLY A 1 376 ? -0.185 -7.480 8.061 1.00 95.81 376 GLY A C 1
ATOM 2809 O O . GLY A 1 376 ? 0.254 -7.584 6.915 1.00 95.81 376 GLY A O 1
ATOM 2810 N N . GLY A 1 377 ? -1.139 -6.598 8.361 1.00 97.44 377 GLY A N 1
ATOM 2811 C CA . GLY A 1 377 ? -1.728 -5.705 7.356 1.00 97.44 377 GLY A CA 1
ATOM 2812 C C . GLY A 1 377 ? -0.884 -4.454 7.142 1.00 97.44 377 GLY A C 1
ATOM 2813 O O . GLY A 1 377 ? -0.031 -4.411 6.255 1.00 97.44 377 GLY A O 1
ATOM 2814 N N . ILE A 1 378 ? -1.097 -3.442 7.982 1.00 98.62 378 ILE A N 1
ATOM 2815 C CA . ILE A 1 378 ? -0.399 -2.155 7.927 1.00 98.62 378 ILE A CA 1
ATOM 2816 C C . ILE A 1 378 ? 0.380 -1.938 9.225 1.00 98.62 378 ILE A C 1
ATOM 2818 O O . ILE A 1 378 ? -0.202 -1.980 10.304 1.00 98.62 378 ILE A O 1
ATOM 2822 N N . SER A 1 379 ? 1.677 -1.652 9.126 1.00 98.25 379 SER A N 1
ATOM 2823 C CA . SER A 1 379 ? 2.511 -1.235 10.259 1.00 98.25 379 SER A CA 1
ATOM 2824 C C . SER A 1 379 ? 3.023 0.183 10.045 1.00 98.25 379 SER A C 1
ATOM 2826 O O . SER A 1 379 ? 3.703 0.450 9.058 1.00 98.25 379 SER A O 1
ATOM 2828 N N . VAL A 1 380 ? 2.741 1.081 10.987 1.00 98.56 380 VAL A N 1
ATOM 2829 C CA . VAL A 1 380 ? 3.233 2.465 11.012 1.00 98.56 380 VAL A CA 1
ATOM 2830 C C . VAL A 1 380 ? 4.093 2.642 12.247 1.00 98.56 380 VAL A C 1
ATOM 2832 O O . VAL A 1 380 ? 3.586 2.644 13.367 1.00 98.56 380 VAL A O 1
ATOM 2835 N N . SER A 1 381 ? 5.402 2.755 12.080 1.00 97.31 381 SER A N 1
ATOM 2836 C CA . SER A 1 381 ? 6.313 2.613 13.210 1.00 97.31 381 SER A CA 1
ATOM 2837 C C . SER A 1 381 ? 7.408 3.672 13.208 1.00 97.31 381 SER A C 1
ATOM 2839 O O . SER A 1 381 ? 7.932 4.038 12.163 1.00 97.31 381 SER A O 1
ATOM 2841 N N . TRP A 1 382 ? 7.781 4.117 14.407 1.00 96.06 382 TRP A N 1
ATOM 2842 C CA . TRP A 1 382 ? 8.938 4.970 14.686 1.00 96.06 382 TRP A CA 1
ATOM 2843 C C . TRP A 1 382 ? 8.855 6.359 14.054 1.00 96.06 382 TRP A C 1
ATOM 2845 O O . TRP A 1 382 ? 9.232 6.577 12.906 1.00 96.06 382 TRP A O 1
ATOM 2855 N N . LEU A 1 383 ? 8.375 7.317 14.852 1.00 94.81 383 LEU A N 1
ATOM 2856 C CA . LEU A 1 383 ? 8.321 8.751 14.545 1.00 94.81 383 LEU A CA 1
ATOM 2857 C C . LEU A 1 383 ? 7.659 9.074 13.198 1.00 94.81 383 LEU A C 1
ATOM 2859 O O . LEU A 1 383 ? 8.031 10.036 12.532 1.00 94.81 383 LEU A O 1
ATOM 2863 N N . CYS A 1 384 ? 6.663 8.282 12.804 1.00 97.75 384 CYS A N 1
ATOM 2864 C CA . CYS A 1 384 ? 5.831 8.601 11.653 1.00 97.75 384 CYS A CA 1
ATOM 2865 C C . CYS A 1 384 ? 4.795 9.668 12.028 1.00 97.75 384 CYS A C 1
ATOM 2867 O O . CYS A 1 384 ? 4.152 9.573 13.081 1.00 97.75 384 CYS A O 1
ATOM 2869 N N . TYR A 1 385 ? 4.597 10.653 11.152 1.00 97.94 385 TYR A N 1
ATOM 2870 C CA . TYR A 1 385 ? 3.637 11.741 11.344 1.00 97.94 385 TYR A CA 1
ATOM 2871 C C . TYR A 1 385 ? 2.604 11.798 10.213 1.00 97.94 385 TYR A C 1
ATOM 2873 O O . TYR A 1 385 ? 2.948 11.684 9.037 1.00 97.94 385 TYR A O 1
ATOM 2881 N N . ASN A 1 386 ? 1.336 12.040 10.551 1.00 97.88 386 ASN A N 1
ATOM 2882 C CA . ASN A 1 386 ? 0.274 12.312 9.573 1.00 97.88 386 ASN A CA 1
ATOM 2883 C C . ASN A 1 386 ? 0.091 11.188 8.531 1.00 97.88 386 ASN A C 1
ATOM 2885 O O . ASN A 1 386 ? 0.157 11.409 7.323 1.00 97.88 386 ASN A O 1
ATOM 2889 N N . THR A 1 387 ? -0.093 9.952 8.998 1.00 98.50 387 THR A N 1
ATOM 2890 C CA . THR A 1 387 ? -0.371 8.802 8.119 1.00 98.50 387 THR A CA 1
ATOM 2891 C C . THR A 1 387 ? -1.872 8.553 8.024 1.00 98.50 387 THR A C 1
ATOM 2893 O O . THR A 1 387 ? -2.539 8.394 9.043 1.00 98.50 387 THR A O 1
ATOM 2896 N N . THR A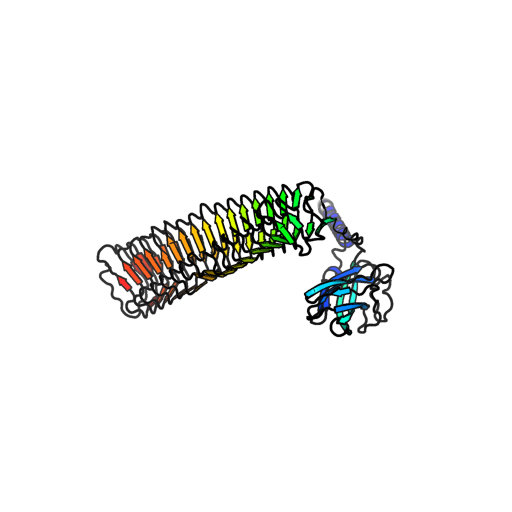 1 388 ? -2.408 8.484 6.807 1.00 98.81 388 THR A N 1
ATOM 2897 C CA . THR A 1 388 ? -3.819 8.164 6.549 1.00 98.81 388 THR A CA 1
ATOM 2898 C C . THR A 1 388 ? -3.945 6.743 6.014 1.00 98.81 388 THR A C 1
ATOM 2900 O O . THR A 1 388 ? -3.437 6.440 4.941 1.00 98.81 388 THR A O 1
ATOM 2903 N N . MET A 1 389 ? -4.655 5.886 6.738 1.00 98.88 389 MET A N 1
ATOM 2904 C CA . MET A 1 389 ? -4.988 4.508 6.381 1.00 98.88 389 MET A CA 1
ATOM 2905 C C . MET A 1 389 ? -6.498 4.430 6.186 1.00 98.88 389 MET A C 1
ATOM 2907 O O . MET A 1 389 ? -7.245 4.453 7.169 1.00 98.88 389 MET A O 1
ATOM 2911 N N . LYS A 1 390 ? -6.967 4.389 4.937 1.00 98.75 390 LYS A N 1
ATOM 2912 C CA . LYS A 1 390 ? -8.402 4.417 4.655 1.00 98.75 390 LYS A CA 1
ATOM 2913 C C . LYS A 1 390 ? -8.879 3.386 3.642 1.00 98.75 390 LYS A C 1
ATOM 2915 O O . LYS A 1 390 ? -8.147 3.029 2.730 1.00 98.75 390 LYS A O 1
ATOM 2920 N N . ASN A 1 391 ? -10.120 2.932 3.797 1.00 98.31 391 ASN A N 1
ATOM 2921 C CA . ASN A 1 391 ? -10.796 2.028 2.858 1.00 98.31 391 ASN A CA 1
ATOM 2922 C C . ASN A 1 391 ? -10.039 0.720 2.553 1.00 98.31 391 ASN A C 1
ATOM 2924 O O . ASN A 1 391 ? -10.255 0.124 1.501 1.00 98.31 391 ASN A O 1
ATOM 2928 N N . ASN A 1 392 ? -9.124 0.276 3.420 1.00 98.62 392 ASN A N 1
ATOM 2929 C CA . ASN A 1 392 ? -8.364 -0.949 3.182 1.00 98.62 392 ASN A CA 1
ATOM 2930 C C . ASN A 1 392 ? -9.165 -2.169 3.647 1.00 98.62 392 ASN A C 1
ATOM 2932 O O . ASN A 1 392 ? -9.823 -2.125 4.689 1.00 98.62 392 ASN A O 1
ATOM 2936 N N . ASN A 1 393 ? -9.066 -3.258 2.888 1.00 97.88 393 ASN A N 1
ATOM 2937 C CA . ASN A 1 393 ? -9.591 -4.565 3.257 1.00 97.88 393 ASN A CA 1
ATOM 2938 C C . ASN A 1 393 ? -8.439 -5.441 3.755 1.00 97.88 393 ASN A C 1
ATOM 2940 O O . ASN A 1 393 ? -7.526 -5.758 2.993 1.00 97.88 393 ASN A O 1
ATOM 2944 N N . ILE A 1 394 ? -8.454 -5.790 5.038 1.00 97.31 394 ILE A N 1
ATOM 2945 C CA . ILE A 1 394 ? -7.340 -6.437 5.730 1.00 97.31 394 ILE A CA 1
ATOM 2946 C C . ILE A 1 394 ? -7.838 -7.734 6.365 1.00 97.31 394 ILE A C 1
ATOM 2948 O O . ILE A 1 394 ? -8.610 -7.706 7.320 1.00 97.31 394 ILE A O 1
ATOM 2952 N N . ASN A 1 395 ? -7.362 -8.864 5.848 1.00 94.94 395 ASN A N 1
ATOM 2953 C CA . ASN A 1 395 ? -7.659 -10.203 6.340 1.00 94.94 395 ASN A CA 1
ATOM 2954 C C . ASN A 1 395 ? -6.355 -10.950 6.667 1.00 94.94 395 ASN A C 1
ATOM 2956 O O . ASN A 1 395 ? -5.696 -11.512 5.789 1.00 94.94 395 ASN A O 1
ATOM 2960 N N . ILE A 1 396 ? -5.948 -10.929 7.935 1.00 93.06 396 ILE A N 1
ATOM 2961 C CA . ILE A 1 396 ? -4.668 -11.475 8.391 1.00 93.06 396 ILE A CA 1
ATOM 2962 C C . ILE A 1 396 ? -4.880 -12.834 9.034 1.00 93.06 396 ILE A C 1
ATOM 2964 O O . ILE A 1 396 ? -5.416 -12.948 10.134 1.00 93.06 396 ILE A O 1
ATOM 2968 N N . THR A 1 397 ? -4.397 -13.877 8.360 1.00 86.56 397 THR A N 1
ATOM 2969 C CA . THR A 1 397 ? -4.514 -15.264 8.829 1.00 86.56 397 THR A CA 1
ATOM 2970 C C . THR A 1 397 ? -3.278 -15.765 9.591 1.00 86.56 397 THR A C 1
ATOM 2972 O O . THR A 1 397 ? -3.163 -16.939 9.928 1.00 86.56 397 THR A O 1
ATOM 2975 N N . THR A 1 398 ? -2.318 -14.884 9.842 1.00 85.88 398 THR A N 1
ATOM 2976 C CA . THR A 1 398 ? -0.988 -15.181 10.399 1.00 85.88 398 THR A CA 1
ATOM 2977 C C . THR A 1 398 ? -0.784 -14.420 11.713 1.00 85.88 398 THR A C 1
ATOM 2979 O O . THR A 1 398 ? -1.756 -14.039 12.355 1.00 85.88 398 THR A O 1
ATOM 2982 N N . SER A 1 399 ? 0.457 -14.232 12.170 1.00 87.06 399 SER A N 1
ATOM 2983 C CA . SER A 1 399 ? 0.781 -13.839 13.549 1.00 87.06 399 SER A CA 1
ATOM 2984 C C . SER A 1 399 ? 0.827 -12.336 13.861 1.00 87.06 399 SER A C 1
ATOM 2986 O O . SER A 1 399 ? 1.126 -11.994 15.001 1.00 87.06 399 SER A O 1
ATOM 2988 N N . GLY A 1 400 ? 0.628 -11.440 12.896 1.00 89.44 400 GLY A N 1
ATOM 2989 C CA . GLY A 1 400 ? 0.720 -9.985 13.069 1.00 89.44 400 GLY A CA 1
ATOM 2990 C C . GLY A 1 400 ? -0.640 -9.294 13.166 1.00 89.44 400 GLY A C 1
ATOM 2991 O O . GLY A 1 400 ? -1.685 -9.891 12.922 1.00 89.44 400 GLY A O 1
ATOM 2992 N N . HIS A 1 401 ? -0.616 -8.016 13.542 1.00 93.50 401 HIS A N 1
ATOM 2993 C CA . HIS A 1 401 ? -1.811 -7.175 13.655 1.00 93.50 401 HIS A CA 1
ATOM 2994 C C . HIS A 1 401 ? -2.383 -6.796 12.283 1.00 93.50 401 HIS A C 1
ATOM 2996 O O . HIS A 1 401 ? -1.645 -6.699 11.295 1.00 93.50 401 HIS A O 1
ATOM 3002 N N . GLY A 1 402 ? -3.680 -6.490 12.242 1.00 96.19 402 GLY A N 1
ATOM 3003 C CA . GLY A 1 402 ? -4.320 -5.908 11.064 1.00 96.19 402 GLY A CA 1
ATOM 3004 C C . GLY A 1 402 ? -3.762 -4.517 10.763 1.00 96.19 402 GLY A C 1
ATOM 3005 O O . GLY A 1 402 ? -3.175 -4.290 9.709 1.00 96.19 402 GLY A O 1
ATOM 3006 N N . ILE A 1 403 ? -3.877 -3.597 11.717 1.00 98.25 403 ILE A N 1
ATOM 3007 C CA . ILE A 1 403 ? -3.266 -2.269 11.689 1.00 98.25 403 ILE A CA 1
ATOM 3008 C C . ILE A 1 403 ? -2.526 -2.051 13.005 1.00 98.25 403 ILE A C 1
ATOM 3010 O O . ILE A 1 403 ? -3.120 -2.089 14.081 1.00 98.25 403 ILE A O 1
ATOM 3014 N N . TYR A 1 404 ? -1.229 -1.784 12.919 1.00 98.06 404 TYR A N 1
ATOM 3015 C CA . TYR A 1 404 ? -0.378 -1.500 14.063 1.00 98.06 404 TYR A CA 1
ATOM 3016 C C . TYR A 1 404 ? 0.266 -0.130 13.930 1.00 98.06 404 TYR A C 1
ATOM 3018 O O . TYR A 1 404 ? 0.885 0.172 12.909 1.00 98.06 404 TYR A O 1
ATOM 3026 N N . THR A 1 405 ? 0.168 0.687 14.976 1.00 98.19 405 THR A N 1
ATOM 3027 C CA . THR A 1 405 ? 0.915 1.938 15.060 1.00 98.19 405 THR A CA 1
ATOM 3028 C C . THR A 1 405 ? 1.791 1.970 16.307 1.00 98.19 405 THR A C 1
ATOM 3030 O O . THR A 1 405 ? 1.336 1.700 17.418 1.00 98.19 405 THR A O 1
ATOM 3033 N N . TYR A 1 406 ? 3.055 2.339 16.134 1.00 98.25 406 TYR A N 1
ATOM 3034 C CA . TYR A 1 406 ? 4.062 2.318 17.188 1.00 98.25 406 TYR A CA 1
ATOM 3035 C C . TYR A 1 406 ? 4.872 3.610 17.174 1.00 98.25 406 TYR A C 1
ATOM 3037 O O . TYR A 1 406 ? 5.555 3.893 16.190 1.00 98.25 406 TYR A O 1
ATOM 3045 N N . TYR A 1 407 ? 4.818 4.396 18.255 1.00 97.56 407 TYR A N 1
ATOM 3046 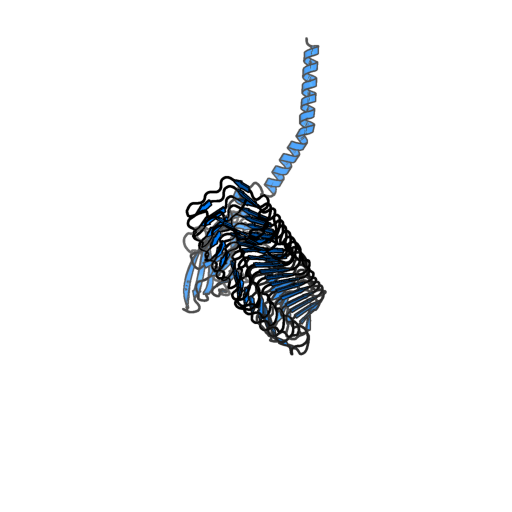C CA . TYR A 1 407 ? 5.513 5.691 18.341 1.00 97.56 407 TYR A CA 1
ATOM 3047 C C . TYR A 1 407 ? 5.178 6.610 17.154 1.00 97.56 407 TYR A C 1
ATOM 3049 O O . TYR A 1 407 ? 6.066 7.176 16.515 1.00 97.56 407 TYR A O 1
ATOM 3057 N N . SER A 1 408 ? 3.887 6.722 16.832 1.00 97.56 408 SER A N 1
ATOM 3058 C CA . SER A 1 408 ? 3.386 7.528 15.714 1.00 97.56 408 SER A CA 1
ATOM 3059 C C . SER A 1 408 ? 2.450 8.635 16.192 1.00 97.56 408 SER A C 1
ATOM 3061 O O . SER A 1 408 ? 1.850 8.550 17.266 1.00 97.56 408 SER A O 1
ATOM 3063 N N . ILE A 1 409 ? 2.339 9.702 15.407 1.00 98.31 409 ILE A N 1
ATOM 3064 C CA . ILE A 1 409 ? 1.555 10.879 15.773 1.00 98.31 409 ILE A CA 1
ATOM 3065 C C . ILE A 1 409 ? 0.617 11.252 14.628 1.00 98.31 409 ILE A C 1
ATOM 3067 O O . ILE A 1 409 ? 1.007 11.252 13.459 1.00 98.31 409 ILE A O 1
ATOM 3071 N N . ASN A 1 410 ? -0.606 11.648 14.983 1.00 98.25 410 ASN A N 1
ATOM 3072 C CA . ASN A 1 410 ? -1.578 12.213 14.050 1.00 98.25 410 ASN A CA 1
ATOM 3073 C C . ASN A 1 410 ? -1.973 11.244 12.920 1.00 98.25 410 ASN A C 1
ATOM 3075 O O . ASN A 1 410 ? -2.089 11.637 11.762 1.00 98.25 410 ASN A O 1
ATOM 3079 N N . ALA A 1 411 ? -2.131 9.953 13.224 1.00 98.56 411 ALA A N 1
ATOM 3080 C CA . ALA A 1 411 ? -2.626 8.996 12.241 1.00 98.56 411 ALA A CA 1
ATOM 3081 C C . ALA A 1 411 ? -4.154 9.106 12.070 1.00 98.56 411 ALA A C 1
ATOM 3083 O O . ALA A 1 411 ? -4.885 9.463 12.994 1.00 98.56 411 ALA A O 1
ATOM 3084 N N . THR A 1 412 ? -4.656 8.762 10.888 1.00 98.81 412 THR A N 1
ATOM 3085 C CA . THR A 1 412 ? -6.091 8.631 10.607 1.00 98.81 412 THR A CA 1
ATOM 3086 C C . THR A 1 412 ? -6.360 7.234 10.067 1.00 98.81 412 THR A C 1
ATOM 3088 O O . THR A 1 412 ? -5.891 6.899 8.986 1.00 98.81 412 THR A O 1
ATOM 3091 N N . ILE A 1 413 ? -7.108 6.419 10.807 1.00 98.88 413 ILE A N 1
ATOM 3092 C CA . ILE A 1 413 ? -7.505 5.056 10.442 1.00 98.88 413 ILE A CA 1
ATOM 3093 C C . ILE A 1 413 ? -9.012 5.076 10.187 1.00 98.88 413 ILE A C 1
ATOM 3095 O O . ILE A 1 413 ? -9.785 5.155 11.144 1.00 98.88 413 ILE A O 1
ATOM 3099 N N . THR A 1 414 ? -9.457 5.063 8.926 1.00 98.88 414 THR A N 1
ATOM 3100 C CA . THR A 1 414 ? -10.889 5.228 8.629 1.00 98.88 414 THR A CA 1
ATOM 3101 C C . THR A 1 414 ? -11.469 4.386 7.500 1.00 98.88 414 THR A C 1
ATOM 3103 O O . THR A 1 414 ? -10.846 4.215 6.462 1.00 98.88 414 THR A O 1
ATOM 3106 N N . GLY A 1 415 ? -12.687 3.869 7.668 1.00 98.44 415 GLY A N 1
ATOM 3107 C CA . GLY A 1 415 ? -13.360 3.110 6.608 1.00 98.44 415 GLY A CA 1
ATOM 3108 C C . GLY A 1 415 ? -12.702 1.766 6.285 1.00 98.44 415 GLY A C 1
ATOM 3109 O O . GLY A 1 415 ? -12.967 1.209 5.227 1.00 98.44 415 GLY A O 1
ATOM 3110 N N . ASN A 1 416 ? -11.808 1.256 7.137 1.00 98.69 416 ASN A N 1
ATOM 3111 C CA . ASN A 1 416 ? -11.139 -0.021 6.895 1.00 98.69 416 ASN A CA 1
ATOM 3112 C C . ASN A 1 416 ? -12.017 -1.185 7.365 1.00 98.69 416 ASN A C 1
ATOM 3114 O O . ASN A 1 416 ? -12.697 -1.082 8.389 1.00 98.69 416 ASN A O 1
ATOM 3118 N N . MET A 1 417 ? -11.953 -2.300 6.642 1.00 97.94 417 MET A N 1
ATOM 3119 C CA . MET A 1 417 ? -12.465 -3.596 7.079 1.00 97.94 417 MET A CA 1
ATOM 3120 C C . MET A 1 417 ? -11.280 -4.426 7.569 1.00 97.94 417 MET A C 1
ATOM 3122 O O . MET A 1 417 ? -10.353 -4.668 6.799 1.00 97.94 417 MET A O 1
ATOM 3126 N N . VAL A 1 418 ? -11.275 -4.812 8.845 1.00 96.81 418 VAL A N 1
ATOM 3127 C CA . VAL A 1 418 ? -10.135 -5.490 9.478 1.00 96.81 418 VAL A CA 1
ATOM 3128 C C . VAL A 1 418 ? -10.594 -6.771 10.166 1.00 96.81 418 VAL A C 1
ATOM 3130 O O . VAL A 1 418 ? -11.526 -6.753 10.967 1.00 96.81 418 VAL A O 1
ATOM 3133 N N . ASN A 1 419 ? -9.923 -7.872 9.842 1.00 93.25 419 ASN A N 1
ATOM 3134 C CA . ASN A 1 419 ? -10.093 -9.178 10.461 1.00 93.25 419 ASN A CA 1
ATOM 3135 C C . ASN A 1 419 ? -8.719 -9.844 10.623 1.00 93.25 419 ASN A C 1
ATOM 3137 O O . ASN A 1 419 ? -8.059 -10.166 9.635 1.00 93.25 419 ASN A O 1
ATOM 3141 N N . SER A 1 420 ? -8.276 -10.040 11.860 1.00 85.88 420 SER A N 1
ATOM 3142 C CA . SER A 1 420 ? -6.982 -10.627 12.210 1.00 85.88 420 SER A CA 1
ATOM 3143 C C . SER A 1 420 ? -7.193 -11.844 13.103 1.00 85.88 420 SER A C 1
ATOM 3145 O O . SER A 1 420 ? -7.704 -11.749 14.220 1.00 85.88 420 SER A O 1
ATOM 3147 N N . ILE A 1 421 ? -6.762 -13.015 12.634 1.00 81.44 421 ILE A N 1
ATOM 3148 C CA . ILE A 1 421 ? -7.119 -14.282 13.282 1.00 81.44 421 ILE A CA 1
ATOM 3149 C C . ILE A 1 421 ? -6.176 -14.705 14.417 1.00 81.44 421 ILE A C 1
ATOM 3151 O O . ILE A 1 421 ? -6.463 -15.697 15.076 1.00 81.44 421 ILE A O 1
ATOM 3155 N N . ASN A 1 422 ? -5.052 -14.032 14.660 1.00 82.44 422 ASN A N 1
ATOM 3156 C CA . ASN A 1 422 ? -4.156 -14.408 15.770 1.00 82.44 422 ASN A CA 1
ATOM 3157 C C . ASN A 1 422 ? -3.722 -13.224 16.643 1.00 82.44 422 ASN A C 1
ATOM 3159 O O . ASN A 1 422 ? -2.947 -13.405 17.581 1.00 82.44 422 ASN A O 1
ATOM 3163 N N . GLN A 1 423 ? -4.175 -12.009 16.336 1.00 90.25 423 GLN A N 1
ATOM 3164 C CA . GLN A 1 423 ? -3.719 -10.784 16.989 1.00 90.25 423 GLN A CA 1
ATOM 3165 C C . GLN A 1 423 ? -4.816 -9.724 17.044 1.00 90.25 423 GLN A C 1
ATOM 3167 O O . GLN A 1 423 ? -5.918 -9.921 16.549 1.00 90.25 423 GLN A O 1
ATOM 3172 N N . ILE A 1 424 ? -4.499 -8.605 17.699 1.00 93.38 424 ILE A N 1
ATOM 3173 C CA . ILE A 1 424 ? -5.361 -7.421 17.785 1.00 93.38 424 ILE A CA 1
ATOM 3174 C C . ILE A 1 424 ? -5.561 -6.829 16.385 1.00 93.38 424 ILE A C 1
ATOM 3176 O O . ILE A 1 424 ? -4.574 -6.665 15.660 1.00 93.38 424 ILE A O 1
ATOM 3180 N N . ASP A 1 425 ? -6.798 -6.462 16.046 1.00 95.75 425 ASP A N 1
ATOM 3181 C CA . ASP A 1 425 ? -7.128 -5.893 14.737 1.00 95.75 425 ASP A CA 1
ATOM 3182 C C . ASP A 1 425 ? -6.514 -4.511 14.546 1.00 95.75 425 ASP A C 1
ATOM 3184 O O . ASP A 1 425 ? -5.746 -4.311 13.610 1.00 95.75 425 ASP A O 1
ATOM 3188 N N . ILE A 1 426 ? -6.800 -3.569 15.447 1.00 97.75 426 ILE A N 1
ATOM 3189 C CA . ILE A 1 426 ? -6.191 -2.236 15.443 1.00 97.75 426 ILE A CA 1
ATOM 3190 C C . ILE A 1 426 ? -5.477 -2.002 16.771 1.00 97.75 426 ILE A C 1
ATOM 3192 O O . ILE A 1 426 ? -6.104 -1.876 17.825 1.00 97.75 426 ILE A O 1
ATOM 3196 N N . HIS A 1 427 ? -4.152 -1.909 16.725 1.00 97.31 427 HIS A N 1
ATOM 3197 C CA . HIS A 1 427 ? -3.324 -1.747 17.909 1.00 97.31 427 HIS A CA 1
ATOM 3198 C C . HIS A 1 427 ? -2.465 -0.483 17.847 1.00 97.31 427 HIS A C 1
ATOM 3200 O O . HIS A 1 427 ? -1.673 -0.297 16.928 1.00 97.31 427 HIS A O 1
ATOM 3206 N N . LEU A 1 428 ? -2.610 0.377 18.856 1.00 98.19 428 LEU A N 1
ATOM 3207 C CA . LEU A 1 428 ? -1.811 1.583 19.048 1.00 98.19 428 LEU A CA 1
ATOM 3208 C C . LEU A 1 428 ? -0.917 1.398 20.274 1.00 98.19 428 LEU A C 1
ATOM 3210 O O . LEU A 1 428 ? -1.406 1.144 21.378 1.00 98.19 428 LEU A O 1
ATOM 3214 N N . TRP A 1 429 ? 0.385 1.587 20.089 1.00 97.81 429 TRP A N 1
ATOM 3215 C CA . TRP A 1 429 ? 1.375 1.589 21.158 1.00 97.81 429 TRP A CA 1
ATOM 3216 C C . TRP A 1 429 ? 2.164 2.896 21.144 1.00 97.81 429 TRP A C 1
ATOM 3218 O O . TRP A 1 429 ? 2.774 3.256 20.132 1.00 97.81 429 TRP A O 1
ATOM 3228 N N . ASN A 1 430 ? 2.136 3.618 22.265 1.00 97.31 430 ASN A N 1
ATOM 3229 C CA . ASN A 1 430 ? 2.732 4.948 22.414 1.00 97.31 430 ASN A CA 1
ATOM 3230 C C . ASN A 1 430 ? 2.457 5.873 21.212 1.00 97.31 430 ASN A C 1
ATOM 3232 O O . ASN A 1 430 ? 3.354 6.523 20.678 1.00 97.31 430 ASN A O 1
ATOM 3236 N N . SER A 1 431 ? 1.223 5.846 20.707 1.00 97.56 431 SER A N 1
ATOM 3237 C CA . SER A 1 431 ? 0.806 6.646 19.557 1.00 97.56 431 SER A CA 1
ATOM 3238 C C . SER A 1 431 ? -0.219 7.674 20.005 1.00 97.56 431 SER A C 1
ATOM 3240 O O . SER A 1 431 ? -1.072 7.366 20.830 1.00 97.56 431 SER A O 1
ATOM 3242 N N . ASN A 1 432 ? -0.127 8.897 19.485 1.00 98.00 432 ASN A N 1
ATOM 3243 C CA . ASN A 1 432 ? -0.890 10.038 19.995 1.00 98.00 432 ASN A CA 1
ATOM 3244 C C . ASN A 1 432 ? -1.651 10.763 18.884 1.00 98.00 432 ASN A C 1
ATOM 3246 O O . ASN A 1 432 ? -1.272 10.699 17.712 1.00 98.00 432 ASN A O 1
ATOM 3250 N N . TYR A 1 433 ? -2.711 11.485 19.258 1.00 98.25 433 TYR A N 1
ATOM 3251 C CA . TYR A 1 433 ? -3.499 12.321 18.337 1.00 98.25 433 TYR A CA 1
ATOM 3252 C C . TYR A 1 433 ? -4.086 11.547 17.144 1.00 98.25 433 TYR A C 1
ATOM 3254 O O . TYR A 1 433 ? -4.260 12.097 16.063 1.00 98.25 433 TYR A O 1
ATOM 3262 N N . THR A 1 434 ? -4.346 10.249 17.310 1.00 98.31 434 THR A N 1
ATOM 3263 C CA . THR A 1 434 ? -4.850 9.391 16.229 1.00 98.31 434 THR A CA 1
ATOM 3264 C C . THR A 1 434 ? -6.373 9.368 16.215 1.00 98.31 434 THR A C 1
ATOM 3266 O O . THR A 1 434 ? -7.013 9.279 17.262 1.00 98.31 434 THR A O 1
ATOM 3269 N N . THR A 1 435 ? -6.962 9.397 15.023 1.00 98.81 435 THR A N 1
ATOM 3270 C CA . THR A 1 435 ? -8.403 9.200 14.826 1.00 98.81 435 THR A CA 1
ATOM 3271 C C . THR A 1 435 ? -8.659 7.833 14.205 1.00 98.81 435 THR A C 1
ATOM 3273 O O . THR A 1 435 ? -8.172 7.548 13.116 1.00 98.81 435 THR A O 1
ATOM 3276 N N . ILE A 1 436 ? -9.448 6.998 14.874 1.00 98.88 436 ILE A N 1
ATOM 3277 C CA . ILE A 1 436 ? -9.910 5.686 14.414 1.00 98.88 436 ILE A CA 1
ATOM 3278 C C . ILE A 1 436 ? -11.413 5.796 14.186 1.00 98.88 436 ILE A C 1
ATOM 3280 O O . ILE A 1 436 ? -12.169 5.860 15.156 1.00 98.88 436 ILE A O 1
ATOM 3284 N N . SER A 1 437 ? -11.869 5.861 12.934 1.00 98.88 437 SER A N 1
ATOM 3285 C CA . SER A 1 437 ? -13.287 6.116 12.667 1.00 98.88 437 SER A CA 1
ATOM 3286 C C . SER A 1 437 ? -13.924 5.344 11.524 1.00 98.88 437 SER A C 1
ATOM 3288 O O . SER A 1 437 ? -13.312 5.156 10.482 1.00 98.88 437 SER A O 1
ATOM 3290 N N . ASN A 1 438 ? -15.192 4.962 11.671 1.00 98.69 438 ASN A N 1
ATOM 3291 C CA . ASN A 1 438 ? -15.955 4.264 10.628 1.00 98.69 438 ASN A CA 1
ATOM 3292 C C . ASN A 1 438 ? -15.301 2.951 10.153 1.00 98.69 438 ASN A C 1
ATOM 3294 O O . ASN A 1 438 ? -15.462 2.570 8.998 1.00 98.69 438 ASN A O 1
ATOM 3298 N N . ASN A 1 439 ? -14.514 2.279 10.999 1.00 98.62 439 ASN A N 1
ATOM 3299 C CA . ASN A 1 439 ? -13.937 0.979 10.659 1.00 98.62 439 ASN A CA 1
ATOM 3300 C C . ASN A 1 439 ? -14.908 -0.147 11.025 1.00 98.62 439 ASN A C 1
ATOM 3302 O O . ASN A 1 439 ? -15.687 -0.032 11.976 1.00 98.62 439 ASN A O 1
ATOM 3306 N N . ILE A 1 440 ? -14.826 -1.239 10.273 1.00 98.19 440 ILE A N 1
ATOM 3307 C CA . ILE A 1 440 ? -15.570 -2.474 10.494 1.00 98.19 440 ILE A CA 1
ATOM 3308 C C . ILE A 1 440 ? -14.568 -3.536 10.947 1.00 98.19 440 ILE A C 1
ATOM 3310 O O . ILE A 1 440 ? -13.675 -3.909 10.189 1.00 98.19 440 ILE A O 1
ATOM 3314 N N . ILE A 1 441 ? -14.714 -4.006 12.182 1.00 96.44 441 ILE A N 1
ATOM 3315 C CA . ILE A 1 441 ? -13.896 -5.061 12.777 1.00 96.44 441 ILE A CA 1
ATOM 3316 C C . ILE A 1 441 ? -14.791 -6.276 13.017 1.00 96.44 441 ILE A C 1
ATOM 3318 O O . ILE A 1 441 ? -15.781 -6.182 13.748 1.00 96.44 441 ILE A O 1
ATOM 3322 N N . LEU A 1 442 ? -14.455 -7.398 12.378 1.00 87.12 442 LEU A N 1
ATOM 3323 C CA . LEU A 1 442 ? -15.242 -8.633 12.391 1.00 87.12 442 LEU A CA 1
ATOM 3324 C C . LEU A 1 442 ? -14.345 -9.817 12.741 1.00 87.12 442 LEU A C 1
ATOM 3326 O O . LEU A 1 442 ? -13.274 -9.950 12.160 1.00 87.12 442 LEU A O 1
ATOM 3330 N N . ASN A 1 443 ? -14.832 -10.717 13.601 1.00 77.31 443 ASN A N 1
ATOM 3331 C CA . ASN A 1 443 ? -14.201 -12.015 13.887 1.00 77.31 443 ASN A CA 1
ATOM 3332 C C . ASN A 1 443 ? -12.748 -11.930 14.394 1.00 77.31 443 ASN A C 1
ATOM 3334 O O . ASN A 1 443 ? -11.962 -12.854 14.188 1.00 77.31 443 ASN A O 1
ATOM 3338 N N . GLY A 1 444 ? -12.384 -10.838 15.071 1.00 69.88 444 GLY A N 1
ATOM 3339 C CA . GLY A 1 444 ? -11.031 -10.662 15.592 1.00 69.88 444 GLY A CA 1
ATOM 3340 C C . GLY A 1 444 ? -10.699 -11.706 16.655 1.00 69.88 444 GLY A C 1
ATOM 3341 O O . GLY A 1 444 ? -11.261 -11.695 17.742 1.00 69.88 444 GLY A O 1
ATOM 3342 N N . ASN A 1 445 ? -9.730 -12.585 16.432 1.00 77.81 445 ASN A N 1
ATOM 3343 C CA . ASN A 1 445 ? -9.363 -13.626 17.412 1.00 77.81 445 ASN A CA 1
ATOM 3344 C C . ASN A 1 445 ? -8.545 -13.096 18.609 1.00 77.81 445 ASN A C 1
ATOM 3346 O O . ASN A 1 445 ? -7.865 -13.853 19.308 1.00 77.81 445 ASN A O 1
ATOM 3350 N N . SER A 1 446 ? -8.630 -11.796 18.879 1.00 90.62 446 SER A N 1
ATOM 3351 C CA . SER A 1 446 ? -8.103 -11.141 20.069 1.00 90.62 446 SER A CA 1
ATOM 3352 C C . SER A 1 446 ? -8.997 -9.945 20.419 1.00 90.62 446 SER A C 1
ATOM 3354 O O . SER A 1 446 ? -10.217 -10.074 20.487 1.00 90.62 446 SER A O 1
ATOM 3356 N N . ARG A 1 447 ? -8.409 -8.780 20.704 1.00 93.88 447 ARG A N 1
ATOM 3357 C CA . ARG A 1 447 ? -9.123 -7.518 20.922 1.00 93.88 447 ARG A CA 1
ATOM 3358 C C . ARG A 1 447 ? -9.380 -6.820 19.588 1.00 93.88 447 ARG A C 1
ATOM 3360 O O . ARG A 1 447 ? -8.508 -6.856 18.725 1.00 93.88 447 ARG A O 1
ATOM 3367 N N . GLY A 1 448 ? -10.503 -6.116 19.465 1.00 96.25 448 GLY A N 1
ATOM 3368 C CA . GLY A 1 448 ? -10.784 -5.310 18.274 1.00 96.25 448 GLY A CA 1
ATOM 3369 C C . GLY A 1 448 ? -9.859 -4.093 18.190 1.00 96.25 448 GLY A C 1
ATOM 3370 O O . GLY A 1 448 ? -8.963 -4.024 17.354 1.00 96.25 448 GLY A O 1
ATOM 3371 N N . ILE A 1 449 ? -10.024 -3.137 19.106 1.00 97.75 449 ILE A N 1
ATOM 3372 C CA . ILE A 1 449 ? -9.152 -1.955 19.204 1.00 97.75 449 ILE A CA 1
ATOM 3373 C C . ILE A 1 449 ? -8.425 -1.956 20.547 1.00 97.75 449 ILE A C 1
ATOM 3375 O O . ILE A 1 449 ? -9.056 -2.070 21.597 1.00 97.75 449 ILE A O 1
ATOM 3379 N N . SER A 1 450 ? -7.102 -1.783 20.539 1.00 97.25 450 SER A N 1
ATOM 3380 C CA . SER A 1 450 ? -6.298 -1.730 21.765 1.00 97.25 450 SER A CA 1
ATOM 3381 C C . SER A 1 450 ? -5.344 -0.542 21.794 1.00 97.25 450 SER A C 1
ATOM 3383 O O . SER A 1 450 ? -4.495 -0.414 20.912 1.00 97.25 450 SER A O 1
ATOM 3385 N N . LEU A 1 451 ? -5.419 0.255 22.863 1.00 97.88 451 LEU A N 1
ATOM 3386 C CA . LEU A 1 451 ? -4.510 1.364 23.168 1.00 97.88 451 LEU A CA 1
ATOM 3387 C C . LEU A 1 451 ? -3.573 0.971 24.319 1.00 97.88 451 LEU A C 1
ATOM 3389 O O . LEU A 1 451 ? -4.047 0.522 25.364 1.00 97.88 451 LEU A O 1
ATOM 3393 N N . ALA A 1 452 ? -2.263 1.132 24.133 1.00 96.25 452 ALA A N 1
ATOM 3394 C CA . ALA A 1 452 ? -1.245 0.803 25.134 1.00 96.25 452 ALA A CA 1
ATOM 3395 C C . ALA A 1 452 ? -0.049 1.773 25.101 1.00 96.25 452 ALA A C 1
ATOM 3397 O O . ALA A 1 452 ? 0.070 2.622 24.209 1.00 96.25 452 ALA A O 1
ATOM 3398 N N . GLY A 1 453 ? 0.850 1.641 26.080 1.00 94.12 453 GLY A N 1
ATOM 3399 C CA . GLY A 1 453 ? 2.115 2.379 26.150 1.00 94.12 453 GLY A CA 1
ATOM 3400 C C . GLY A 1 453 ? 1.966 3.902 26.227 1.00 94.12 453 GLY A C 1
ATOM 3401 O O . GLY A 1 453 ? 2.776 4.609 25.638 1.00 94.12 453 GLY A O 1
ATOM 3402 N N . GLY A 1 454 ? 0.924 4.415 26.888 1.00 94.44 454 GLY A N 1
ATOM 3403 C CA . GLY A 1 454 ? 0.679 5.856 27.020 1.00 94.44 454 GLY A CA 1
ATOM 3404 C C . GLY A 1 454 ? -0.044 6.512 25.840 1.00 94.44 454 GLY A C 1
ATOM 3405 O O . GLY A 1 454 ? -0.031 7.738 25.732 1.00 94.44 454 GLY A O 1
ATOM 3406 N N . SER A 1 455 ? -0.681 5.730 24.959 1.00 97.31 455 SER A N 1
ATOM 3407 C CA . SER A 1 455 ? -1.401 6.257 23.789 1.00 97.31 455 SER A CA 1
ATOM 3408 C C . SER A 1 455 ? -2.546 7.195 24.199 1.00 97.31 455 SER A C 1
ATOM 3410 O O . SER A 1 455 ? -3.528 6.770 24.813 1.00 97.31 455 SER A O 1
ATOM 3412 N N . SER A 1 456 ? -2.409 8.481 23.876 1.00 97.50 456 SER A N 1
ATOM 3413 C CA . SER A 1 456 ? -3.252 9.555 24.407 1.00 97.50 456 SER A CA 1
ATOM 3414 C C . SER A 1 456 ? -3.794 10.488 23.320 1.00 97.50 456 SER A C 1
ATOM 3416 O O . SER A 1 456 ? -3.205 10.645 22.247 1.00 97.50 456 SER A O 1
ATOM 3418 N N . ASN A 1 457 ? -4.902 11.171 23.620 1.00 97.81 457 ASN A N 1
ATOM 3419 C CA . ASN A 1 457 ? -5.622 12.033 22.670 1.00 97.81 457 ASN A CA 1
ATOM 3420 C C . ASN A 1 457 ? -6.121 11.267 21.431 1.00 97.81 457 ASN A C 1
ATOM 3422 O O . ASN A 1 457 ? -6.020 11.748 20.303 1.00 97.81 457 ASN A O 1
ATOM 3426 N N . ILE A 1 458 ? -6.618 10.047 21.637 1.00 98.56 458 ILE A N 1
ATOM 3427 C CA . ILE A 1 458 ? -7.149 9.179 20.586 1.00 98.56 458 ILE A CA 1
ATOM 3428 C C . ILE A 1 458 ? -8.663 9.349 20.478 1.00 98.56 458 ILE A C 1
ATOM 3430 O O . ILE A 1 458 ? -9.382 9.301 21.479 1.00 98.56 458 ILE A O 1
ATOM 3434 N N . PHE A 1 459 ? -9.154 9.499 19.249 1.00 98.75 459 PHE A N 1
ATOM 3435 C CA . PHE A 1 459 ? -10.579 9.538 18.930 1.00 98.75 459 PHE A CA 1
ATOM 3436 C C . PHE A 1 459 ? -11.008 8.212 18.298 1.00 98.75 459 PHE A C 1
ATOM 3438 O O . PHE A 1 459 ? -10.655 7.940 17.157 1.00 98.75 459 PHE A O 1
ATOM 3445 N N . ILE A 1 460 ? -11.784 7.395 19.010 1.00 98.81 460 ILE A N 1
ATOM 3446 C CA . ILE A 1 460 ? -12.383 6.157 18.491 1.00 98.81 460 ILE A CA 1
ATOM 3447 C C . ILE A 1 460 ? -13.859 6.436 18.197 1.00 98.81 460 ILE A C 1
ATOM 3449 O O . ILE A 1 460 ? -14.671 6.493 19.123 1.00 98.81 460 ILE A O 1
ATOM 3453 N N . LEU A 1 461 ? -14.202 6.670 16.927 1.00 98.81 461 LEU A N 1
ATOM 3454 C CA . LEU A 1 461 ? -15.490 7.235 16.515 1.00 98.81 461 LEU A CA 1
ATOM 3455 C C . LEU A 1 461 ? -16.260 6.340 15.535 1.00 98.81 461 LEU A C 1
ATOM 3457 O O . LEU A 1 461 ? -15.744 6.012 14.475 1.00 98.81 461 LEU A O 1
ATOM 3461 N N . ASN A 1 462 ? -17.527 6.031 15.804 1.00 98.69 462 ASN A N 1
ATOM 3462 C CA . ASN A 1 462 ? -18.419 5.387 14.825 1.00 98.69 462 ASN A CA 1
ATOM 3463 C C . ASN A 1 462 ? -17.893 4.059 14.238 1.00 98.69 462 ASN A C 1
ATOM 3465 O O . ASN A 1 462 ? -18.157 3.741 13.081 1.00 98.69 462 ASN A O 1
ATOM 3469 N N . ASN A 1 463 ? -17.107 3.291 14.994 1.00 98.75 463 ASN A N 1
ATOM 3470 C CA . ASN A 1 463 ? -16.633 1.979 14.552 1.00 98.75 463 ASN A CA 1
ATOM 3471 C C . ASN A 1 463 ? -17.678 0.901 14.864 1.00 98.75 463 ASN A C 1
ATOM 3473 O O . ASN A 1 463 ? -18.393 0.992 15.864 1.00 98.75 463 ASN A O 1
ATOM 3477 N N . ASN A 1 464 ? -17.732 -0.127 14.020 1.00 98.50 464 ASN A N 1
ATOM 3478 C CA . ASN A 1 464 ? -18.531 -1.331 14.222 1.00 98.50 464 ASN A CA 1
ATOM 3479 C C . ASN A 1 464 ? -17.592 -2.482 14.605 1.00 98.50 464 ASN A C 1
ATOM 3481 O O . ASN A 1 464 ? -16.749 -2.864 13.796 1.00 98.50 464 ASN A O 1
ATOM 3485 N N . ILE A 1 465 ? -17.697 -2.983 15.838 1.00 97.94 465 ILE A N 1
ATOM 3486 C CA . ILE A 1 465 ? -16.765 -3.957 16.423 1.00 97.94 465 ILE A CA 1
ATOM 3487 C C . ILE A 1 465 ? -17.552 -5.148 16.953 1.00 97.94 465 ILE A C 1
ATOM 3489 O O . ILE A 1 465 ? -18.304 -5.022 17.928 1.00 97.94 465 ILE A O 1
ATOM 3493 N N . THR A 1 466 ? -17.366 -6.310 16.335 1.00 96.06 466 THR A N 1
ATOM 3494 C CA . THR A 1 466 ? -18.112 -7.503 16.722 1.00 96.06 466 THR A CA 1
ATOM 3495 C C . THR A 1 466 ? -17.340 -8.801 16.543 1.00 96.06 466 THR A C 1
ATOM 3497 O O . THR A 1 466 ? -16.415 -8.900 15.735 1.00 96.06 466 THR A O 1
ATOM 3500 N N . LEU A 1 467 ? -17.772 -9.817 17.295 1.00 93.25 467 LEU A N 1
ATOM 3501 C CA . LEU A 1 467 ? -17.264 -11.185 17.242 1.00 93.25 467 LEU A CA 1
ATOM 3502 C C . LEU A 1 467 ? -15.764 -11.292 17.548 1.00 93.25 467 LEU A C 1
ATOM 3504 O O . LEU A 1 467 ? -15.123 -12.261 17.148 1.00 93.25 467 LEU A O 1
ATOM 3508 N N . CYS A 1 468 ? -15.197 -10.331 18.285 1.00 93.81 468 CYS A N 1
ATOM 3509 C CA . CYS A 1 468 ? -13.841 -10.470 18.791 1.00 93.81 468 CYS A CA 1
ATOM 3510 C C . CYS A 1 468 ? -13.794 -11.539 19.901 1.00 93.81 468 CYS A C 1
ATOM 3512 O O . CYS A 1 468 ? -14.701 -11.592 20.732 1.00 93.81 468 CYS A O 1
ATOM 3514 N N . THR A 1 469 ? -12.751 -12.368 19.989 1.00 93.50 469 THR A N 1
ATOM 3515 C CA . THR A 1 469 ? -12.615 -13.386 21.058 1.00 93.50 469 THR A CA 1
ATOM 3516 C C . THR A 1 469 ? -12.206 -12.793 22.410 1.00 93.50 469 THR A C 1
ATOM 3518 O O . THR A 1 469 ? -12.206 -13.472 23.437 1.00 93.50 469 THR A O 1
ATOM 3521 N N . ASN A 1 470 ? -11.856 -11.508 22.436 1.00 93.81 470 ASN A N 1
ATOM 3522 C CA . ASN A 1 470 ? -11.531 -10.757 23.639 1.00 93.81 470 ASN A CA 1
ATOM 3523 C C . ASN A 1 470 ? -12.387 -9.475 23.709 1.00 93.81 470 ASN A C 1
ATOM 3525 O O . ASN A 1 470 ? -13.531 -9.450 23.265 1.00 93.81 470 ASN A O 1
ATOM 3529 N N . ASN A 1 471 ? -11.865 -8.412 24.325 1.00 95.19 471 ASN A N 1
ATOM 3530 C CA . ASN A 1 471 ? -12.538 -7.124 24.443 1.00 95.19 471 ASN A CA 1
ATOM 3531 C C . ASN A 1 471 ? -12.788 -6.483 23.070 1.00 95.19 471 ASN A C 1
ATOM 3533 O O . ASN A 1 471 ? -11.893 -6.497 22.223 1.00 95.19 471 ASN A O 1
ATOM 3537 N N . GLY A 1 472 ? -13.930 -5.817 22.892 1.00 97.06 472 GLY A N 1
ATOM 3538 C CA . GLY A 1 472 ? -14.154 -4.971 21.716 1.00 97.06 472 GLY A CA 1
ATOM 3539 C C . GLY A 1 472 ? -13.151 -3.812 21.667 1.00 97.06 472 GLY A C 1
ATOM 3540 O O . GLY A 1 472 ? -12.384 -3.679 20.713 1.00 97.06 472 GLY A O 1
ATOM 3541 N N . ILE A 1 473 ? -13.098 -3.013 22.738 1.00 97.88 473 ILE A N 1
ATOM 3542 C CA . ILE A 1 473 ? -12.115 -1.935 22.922 1.00 97.88 473 ILE A CA 1
ATOM 3543 C C . ILE A 1 473 ? -11.390 -2.100 24.263 1.00 97.88 473 ILE A C 1
ATOM 3545 O O . ILE A 1 473 ? -12.015 -2.331 25.299 1.00 97.88 473 ILE A O 1
ATOM 3549 N N . TYR A 1 474 ? -10.068 -1.943 24.258 1.00 97.00 474 TYR A N 1
ATOM 3550 C CA . TYR A 1 474 ? -9.219 -2.060 25.442 1.00 97.00 474 TYR A CA 1
ATOM 3551 C C . TYR A 1 474 ? -8.255 -0.878 25.566 1.00 97.00 474 TYR A C 1
ATOM 3553 O O . TYR A 1 474 ? -7.474 -0.605 24.656 1.00 97.00 474 TYR A O 1
ATOM 3561 N N . LEU A 1 475 ? -8.295 -0.183 26.699 1.00 96.25 475 LEU A N 1
ATOM 3562 C CA . LEU A 1 475 ? -7.376 0.902 27.044 1.00 96.25 475 LEU A CA 1
ATOM 3563 C C . LEU A 1 475 ? -6.490 0.440 28.200 1.00 96.25 475 LEU A C 1
ATOM 3565 O O . LEU A 1 475 ? -7.015 0.066 29.245 1.00 96.25 475 LEU A O 1
ATOM 3569 N N . ALA A 1 476 ? -5.171 0.493 28.028 1.00 91.38 476 ALA A N 1
ATOM 3570 C CA . ALA A 1 476 ? -4.189 0.091 29.035 1.00 91.38 476 ALA A CA 1
ATOM 3571 C C . ALA A 1 476 ? -3.039 1.094 29.179 1.00 91.38 476 ALA A C 1
ATOM 3573 O O . ALA A 1 476 ? -2.882 2.009 28.369 1.00 91.38 476 ALA A O 1
ATOM 3574 N N . ASP A 1 477 ? -2.217 0.887 30.210 1.00 88.00 477 ASP A N 1
ATOM 3575 C CA . ASP A 1 477 ? -0.887 1.478 30.369 1.00 88.00 477 ASP A CA 1
ATOM 3576 C C . ASP A 1 477 ? -0.865 3.004 30.216 1.00 88.00 477 ASP A C 1
ATOM 3578 O O . ASP A 1 477 ? -0.154 3.546 29.372 1.00 88.00 477 ASP A O 1
ATOM 3582 N N . SER A 1 478 ? -1.653 3.713 31.031 1.00 91.62 478 SER A N 1
ATOM 3583 C CA . SER A 1 478 ? -1.725 5.184 31.013 1.00 91.62 478 SER A CA 1
ATOM 3584 C C . SER A 1 478 ? -2.209 5.786 29.683 1.00 91.62 478 SER A C 1
ATOM 3586 O O . SER A 1 478 ? -1.811 6.893 29.323 1.00 91.62 478 SER A O 1
ATOM 3588 N N . SER A 1 479 ? -3.075 5.083 28.944 1.00 95.00 479 SER A N 1
ATOM 3589 C CA . SER A 1 479 ? -3.742 5.625 27.749 1.00 95.00 479 SER A CA 1
ATOM 3590 C C . SER A 1 479 ? -4.796 6.672 28.140 1.00 95.00 479 SER A C 1
ATOM 3592 O O . SER A 1 479 ? -5.961 6.339 28.380 1.00 95.00 479 SER A O 1
ATOM 3594 N N . ASN A 1 480 ? -4.388 7.938 28.231 1.00 96.31 480 ASN A N 1
ATOM 3595 C CA . ASN A 1 480 ? -5.171 9.017 28.837 1.00 96.31 480 ASN A CA 1
ATOM 3596 C C . ASN A 1 480 ? -5.819 9.952 27.801 1.00 96.31 480 ASN A C 1
ATOM 3598 O O . ASN A 1 480 ? -5.365 10.058 26.664 1.00 96.31 480 ASN A O 1
ATOM 3602 N N . ASN A 1 481 ? -6.816 10.734 28.224 1.00 97.50 481 ASN A N 1
ATOM 3603 C CA . ASN A 1 481 ? -7.427 11.793 27.402 1.00 97.50 481 ASN A CA 1
ATOM 3604 C C . ASN A 1 481 ? -8.017 11.279 26.073 1.00 97.50 481 ASN A C 1
ATOM 3606 O O . ASN A 1 481 ? -7.961 11.956 25.048 1.00 97.50 481 ASN A O 1
ATOM 3610 N N . ASN A 1 482 ? -8.548 10.058 26.069 1.00 98.12 482 ASN A N 1
ATOM 3611 C CA . ASN A 1 482 ? -9.122 9.419 24.891 1.00 98.12 482 ASN A CA 1
ATOM 3612 C C . ASN A 1 482 ? -10.642 9.584 24.858 1.00 98.12 482 ASN A C 1
ATOM 3614 O O . ASN A 1 482 ? -11.310 9.582 25.893 1.00 98.12 482 ASN A O 1
ATOM 3618 N N . ARG A 1 483 ? -11.203 9.677 23.650 1.00 98.69 483 ARG A N 1
ATOM 3619 C CA . ARG A 1 483 ? -12.646 9.775 23.420 1.00 98.69 483 ARG A CA 1
ATOM 3620 C C . ARG A 1 483 ? -13.137 8.591 22.599 1.00 98.69 483 ARG A C 1
ATOM 3622 O O . ARG A 1 483 ? -12.762 8.437 21.441 1.00 98.69 483 ARG A O 1
ATOM 3629 N N . ILE A 1 484 ? -14.041 7.811 23.179 1.00 98.81 484 ILE A N 1
ATOM 3630 C CA . ILE A 1 484 ? -14.710 6.672 22.549 1.00 98.81 484 ILE A CA 1
ATOM 3631 C C . ILE A 1 484 ? -16.167 7.067 22.330 1.00 98.81 484 ILE A C 1
ATOM 3633 O O . ILE A 1 484 ? -16.923 7.190 23.296 1.00 98.81 484 ILE A O 1
ATOM 3637 N N . SER A 1 485 ? -16.566 7.340 21.086 1.00 98.81 485 SER A N 1
ATOM 3638 C CA . SER A 1 485 ? -17.888 7.903 20.808 1.00 98.81 485 SER A CA 1
ATOM 3639 C C . SER A 1 485 ? -18.603 7.313 19.601 1.00 98.81 485 SER A C 1
ATOM 3641 O O . SER A 1 485 ? -17.993 7.128 18.558 1.00 98.81 485 SER A O 1
ATOM 3643 N N . GLY A 1 486 ? -19.915 7.091 19.704 1.00 98.50 486 GLY A N 1
ATOM 3644 C CA . GLY A 1 486 ? -20.730 6.669 18.555 1.00 98.50 486 GLY A CA 1
ATOM 3645 C C . GLY A 1 486 ? -20.467 5.241 18.066 1.00 98.50 486 GLY A C 1
ATOM 3646 O O . GLY A 1 486 ? -20.919 4.885 16.985 1.00 98.50 486 GLY A O 1
ATOM 3647 N N . ASN A 1 487 ? -19.709 4.424 18.804 1.00 98.81 487 ASN A N 1
ATOM 3648 C CA . ASN A 1 487 ? -19.340 3.080 18.358 1.00 98.81 487 ASN A CA 1
ATOM 3649 C C . ASN A 1 487 ? -20.473 2.076 18.608 1.00 98.81 487 ASN A C 1
ATOM 3651 O O . ASN A 1 487 ? -21.184 2.154 19.615 1.00 98.81 487 ASN A O 1
ATOM 3655 N N . LEU A 1 488 ? -20.588 1.106 17.703 1.00 98.69 488 LEU A N 1
ATOM 3656 C CA . LEU A 1 488 ? -21.456 -0.060 17.809 1.00 98.69 488 LEU A CA 1
ATOM 3657 C C . LEU A 1 488 ? -20.590 -1.270 18.178 1.00 98.69 488 LEU A C 1
ATOM 3659 O O . LEU A 1 488 ? -19.785 -1.720 17.367 1.00 98.69 488 LEU A O 1
ATOM 3663 N N . ILE A 1 489 ? -20.723 -1.771 19.405 1.00 98.50 489 ILE A N 1
ATOM 3664 C CA . ILE A 1 489 ? -19.852 -2.817 19.961 1.00 98.50 489 ILE A CA 1
ATOM 3665 C C . ILE A 1 489 ? -20.728 -3.954 20.467 1.00 98.50 489 ILE A C 1
ATOM 3667 O O . ILE A 1 489 ? -21.528 -3.742 21.376 1.00 98.50 489 ILE A O 1
ATOM 3671 N N . TYR A 1 490 ? -20.615 -5.152 19.897 1.00 97.94 490 TYR A N 1
ATOM 3672 C CA . TYR A 1 490 ? -21.503 -6.243 20.299 1.00 97.94 490 TYR A CA 1
ATOM 3673 C C . TYR A 1 490 ? -20.956 -7.635 20.050 1.00 97.94 490 TYR A C 1
ATOM 3675 O O . TYR A 1 490 ? -20.139 -7.845 19.158 1.00 97.94 490 TYR A O 1
ATOM 3683 N N . SER A 1 491 ? -21.452 -8.603 20.821 1.00 96.12 491 SER A N 1
ATOM 3684 C CA . SER A 1 491 ? -21.153 -10.029 20.630 1.00 96.12 491 SER A CA 1
ATOM 3685 C C . SER A 1 491 ? -19.657 -10.368 20.651 1.00 96.12 491 SER A C 1
ATOM 3687 O O . SER A 1 491 ? -19.234 -11.349 20.044 1.00 96.12 491 SER A O 1
ATOM 3689 N N . ASN A 1 492 ? -18.846 -9.577 21.358 1.00 95.44 492 ASN A N 1
ATOM 3690 C CA . ASN A 1 492 ? -17.456 -9.936 21.643 1.00 95.44 492 ASN A CA 1
ATOM 3691 C C . ASN A 1 492 ? -17.417 -10.918 22.825 1.00 95.44 492 ASN A C 1
ATOM 3693 O O . ASN A 1 492 ? -18.232 -10.819 23.739 1.00 95.44 492 ASN A O 1
ATOM 3697 N N . GLN A 1 493 ? -16.478 -11.863 22.829 1.00 95.19 493 GLN A N 1
ATOM 3698 C CA . GLN A 1 493 ? -16.440 -12.984 23.777 1.00 95.19 493 GLN A CA 1
ATOM 3699 C C . GLN A 1 493 ? -15.889 -12.612 25.165 1.00 95.19 493 GLN A C 1
ATOM 3701 O O . GLN A 1 493 ? -15.821 -13.470 26.046 1.00 95.19 493 GLN A O 1
ATOM 3706 N N . TYR A 1 494 ? -15.518 -11.346 25.388 1.00 95.50 494 TYR A N 1
ATOM 3707 C CA . TYR A 1 494 ? -15.178 -10.834 26.717 1.00 95.50 494 TYR A CA 1
ATOM 3708 C C . TYR A 1 494 ? -16.013 -9.599 27.091 1.00 95.50 494 TYR A C 1
ATOM 3710 O O . TYR A 1 494 ? -17.226 -9.729 27.233 1.00 95.50 494 TYR A O 1
ATOM 3718 N N . ASN A 1 495 ? -15.411 -8.416 27.262 1.00 96.50 495 ASN A N 1
ATOM 3719 C CA . ASN A 1 495 ? -16.152 -7.179 27.544 1.00 96.50 495 ASN A CA 1
ATOM 3720 C C . ASN A 1 495 ? -16.349 -6.339 26.279 1.00 96.50 495 ASN A C 1
ATOM 3722 O O . ASN A 1 495 ? -15.581 -6.451 25.323 1.00 96.50 495 ASN A O 1
ATOM 3726 N N . GLY A 1 496 ? -17.321 -5.430 26.298 1.00 97.62 496 GLY A N 1
ATOM 3727 C CA . GLY A 1 496 ? -17.453 -4.415 25.253 1.00 97.62 496 GLY A CA 1
ATOM 3728 C C . GLY A 1 496 ? -16.279 -3.436 25.283 1.00 97.62 496 GLY A C 1
ATOM 3729 O O . GLY A 1 496 ? -15.457 -3.408 24.366 1.00 97.62 496 GLY A O 1
ATOM 3730 N N . ILE A 1 497 ? -16.170 -2.662 26.367 1.00 97.88 497 ILE A N 1
ATOM 3731 C CA . ILE A 1 497 ? -15.081 -1.704 26.603 1.00 97.88 497 ILE A CA 1
ATOM 3732 C C . ILE A 1 497 ? -14.428 -1.977 27.959 1.00 97.88 497 ILE A C 1
ATOM 3734 O O . ILE A 1 497 ? -15.106 -2.042 28.983 1.00 97.88 497 ILE A O 1
ATOM 3738 N N . THR A 1 498 ? -13.099 -2.055 27.981 1.00 96.12 498 THR A N 1
ATOM 3739 C CA . THR A 1 498 ? -12.311 -2.159 29.215 1.00 96.12 498 THR A CA 1
ATOM 3740 C C . THR A 1 498 ? -11.319 -1.006 29.325 1.00 96.12 498 THR A C 1
ATOM 3742 O O . THR A 1 498 ? -10.572 -0.732 28.386 1.00 96.12 498 THR A O 1
ATOM 3745 N N . MET A 1 499 ? -11.275 -0.368 30.496 1.00 92.88 499 MET A N 1
ATOM 3746 C CA . MET A 1 499 ? -10.289 0.655 30.855 1.00 92.88 499 MET A CA 1
ATOM 3747 C C . MET A 1 499 ? -9.426 0.177 32.026 1.00 92.88 499 MET A C 1
ATOM 3749 O O . MET A 1 499 ? -9.935 -0.030 33.124 1.00 92.88 499 MET A O 1
ATOM 3753 N N . GLY A 1 500 ? -8.125 0.011 31.796 1.00 90.44 500 GLY A N 1
ATOM 3754 C CA . GLY A 1 500 ? -7.134 -0.407 32.785 1.00 90.44 500 GLY A CA 1
ATOM 3755 C C . GLY A 1 500 ? -6.113 0.692 33.075 1.00 90.44 500 GLY A C 1
ATOM 3756 O O . GLY A 1 500 ? -5.322 1.029 32.197 1.00 90.44 500 GLY A O 1
ATOM 3757 N N . ASN A 1 501 ? -6.095 1.221 34.304 1.00 88.31 501 ASN A N 1
ATOM 3758 C CA . ASN A 1 501 ? -5.120 2.219 34.777 1.00 88.31 501 ASN A CA 1
ATOM 3759 C C . ASN A 1 501 ? -4.928 3.404 33.808 1.00 88.31 501 ASN A C 1
ATOM 3761 O O . ASN A 1 501 ? -3.807 3.773 33.453 1.00 88.31 501 ASN A O 1
ATOM 3765 N N . ALA A 1 502 ? -6.036 3.985 33.357 1.00 91.88 502 ALA A N 1
ATOM 3766 C CA . ALA A 1 502 ? -6.072 5.102 32.422 1.00 91.88 502 ALA A CA 1
ATOM 3767 C C . ALA A 1 502 ? -6.846 6.273 33.041 1.00 91.88 502 ALA A C 1
ATOM 3769 O O . ALA A 1 502 ? -7.659 6.054 33.924 1.00 91.88 502 ALA A O 1
ATOM 3770 N N . ASN A 1 503 ? -6.625 7.511 32.605 1.00 94.06 503 ASN A N 1
ATOM 3771 C CA . ASN A 1 503 ? -7.239 8.699 33.207 1.00 94.06 503 ASN A CA 1
ATOM 3772 C C . ASN A 1 503 ? -7.874 9.612 32.158 1.00 94.06 503 ASN A C 1
ATOM 3774 O O . ASN A 1 503 ? -7.457 9.631 30.999 1.00 94.06 503 ASN A O 1
ATOM 3778 N N . ASN A 1 504 ? -8.840 10.424 32.589 1.00 95.50 504 ASN A N 1
ATOM 3779 C CA . ASN A 1 504 ? -9.433 11.501 31.785 1.00 95.50 504 ASN A CA 1
ATOM 3780 C C . ASN A 1 504 ? -10.052 11.021 30.456 1.00 95.50 504 ASN A C 1
ATOM 3782 O O . ASN A 1 504 ? -9.991 11.719 29.448 1.00 95.50 504 ASN A O 1
ATOM 3786 N N . ASN A 1 505 ? -10.605 9.807 30.420 1.00 96.75 505 ASN A N 1
ATOM 3787 C CA . ASN A 1 505 ? -11.225 9.265 29.204 1.00 96.75 505 ASN A CA 1
ATOM 3788 C C . ASN A 1 505 ? -12.732 9.539 29.163 1.00 96.75 505 ASN A C 1
ATOM 3790 O O . ASN A 1 505 ? -13.410 9.431 30.187 1.00 96.75 505 ASN A O 1
ATOM 3794 N N . THR A 1 506 ? -13.252 9.809 27.966 1.00 98.19 506 THR A N 1
ATOM 3795 C CA . THR A 1 506 ? -14.676 10.061 27.716 1.00 98.19 506 THR A CA 1
ATOM 3796 C C . THR A 1 506 ? -15.276 8.956 26.853 1.00 98.19 506 THR A C 1
ATOM 3798 O O . THR A 1 506 ? -14.864 8.767 25.709 1.00 98.19 506 THR A O 1
ATOM 3801 N N . ILE A 1 507 ? -16.287 8.257 27.365 1.00 98.44 507 ILE A N 1
ATOM 3802 C CA . ILE A 1 507 ? -17.068 7.248 26.643 1.00 98.44 507 ILE A CA 1
ATOM 3803 C C . ILE A 1 507 ? -18.476 7.801 26.446 1.00 98.44 507 ILE A C 1
ATOM 3805 O O . ILE A 1 507 ? -19.202 7.978 27.422 1.00 98.44 507 ILE A O 1
ATOM 3809 N N . SER A 1 508 ? -18.885 8.075 25.206 1.00 98.56 508 SER A N 1
ATOM 3810 C CA . SER A 1 508 ? -20.205 8.673 24.977 1.00 98.56 508 SER A CA 1
ATOM 3811 C C . SER A 1 508 ? -20.954 8.208 23.741 1.00 98.56 508 SER A C 1
ATOM 3813 O O . SER A 1 508 ? -20.342 7.950 22.716 1.00 98.56 508 SER A O 1
ATOM 3815 N N . ASN A 1 509 ? -22.285 8.169 23.782 1.00 98.50 509 ASN A N 1
ATOM 3816 C CA . ASN A 1 509 ? -23.112 7.838 22.610 1.00 98.50 509 ASN A CA 1
ATOM 3817 C C . ASN A 1 509 ? -22.792 6.466 21.983 1.00 98.50 509 ASN A C 1
ATOM 3819 O O . ASN A 1 509 ? -22.972 6.287 20.782 1.00 98.50 509 ASN A O 1
ATOM 3823 N N . ASN A 1 510 ? -22.256 5.509 22.745 1.00 98.75 510 ASN A N 1
ATOM 3824 C CA . ASN A 1 510 ? -21.970 4.168 22.232 1.00 98.75 510 ASN A CA 1
ATOM 3825 C C . ASN A 1 510 ? -23.170 3.241 22.453 1.00 98.75 510 ASN A C 1
ATOM 3827 O O . ASN A 1 510 ? -23.888 3.369 23.445 1.00 98.75 510 ASN A O 1
ATOM 3831 N N . THR A 1 511 ? -23.347 2.279 21.549 1.00 98.69 511 THR A N 1
ATOM 3832 C CA . THR A 1 511 ? -24.310 1.178 21.692 1.00 98.69 511 THR A CA 1
ATOM 3833 C C . THR A 1 511 ? -23.540 -0.114 21.949 1.00 98.69 511 THR A C 1
ATOM 3835 O O . THR A 1 511 ? -22.770 -0.541 21.089 1.00 98.69 511 THR A O 1
ATOM 3838 N N . ILE A 1 512 ? -23.708 -0.712 23.135 1.00 98.56 512 ILE A N 1
ATOM 3839 C CA . ILE A 1 512 ? -22.867 -1.813 23.634 1.00 98.56 512 ILE A CA 1
ATOM 3840 C C . ILE A 1 512 ? -23.730 -2.969 24.146 1.00 98.56 512 ILE A C 1
ATOM 3842 O O . ILE A 1 512 ? -24.415 -2.819 25.159 1.00 98.56 512 ILE A O 1
ATOM 3846 N N . TYR A 1 513 ? -23.694 -4.136 23.497 1.00 98.12 513 TYR A N 1
ATOM 3847 C CA . TYR A 1 513 ? -24.607 -5.219 23.879 1.00 98.12 513 TYR A CA 1
ATOM 3848 C C . TYR A 1 513 ? -24.133 -6.647 23.605 1.00 98.12 513 TYR A C 1
ATOM 3850 O O . TYR A 1 513 ? -23.204 -6.882 22.840 1.00 98.12 513 TYR A O 1
ATOM 3858 N N . SER A 1 514 ? -24.798 -7.620 24.233 1.00 96.69 514 SER A N 1
ATOM 3859 C CA . SER A 1 514 ? -24.576 -9.057 24.005 1.00 96.69 514 SER A CA 1
ATOM 3860 C C . SER A 1 514 ? -23.160 -9.556 24.318 1.00 96.69 514 SER A C 1
ATOM 3862 O O . SER A 1 514 ? -22.642 -10.423 23.618 1.00 96.69 514 SER A O 1
ATOM 3864 N N . HIS A 1 515 ? -22.539 -9.046 25.384 1.00 95.94 515 HIS A N 1
ATOM 3865 C CA . HIS A 1 515 ? -21.254 -9.542 25.886 1.00 95.94 515 HIS A CA 1
ATOM 3866 C C . HIS A 1 515 ? -21.441 -10.515 27.066 1.00 95.94 515 HIS A C 1
ATOM 3868 O O . HIS A 1 515 ? -22.270 -10.260 27.946 1.00 95.94 515 HIS A O 1
ATOM 3874 N N . PRO A 1 516 ? -20.650 -11.603 27.153 1.00 95.88 516 PRO A N 1
ATOM 3875 C CA . PRO A 1 516 ? -20.772 -12.596 28.221 1.00 95.88 516 PRO A CA 1
ATOM 3876 C C . PRO A 1 516 ? -20.324 -12.085 29.599 1.00 95.88 516 PRO A C 1
ATOM 3878 O O . PRO A 1 516 ? -20.638 -12.720 30.602 1.00 95.88 516 PRO A O 1
ATOM 3881 N N . TYR A 1 517 ? -19.621 -10.949 29.662 1.00 94.56 517 TYR A N 1
ATOM 3882 C CA . TYR A 1 517 ? -19.176 -10.312 30.903 1.00 94.56 517 TYR A CA 1
ATOM 3883 C C . TYR A 1 517 ? -19.706 -8.872 30.996 1.00 94.56 517 TYR A C 1
ATOM 3885 O O . TYR A 1 517 ? -20.906 -8.667 31.180 1.00 94.56 517 TYR A O 1
ATOM 3893 N N . TYR A 1 518 ? -18.836 -7.866 30.896 1.00 95.38 518 TYR A N 1
ATOM 3894 C CA . TYR A 1 518 ? -19.195 -6.467 31.113 1.00 95.38 518 TYR A CA 1
ATOM 3895 C C . TYR A 1 518 ? -19.479 -5.743 29.792 1.00 95.38 518 TYR A C 1
ATOM 3897 O O . TYR A 1 518 ? -18.728 -5.890 28.829 1.00 95.38 518 TYR A O 1
ATOM 3905 N N . GLY A 1 519 ? -20.501 -4.886 29.753 1.00 96.94 519 GLY A N 1
ATOM 3906 C CA . GLY A 1 519 ? -20.636 -3.892 28.687 1.00 96.94 519 GLY A CA 1
ATOM 3907 C C . GLY A 1 519 ? -19.470 -2.900 28.746 1.00 96.94 519 GLY A C 1
ATOM 3908 O O . GLY A 1 519 ? -18.684 -2.792 27.805 1.00 96.94 519 GLY A O 1
ATOM 3909 N N . ILE A 1 520 ? -19.306 -2.239 29.894 1.00 96.19 520 ILE A N 1
ATOM 3910 C CA . ILE A 1 520 ? -18.152 -1.389 30.213 1.00 96.19 520 ILE A CA 1
ATOM 3911 C C . ILE A 1 520 ? -17.566 -1.824 31.557 1.00 96.19 520 ILE A C 1
ATOM 3913 O O . ILE A 1 520 ? -18.300 -1.970 32.531 1.00 96.19 520 ILE A O 1
ATOM 3917 N N . THR A 1 521 ? -16.245 -1.975 31.645 1.00 94.00 521 THR A N 1
ATOM 3918 C CA . THR A 1 521 ? -15.551 -2.133 32.930 1.00 94.00 521 THR A CA 1
ATOM 3919 C C . THR A 1 521 ? -14.395 -1.153 33.076 1.00 94.00 521 THR A C 1
ATOM 3921 O O . THR A 1 521 ? -13.613 -0.931 32.150 1.00 94.00 521 THR A O 1
ATOM 3924 N N . ILE A 1 522 ? -14.276 -0.591 34.274 1.00 90.62 522 ILE A N 1
ATOM 3925 C CA . ILE A 1 522 ? -13.219 0.335 34.674 1.00 90.62 522 ILE A CA 1
ATOM 3926 C C . ILE A 1 522 ? -12.423 -0.325 35.790 1.00 90.62 522 ILE A C 1
ATOM 3928 O O . ILE A 1 522 ? -13.002 -0.746 36.786 1.00 90.62 522 ILE A O 1
ATOM 3932 N N . SER A 1 523 ? -11.112 -0.425 35.623 1.00 88.31 523 SER A N 1
ATOM 3933 C CA . SER A 1 523 ? -10.191 -0.993 36.604 1.00 88.31 523 SER A CA 1
ATOM 3934 C C . SER A 1 523 ? -9.000 -0.056 36.791 1.00 88.31 523 SER A C 1
ATOM 3936 O O . SER A 1 523 ? -8.111 -0.015 35.940 1.00 88.31 523 SER A O 1
ATOM 3938 N N . GLY A 1 524 ? -8.977 0.698 37.889 1.00 84.19 524 GLY A N 1
ATOM 3939 C CA . GLY A 1 524 ? -7.932 1.694 38.141 1.00 84.19 524 GLY A CA 1
ATOM 3940 C C . GLY A 1 524 ? -8.141 3.025 37.410 1.00 84.19 524 GLY A C 1
ATOM 3941 O O . GLY A 1 524 ? -9.020 3.158 36.559 1.00 84.19 524 GLY A O 1
ATOM 3942 N N . GLY A 1 525 ? -7.297 4.011 37.727 1.00 86.25 525 GLY A N 1
ATOM 3943 C CA . GLY A 1 525 ? -7.342 5.348 37.122 1.00 86.25 525 GLY A CA 1
ATOM 3944 C C . GLY A 1 525 ? -8.520 6.213 37.589 1.00 86.25 525 GLY A C 1
ATOM 3945 O O . GLY A 1 525 ? -9.206 5.872 38.553 1.00 86.25 525 GLY A O 1
ATOM 3946 N N . GLY A 1 526 ? -8.761 7.356 36.948 1.00 88.94 526 GLY A N 1
ATOM 3947 C CA . GLY A 1 526 ? -9.851 8.247 37.346 1.00 88.94 526 GLY A CA 1
ATOM 3948 C C . GLY A 1 526 ? -10.159 9.409 36.404 1.00 88.94 526 GLY A C 1
ATOM 3949 O O . GLY A 1 526 ? -9.548 9.570 35.345 1.00 88.94 526 GLY A O 1
ATOM 3950 N N . ASN A 1 527 ? -11.128 10.233 36.818 1.00 91.69 527 ASN A N 1
ATOM 3951 C CA . ASN A 1 527 ? -11.667 11.379 36.071 1.00 91.69 527 ASN A CA 1
ATOM 3952 C C . ASN A 1 527 ? -12.295 10.980 34.722 1.00 91.69 527 ASN A C 1
ATOM 3954 O O . ASN A 1 527 ? -12.143 11.670 33.714 1.00 91.69 527 ASN A O 1
ATOM 3958 N N . HIS A 1 528 ? -12.967 9.832 34.675 1.00 93.31 528 HIS A N 1
ATOM 3959 C CA . HIS A 1 528 ? -13.655 9.377 33.469 1.00 93.31 528 HIS A CA 1
ATOM 3960 C C . HIS A 1 528 ? -15.029 10.031 33.332 1.00 93.31 528 HIS A C 1
ATOM 3962 O O . HIS A 1 528 ? -15.716 10.256 34.324 1.00 93.31 528 HIS A O 1
ATOM 3968 N N . THR A 1 529 ? -15.462 10.280 32.098 1.00 95.56 529 THR A N 1
ATOM 3969 C CA . THR A 1 529 ? -16.844 10.678 31.795 1.00 95.56 529 THR A CA 1
ATOM 3970 C C . THR A 1 529 ? -17.499 9.601 30.944 1.00 95.56 529 THR A C 1
ATOM 3972 O O . THR A 1 529 ? -17.026 9.299 29.853 1.00 95.56 529 THR A O 1
ATOM 3975 N N . ILE A 1 530 ? -18.591 9.020 31.424 1.00 96.12 530 ILE A N 1
ATOM 3976 C CA . ILE A 1 530 ? -19.372 8.004 30.720 1.00 96.12 530 ILE A CA 1
ATOM 3977 C C . ILE A 1 530 ? -20.773 8.569 30.541 1.00 96.12 530 ILE A C 1
ATOM 3979 O O . ILE A 1 530 ? -21.502 8.712 31.521 1.00 96.12 530 ILE A O 1
ATOM 3983 N N . SER A 1 531 ? -21.156 8.927 29.316 1.00 97.31 531 SER A N 1
ATOM 3984 C CA . SER A 1 531 ? -22.439 9.596 29.095 1.00 97.31 531 SER A CA 1
ATOM 3985 C C . SER A 1 531 ? -23.205 9.198 27.843 1.00 97.31 531 SER A C 1
ATOM 3987 O O . SER A 1 531 ? -22.624 8.929 26.799 1.00 97.31 531 SER A O 1
ATOM 3989 N N . ASN A 1 532 ? -24.535 9.207 27.909 1.00 97.75 532 ASN A N 1
ATOM 3990 C CA . ASN A 1 532 ? -25.404 8.927 26.758 1.00 97.75 532 ASN A CA 1
ATOM 3991 C C . ASN A 1 532 ? -25.138 7.566 26.081 1.00 97.75 532 ASN A C 1
ATOM 3993 O O . ASN A 1 532 ? -25.325 7.426 24.876 1.00 97.75 532 ASN A O 1
ATOM 3997 N N . ASN A 1 533 ? -24.648 6.559 26.809 1.00 98.06 533 ASN A N 1
ATOM 3998 C CA . ASN A 1 533 ? -24.431 5.224 26.245 1.00 98.06 533 ASN A CA 1
ATOM 3999 C C . ASN A 1 533 ? -25.687 4.357 26.403 1.00 98.06 533 ASN A C 1
ATOM 4001 O O . ASN A 1 533 ? -26.374 4.441 27.420 1.00 98.06 533 ASN A O 1
ATOM 4005 N N . ASN A 1 534 ? -25.953 3.502 25.416 1.00 97.69 534 ASN A N 1
ATOM 4006 C CA . ASN A 1 534 ? -27.010 2.494 25.446 1.00 97.69 534 ASN A CA 1
ATOM 4007 C C . ASN A 1 534 ? -26.386 1.101 25.625 1.00 97.69 534 ASN A C 1
ATOM 4009 O O . ASN A 1 534 ? -25.723 0.600 24.714 1.00 97.69 534 ASN A O 1
ATOM 4013 N N . ILE A 1 535 ? -26.556 0.495 26.803 1.00 97.62 535 ILE A N 1
ATOM 4014 C CA . ILE A 1 535 ? -25.852 -0.722 27.226 1.00 97.62 535 ILE A CA 1
ATOM 4015 C C . ILE A 1 535 ? -26.858 -1.793 27.646 1.00 97.62 535 ILE A C 1
ATOM 4017 O O . ILE A 1 535 ? -27.565 -1.627 28.640 1.00 97.62 535 ILE A O 1
ATOM 4021 N N . TYR A 1 536 ? -26.915 -2.915 26.930 1.00 96.38 536 TYR A N 1
ATOM 4022 C CA . TYR A 1 536 ? -27.940 -3.927 27.199 1.00 96.38 536 TYR A CA 1
ATOM 4023 C C . TYR A 1 536 ? -27.533 -5.362 26.886 1.00 96.38 536 TYR A C 1
ATOM 4025 O O . TYR A 1 536 ? -26.580 -5.607 26.158 1.00 96.38 536 TYR A O 1
ATOM 4033 N N . SER A 1 537 ? -28.257 -6.336 27.440 1.00 95.38 537 SER A N 1
ATOM 4034 C CA . SER A 1 537 ? -28.049 -7.766 27.159 1.00 95.38 537 SER A CA 1
ATOM 4035 C C . SER A 1 537 ? -26.629 -8.271 27.436 1.00 95.38 537 SER A C 1
ATOM 4037 O O . SER A 1 537 ? -26.173 -9.211 26.791 1.00 95.38 5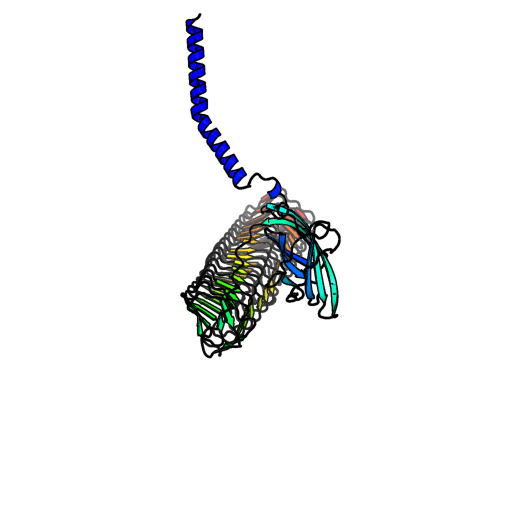37 SER A O 1
ATOM 4039 N N . ASN A 1 538 ? -25.923 -7.667 28.390 1.00 94.25 538 ASN A N 1
ATOM 4040 C CA . ASN A 1 538 ? -24.646 -8.166 28.895 1.00 94.25 538 ASN A CA 1
ATOM 4041 C C . ASN A 1 538 ? -24.869 -8.901 30.226 1.00 94.25 538 ASN A C 1
ATOM 4043 O O . ASN A 1 538 ? -25.894 -8.709 30.888 1.00 94.25 538 ASN A O 1
ATOM 4047 N N . GLN A 1 539 ? -23.902 -9.704 30.681 1.00 92.31 539 GLN A N 1
ATOM 4048 C CA . GLN A 1 539 ? -23.978 -10.244 32.046 1.00 92.31 539 GLN A CA 1
ATOM 4049 C C . GLN A 1 539 ? -24.017 -9.094 33.063 1.00 92.31 539 GLN A C 1
ATOM 4051 O O . GLN A 1 539 ? -24.866 -9.066 33.951 1.00 92.31 539 GLN A O 1
ATOM 4056 N N . ARG A 1 540 ? -23.141 -8.100 32.911 1.00 91.94 540 ARG A N 1
ATOM 4057 C CA . ARG A 1 540 ? -23.141 -6.872 33.711 1.00 91.94 540 ARG A CA 1
ATOM 4058 C C . ARG A 1 540 ? -23.046 -5.659 32.791 1.00 91.94 540 ARG A C 1
ATOM 4060 O O . ARG A 1 540 ? -22.266 -5.671 31.847 1.00 91.94 540 ARG A O 1
ATOM 4067 N N . GLY A 1 541 ? -23.827 -4.617 33.050 1.00 93.06 541 GLY A N 1
ATOM 4068 C CA . GLY A 1 541 ? -23.843 -3.404 32.235 1.00 93.06 541 GLY A CA 1
ATOM 4069 C C . GLY A 1 541 ? -22.553 -2.604 32.400 1.00 93.06 541 GLY A C 1
ATOM 4070 O O . GLY A 1 541 ? -21.670 -2.651 31.543 1.00 93.06 541 GLY A O 1
ATOM 4071 N N . ILE A 1 542 ? -22.432 -1.896 33.522 1.00 92.06 542 ILE A N 1
ATOM 4072 C CA . ILE A 1 542 ? -21.262 -1.088 33.879 1.00 92.06 542 ILE A CA 1
ATOM 4073 C C . ILE A 1 542 ? -20.650 -1.605 35.181 1.00 92.06 542 ILE A C 1
ATOM 4075 O O . ILE A 1 542 ? -21.350 -1.752 36.182 1.00 92.06 542 ILE A O 1
ATOM 4079 N N . ASN A 1 543 ? -19.334 -1.829 35.178 1.00 89.94 543 ASN A N 1
ATOM 4080 C CA . ASN A 1 543 ? -18.560 -2.186 36.363 1.00 89.94 543 ASN A CA 1
ATOM 4081 C C . ASN A 1 543 ? -17.460 -1.176 36.693 1.00 89.94 543 ASN A C 1
ATOM 4083 O O . ASN A 1 543 ? -16.723 -0.741 35.806 1.00 89.94 543 ASN A O 1
ATOM 4087 N N . ILE A 1 544 ? -17.309 -0.872 37.982 1.00 85.31 544 ILE A N 1
ATOM 4088 C CA . ILE A 1 544 ? -16.267 0.015 38.506 1.00 85.31 544 ILE A CA 1
ATOM 4089 C C . ILE A 1 544 ? -15.442 -0.731 39.557 1.00 85.31 544 ILE A C 1
ATOM 4091 O O . ILE A 1 544 ? -15.958 -1.200 40.573 1.00 85.31 544 ILE A O 1
ATOM 4095 N N . ALA A 1 545 ? -14.136 -0.805 39.323 1.00 83.75 545 ALA A N 1
ATOM 4096 C CA . ALA A 1 545 ? -13.158 -1.378 40.229 1.00 83.75 545 ALA A CA 1
ATOM 4097 C C . ALA A 1 545 ? -12.027 -0.370 40.469 1.00 83.75 545 ALA A C 1
ATOM 4099 O O . ALA A 1 545 ? -11.246 -0.071 39.566 1.00 83.75 545 ALA A O 1
ATOM 4100 N N . SER A 1 546 ? -11.916 0.136 41.699 1.00 80.62 546 SER A N 1
ATOM 4101 C CA . SER A 1 546 ? -10.779 0.957 42.149 1.00 80.62 546 SER A CA 1
ATOM 4102 C C . SER A 1 546 ? -10.495 2.184 41.261 1.00 80.62 546 SER A C 1
ATOM 4104 O O . SER A 1 546 ? -9.346 2.428 40.897 1.00 80.62 546 SER A O 1
ATOM 4106 N N . SER A 1 547 ? -11.535 2.929 40.871 1.00 82.44 547 SER A N 1
ATOM 4107 C CA . SER A 1 547 ? -11.423 4.132 40.035 1.00 82.44 547 SER A CA 1
ATOM 4108 C C . SER A 1 547 ? -12.089 5.334 40.701 1.00 82.44 547 SER A C 1
ATOM 4110 O O . SER A 1 547 ? -13.164 5.202 41.278 1.00 82.44 547 SER A O 1
ATOM 4112 N N . ASN A 1 548 ? -11.467 6.512 40.606 1.00 85.19 548 ASN A N 1
ATOM 4113 C CA . ASN A 1 548 ? -11.918 7.729 41.292 1.00 85.19 548 ASN A CA 1
ATOM 4114 C C . ASN A 1 548 ? -12.507 8.770 40.334 1.00 85.19 548 ASN A C 1
ATOM 4116 O O . ASN A 1 548 ? -12.091 8.868 39.181 1.00 85.19 548 ASN A O 1
ATOM 4120 N N . ASN A 1 549 ? -13.420 9.605 40.839 1.00 86.31 549 ASN A N 1
ATOM 4121 C CA . ASN A 1 549 ? -14.014 10.739 40.124 1.00 86.31 549 ASN A CA 1
ATOM 4122 C C . ASN A 1 549 ? -14.644 10.356 38.769 1.00 86.31 549 ASN A C 1
ATOM 4124 O O . ASN A 1 549 ? -14.373 10.995 37.751 1.00 86.31 549 ASN A O 1
ATOM 4128 N N . VAL A 1 550 ? -15.450 9.293 38.713 1.00 88.19 550 VAL A N 1
ATOM 4129 C CA . VAL A 1 550 ? -16.130 8.909 37.469 1.00 88.19 550 VAL A CA 1
ATOM 4130 C C . VAL A 1 550 ? -17.494 9.589 37.386 1.00 88.19 550 VAL A C 1
ATOM 4132 O O . VAL A 1 550 ? -18.316 9.452 38.286 1.00 88.19 550 VAL A O 1
ATOM 4135 N N . THR A 1 551 ? -17.752 10.315 36.300 1.00 91.31 551 THR A N 1
ATOM 4136 C CA . THR A 1 551 ? -19.058 10.926 36.021 1.00 91.31 551 THR A CA 1
ATOM 4137 C C . THR A 1 551 ? -19.870 10.028 35.098 1.00 91.31 551 THR A C 1
ATOM 4139 O O . THR A 1 551 ? -19.458 9.776 33.966 1.00 91.31 551 THR A O 1
ATOM 4142 N N . PHE A 1 552 ? -21.036 9.585 35.559 1.00 90.88 552 PHE A N 1
ATOM 4143 C CA . PHE A 1 552 ? -22.037 8.871 34.775 1.00 90.88 552 PHE A CA 1
ATOM 4144 C C . PHE A 1 552 ? -23.219 9.791 34.505 1.00 90.88 552 PHE A C 1
ATOM 4146 O O . PHE A 1 552 ? -23.951 10.122 35.437 1.00 90.88 552 PHE A O 1
ATOM 4153 N N . ASP A 1 553 ? -23.451 10.157 33.248 1.00 93.31 553 ASP A N 1
ATOM 4154 C CA . ASP A 1 553 ? -24.565 11.037 32.884 1.00 93.31 553 ASP A CA 1
ATOM 4155 C C . ASP A 1 553 ? -25.433 10.473 31.753 1.00 93.31 553 ASP A C 1
ATOM 4157 O O . ASP A 1 553 ? -24.935 10.140 30.682 1.00 93.31 553 ASP A O 1
ATOM 4161 N N . SER A 1 554 ? -26.747 10.415 31.952 1.00 95.56 554 SER A N 1
ATOM 4162 C CA . SER A 1 554 ? -27.709 10.122 30.878 1.00 95.56 554 SER A CA 1
ATOM 4163 C C . SER A 1 554 ? -27.498 8.768 30.168 1.00 95.56 554 SER A C 1
ATOM 4165 O O . SER A 1 554 ? -27.826 8.616 28.993 1.00 95.56 554 SER A O 1
ATOM 4167 N N . ASN A 1 555 ? -26.931 7.757 30.839 1.00 94.12 555 ASN A N 1
ATOM 4168 C CA . ASN A 1 555 ? -26.768 6.417 30.259 1.00 94.12 555 ASN A CA 1
ATOM 4169 C C . ASN A 1 555 ? -28.041 5.578 30.421 1.00 94.12 555 ASN A C 1
ATOM 4171 O O . ASN A 1 555 ? -28.688 5.616 31.466 1.00 94.12 555 ASN A O 1
ATOM 4175 N N . THR A 1 556 ? -28.358 4.765 29.416 1.00 94.88 556 THR A N 1
ATOM 4176 C CA . THR A 1 556 ? -29.413 3.744 29.474 1.00 94.88 556 THR A CA 1
ATOM 4177 C C . THR A 1 556 ? -28.761 2.374 29.615 1.00 94.88 556 THR A C 1
ATOM 4179 O O . THR A 1 556 ? -28.053 1.937 28.709 1.00 94.88 556 THR A O 1
ATOM 4182 N N . VAL A 1 557 ? -28.968 1.702 30.749 1.00 93.50 557 VAL A N 1
ATOM 4183 C CA . VAL A 1 557 ? -28.354 0.407 31.071 1.00 93.50 557 VAL A CA 1
ATOM 4184 C C . VAL A 1 557 ? -29.444 -0.587 31.454 1.00 93.50 557 VAL A C 1
ATOM 4186 O O . VAL A 1 557 ? -29.985 -0.522 32.550 1.00 93.50 557 VAL A O 1
ATOM 4189 N N . CYS A 1 558 ? -29.828 -1.471 30.538 1.00 90.75 558 CYS A N 1
ATOM 4190 C CA . CYS A 1 558 ? -31.058 -2.253 30.680 1.00 90.75 558 CYS A CA 1
ATOM 4191 C C . CYS A 1 558 ? -30.897 -3.691 30.194 1.00 90.75 558 CYS A C 1
ATOM 4193 O O . CYS A 1 558 ? -30.090 -3.969 29.318 1.00 90.75 558 CYS A O 1
ATOM 4195 N N . SER A 1 559 ? -31.719 -4.615 30.690 1.00 91.12 559 SER A N 1
ATOM 4196 C CA . SER A 1 559 ? -31.692 -6.024 30.260 1.00 91.12 559 SER A CA 1
ATOM 4197 C C . SER A 1 559 ? -30.333 -6.701 30.483 1.00 91.12 559 SER A C 1
ATOM 4199 O O . SER A 1 559 ? -29.946 -7.576 29.710 1.00 91.12 559 SER A O 1
ATOM 4201 N N . ASN A 1 560 ? -29.593 -6.285 31.513 1.00 88.69 560 ASN A N 1
ATOM 4202 C CA . ASN A 1 560 ? -28.392 -6.978 31.977 1.00 88.69 560 ASN A CA 1
ATOM 4203 C C . ASN A 1 560 ? -28.748 -7.821 33.213 1.00 88.69 560 ASN A C 1
ATOM 4205 O O . ASN A 1 560 ? -29.787 -7.603 33.834 1.00 88.69 560 ASN A O 1
ATOM 4209 N N . THR A 1 561 ? -27.892 -8.767 33.622 1.00 86.69 561 THR A N 1
ATOM 4210 C CA . THR A 1 561 ? -28.118 -9.444 34.923 1.00 86.69 561 THR A CA 1
ATOM 4211 C C . THR A 1 561 ? -27.947 -8.453 36.079 1.00 86.69 561 THR A C 1
ATOM 4213 O O . THR A 1 561 ? -28.722 -8.471 37.031 1.00 86.69 561 THR A O 1
ATOM 4216 N N . TYR A 1 562 ? -26.963 -7.556 35.960 1.00 87.38 562 TYR A N 1
ATOM 4217 C CA . TYR A 1 562 ? -26.779 -6.395 36.833 1.00 87.38 562 TYR A CA 1
ATOM 4218 C C . TYR A 1 562 ? -26.493 -5.164 35.979 1.00 87.38 562 TYR A C 1
ATOM 4220 O O . TYR A 1 562 ? -25.578 -5.200 35.156 1.00 87.38 562 TYR A O 1
ATOM 4228 N N . ASP A 1 563 ? -27.237 -4.076 36.166 1.00 86.00 563 ASP A N 1
ATOM 4229 C CA . ASP A 1 563 ? -27.053 -2.877 35.339 1.00 86.00 563 ASP A CA 1
ATOM 4230 C C . ASP A 1 563 ? -25.808 -2.090 35.768 1.00 86.00 563 ASP A C 1
ATOM 4232 O O . ASP A 1 563 ? -24.917 -1.833 34.959 1.00 86.00 563 ASP A O 1
ATOM 4236 N N . PHE A 1 564 ? -25.689 -1.807 37.064 1.00 83.81 564 PHE A N 1
ATOM 4237 C CA . PHE A 1 564 ? -24.521 -1.165 37.665 1.00 83.81 564 PHE A CA 1
ATOM 4238 C C . PHE A 1 564 ? -23.926 -2.081 38.734 1.00 83.81 564 PHE A C 1
ATOM 4240 O O . PHE A 1 564 ? -24.666 -2.633 39.548 1.00 83.81 564 PHE A O 1
ATOM 4247 N N . TYR A 1 565 ? -22.602 -2.249 38.721 1.00 79.88 565 TYR A N 1
ATOM 4248 C CA . TYR A 1 565 ? -21.873 -3.125 39.636 1.00 79.88 565 TYR A CA 1
ATOM 4249 C C . TYR A 1 565 ? -20.558 -2.480 40.107 1.00 79.88 565 TYR A C 1
ATOM 4251 O O . TYR A 1 565 ? -19.874 -1.808 39.338 1.00 79.88 565 TYR A O 1
ATOM 4259 N N . CYS A 1 566 ? -20.196 -2.683 41.374 1.00 76.06 566 CYS A N 1
ATOM 4260 C CA . CYS A 1 566 ? -18.967 -2.160 41.979 1.00 76.06 566 CYS A CA 1
ATOM 4261 C C . CYS A 1 566 ? -18.274 -3.281 42.774 1.00 76.06 566 CYS A C 1
ATOM 4263 O O . CYS A 1 566 ? -18.914 -3.918 43.611 1.00 76.06 566 CYS A O 1
ATOM 4265 N N . THR A 1 567 ? -16.983 -3.542 42.519 1.00 67.69 567 THR A N 1
ATOM 4266 C CA . THR A 1 567 ? -16.275 -4.733 43.052 1.00 67.69 567 THR A CA 1
ATOM 4267 C C . THR A 1 567 ? -15.240 -4.486 44.154 1.00 67.69 567 THR A C 1
ATOM 4269 O O . THR A 1 567 ? -14.717 -5.464 44.684 1.00 67.69 567 THR A O 1
ATOM 4272 N N . SER A 1 568 ? -14.906 -3.245 44.532 1.00 58.00 568 SER A N 1
ATOM 4273 C CA . SER A 1 568 ? -13.903 -2.986 45.586 1.00 58.00 568 SER A CA 1
ATOM 4274 C C . SER A 1 568 ? -14.331 -1.920 46.602 1.00 58.00 568 SER A C 1
ATOM 4276 O O . SER A 1 568 ? -14.906 -0.897 46.251 1.00 58.00 568 SER A O 1
ATOM 4278 N N . SER A 1 569 ? -14.019 -2.171 47.881 1.00 48.56 569 SER A N 1
ATOM 4279 C CA . SER A 1 569 ? -14.322 -1.323 49.050 1.00 48.56 569 SER A CA 1
ATOM 4280 C C . SER A 1 569 ? -13.349 -0.155 49.254 1.00 48.56 569 SER A C 1
ATOM 4282 O O . SER A 1 569 ? -13.463 0.592 50.225 1.00 48.56 569 SER A O 1
ATOM 4284 N N . THR A 1 570 ? -12.378 0.018 48.359 1.00 46.81 570 THR A N 1
ATOM 4285 C CA . THR A 1 570 ? -11.370 1.074 48.443 1.00 46.81 570 THR A CA 1
ATOM 4286 C C . THR A 1 570 ? -11.365 1.880 47.150 1.00 46.81 570 THR A C 1
ATOM 4288 O O . THR A 1 570 ? -10.839 1.429 46.134 1.00 46.81 570 THR A O 1
ATOM 4291 N N . THR A 1 571 ? -11.897 3.101 47.229 1.00 46.84 571 THR A N 1
ATOM 4292 C CA . THR A 1 571 ? -11.768 4.191 46.245 1.00 46.84 571 THR A CA 1
ATOM 4293 C C . THR A 1 571 ? -12.681 4.110 45.007 1.00 46.84 571 THR A C 1
ATOM 4295 O O . THR A 1 571 ? -12.228 3.900 43.888 1.00 46.84 571 THR A O 1
ATOM 4298 N N . SER A 1 572 ? -13.984 4.336 45.213 1.00 53.91 572 SER A N 1
ATOM 4299 C CA . SER A 1 572 ? -14.853 5.028 44.242 1.00 53.91 572 SER A CA 1
ATOM 4300 C C . SER A 1 572 ? -15.070 6.486 44.669 1.00 53.91 572 SER A C 1
ATOM 4302 O O . SER A 1 572 ? -16.192 6.989 44.636 1.00 53.91 572 SER A O 1
ATOM 4304 N N . GLY A 1 573 ? -14.021 7.157 45.164 1.00 56.00 573 GLY A N 1
ATOM 4305 C CA . GLY A 1 573 ? -14.150 8.499 45.730 1.00 56.00 573 GLY A CA 1
ATOM 4306 C C . GLY A 1 573 ? -14.737 9.468 44.700 1.00 56.00 573 GLY A C 1
ATOM 4307 O O . GLY A 1 573 ? -14.196 9.584 43.602 1.00 56.00 573 GLY A O 1
ATOM 4308 N N . ASN A 1 574 ? -15.841 10.133 45.056 1.00 70.88 574 ASN A N 1
ATOM 4309 C CA . ASN A 1 574 ? -16.516 11.196 44.297 1.00 70.88 574 ASN A CA 1
ATOM 4310 C C . ASN A 1 574 ? -17.021 10.827 42.886 1.00 70.88 574 ASN A C 1
ATOM 4312 O O . ASN A 1 574 ? -16.984 11.666 41.983 1.00 70.88 574 ASN A O 1
ATOM 4316 N N . SER A 1 575 ? -17.494 9.597 42.661 1.00 77.25 575 SER A N 1
ATOM 4317 C CA . SER A 1 575 ? -18.212 9.300 41.410 1.00 77.25 575 SER A CA 1
ATOM 4318 C C . SER A 1 575 ? -19.630 9.879 41.446 1.00 77.25 575 SER A C 1
ATOM 4320 O O . SER A 1 575 ? -20.305 9.811 42.469 1.00 77.25 575 SER A O 1
ATOM 4322 N N . THR A 1 576 ? -20.089 10.460 40.341 1.00 81.56 576 THR A N 1
ATOM 4323 C CA . THR A 1 576 ? -21.396 11.124 40.241 1.00 81.56 576 THR A CA 1
ATOM 4324 C C . THR A 1 576 ? -22.296 10.383 39.261 1.00 81.56 576 THR A C 1
ATOM 4326 O O . THR A 1 576 ? -21.850 9.942 38.205 1.00 81.56 576 THR A O 1
ATOM 4329 N N . PHE A 1 577 ? -23.577 10.245 39.606 1.00 86.12 577 PHE A N 1
ATOM 4330 C CA . PHE A 1 577 ? -24.587 9.618 38.756 1.00 86.12 577 PHE A CA 1
ATOM 4331 C C . PHE A 1 577 ? -25.742 10.596 38.532 1.00 86.12 577 PHE A C 1
ATOM 4333 O O . PHE A 1 577 ? -26.464 10.930 39.468 1.00 86.12 577 PHE A O 1
ATOM 4340 N N . THR A 1 578 ? -25.939 11.034 37.290 1.00 85.69 578 THR A N 1
ATOM 4341 C CA . THR A 1 578 ? -27.006 11.963 36.890 1.00 85.69 578 THR A CA 1
ATOM 4342 C C . THR A 1 578 ? -27.803 11.397 35.715 1.00 85.69 578 THR A C 1
ATOM 4344 O O . THR A 1 578 ? -27.237 10.871 34.766 1.00 85.69 578 THR A O 1
ATOM 4347 N N . ASN A 1 579 ? -29.137 11.458 35.777 1.00 88.31 579 ASN A N 1
ATOM 4348 C CA . ASN A 1 579 ? -30.044 11.081 34.677 1.00 88.31 579 ASN A CA 1
ATOM 4349 C C . ASN A 1 579 ? -29.853 9.666 34.076 1.00 88.31 579 ASN A C 1
ATOM 4351 O O . ASN A 1 579 ? -30.276 9.411 32.951 1.00 88.31 579 ASN A O 1
ATOM 4355 N N . ASN A 1 580 ? -29.226 8.730 34.794 1.00 84.56 580 ASN A N 1
ATOM 4356 C CA . ASN A 1 580 ? -29.025 7.366 34.300 1.00 84.56 580 ASN A CA 1
ATOM 4357 C C . ASN A 1 580 ? -30.288 6.516 34.503 1.00 84.56 580 ASN A C 1
ATOM 4359 O O . ASN A 1 580 ? -30.927 6.587 35.551 1.00 84.56 580 ASN A O 1
ATOM 4363 N N . THR A 1 581 ? -30.610 5.675 33.523 1.00 86.81 581 THR A N 1
ATOM 4364 C CA . THR A 1 581 ? -31.759 4.759 33.551 1.00 86.81 581 THR A CA 1
ATOM 4365 C C . THR A 1 581 ? -31.277 3.312 33.670 1.00 86.81 581 THR A C 1
ATOM 4367 O O . THR A 1 581 ? -30.514 2.857 32.820 1.00 86.81 581 THR A O 1
ATOM 4370 N N . GLY A 1 582 ? -31.727 2.596 34.709 1.00 81.38 582 GLY A N 1
ATOM 4371 C CA . GLY A 1 582 ? -31.517 1.155 34.918 1.00 81.38 582 GLY A CA 1
ATOM 4372 C C . GLY A 1 582 ? -32.845 0.390 34.881 1.00 81.38 582 GLY A C 1
ATOM 4373 O O . GLY A 1 582 ? -33.798 0.855 35.503 1.00 81.38 582 GLY A O 1
ATOM 4374 N N . CYS A 1 583 ? -32.940 -0.742 34.170 1.00 79.25 583 CYS A N 1
ATOM 4375 C CA . CYS A 1 583 ? -34.233 -1.420 33.931 1.00 79.25 583 CYS A CA 1
ATOM 4376 C C . CYS A 1 583 ? -34.424 -2.781 34.625 1.00 79.25 583 CYS A C 1
ATOM 4378 O O . CYS A 1 583 ? -35.536 -3.304 34.607 1.00 79.25 583 CYS A O 1
ATOM 4380 N N . THR A 1 584 ? -33.371 -3.398 35.164 1.00 64.75 584 THR A N 1
ATOM 4381 C CA . THR A 1 584 ? -33.390 -4.816 35.567 1.00 64.75 584 THR A CA 1
ATOM 4382 C C . THR A 1 584 ? -33.136 -4.984 37.063 1.00 64.75 584 THR A C 1
ATOM 4384 O O . THR A 1 584 ? -34.079 -5.214 37.818 1.00 64.75 584 THR A O 1
ATOM 4387 N N . VAL A 1 585 ? -31.885 -4.851 37.514 1.00 61.81 585 VAL A N 1
ATOM 4388 C CA . VAL A 1 585 ? -31.495 -4.956 38.931 1.00 61.81 585 VAL A CA 1
ATOM 4389 C C . VAL A 1 585 ? -30.282 -4.058 39.181 1.00 61.81 585 VAL A C 1
ATOM 4391 O O . VAL A 1 585 ? -29.187 -4.298 38.664 1.00 61.81 585 VAL A O 1
ATOM 4394 N N . THR A 1 586 ? -30.465 -3.030 40.009 1.00 57.16 586 THR A N 1
ATOM 4395 C CA . THR A 1 586 ? -29.401 -2.119 40.447 1.00 57.16 586 THR A CA 1
ATOM 4396 C C . THR A 1 586 ? -28.812 -2.638 41.759 1.00 57.16 586 THR A C 1
ATOM 4398 O O . THR A 1 586 ? -29.287 -2.280 42.834 1.00 57.16 586 THR A O 1
ATOM 4401 N N . GLN A 1 587 ? -27.792 -3.502 41.724 1.00 54.59 587 GLN A N 1
ATOM 4402 C CA . GLN A 1 587 ? -27.026 -3.787 42.943 1.00 54.59 587 GLN A CA 1
ATOM 4403 C C . GLN A 1 587 ? -25.859 -2.801 43.041 1.00 54.59 587 GLN A C 1
ATOM 4405 O O . GLN A 1 587 ? -24.757 -3.063 42.566 1.00 54.59 587 GLN A O 1
ATOM 4410 N N . ILE A 1 588 ? -26.108 -1.661 43.689 1.00 54.03 588 ILE A N 1
ATOM 4411 C CA . ILE A 1 588 ? -25.056 -0.721 44.087 1.00 54.03 588 ILE A CA 1
ATOM 4412 C C . ILE A 1 588 ? -24.289 -1.370 45.249 1.00 54.03 588 ILE A C 1
ATOM 4414 O O . ILE A 1 588 ? -24.628 -1.191 46.416 1.00 54.03 588 ILE A O 1
ATOM 4418 N N . GLY A 1 589 ? -23.290 -2.200 44.954 1.00 51.34 589 GLY A N 1
ATOM 4419 C CA . GLY A 1 589 ? -22.365 -2.684 45.979 1.00 51.34 589 GLY A CA 1
ATOM 4420 C C . GLY A 1 589 ? -21.562 -1.505 46.526 1.00 51.34 589 GLY A C 1
ATOM 4421 O O . GLY A 1 589 ? -20.717 -1.003 45.810 1.00 51.34 589 GLY A O 1
ATOM 4422 N N . THR A 1 590 ? -21.864 -1.021 47.736 1.00 48.12 590 THR A N 1
ATOM 4423 C CA . THR A 1 590 ? -21.084 -0.036 48.534 1.00 48.12 590 THR A CA 1
ATOM 4424 C C . THR A 1 590 ? -20.363 1.093 47.768 1.00 48.12 590 THR A C 1
ATOM 4426 O O . THR A 1 590 ? -19.291 1.526 48.185 1.00 48.12 590 THR A O 1
ATOM 4429 N N . CYS A 1 591 ? -20.915 1.572 46.656 1.00 48.88 591 CYS A N 1
ATOM 4430 C CA . CYS A 1 591 ? -20.436 2.760 45.963 1.00 48.88 591 CYS A CA 1
ATOM 4431 C C . CYS A 1 591 ? -21.052 3.948 46.718 1.00 48.88 591 CYS A C 1
ATOM 4433 O O . CYS A 1 591 ? -22.229 4.248 46.529 1.00 48.88 591 CYS A O 1
ATOM 4435 N N . SER A 1 592 ? -20.297 4.482 47.686 1.00 40.75 592 SER A N 1
ATOM 4436 C CA . SER A 1 592 ? -20.691 5.593 48.568 1.00 40.75 592 SER A CA 1
ATOM 4437 C C . SER A 1 592 ? -20.817 6.911 47.825 1.00 40.75 592 SER A C 1
ATOM 4439 O O . SER A 1 592 ? -19.855 7.208 47.074 1.00 40.75 592 SER A O 1
#

Secondary structure (DSSP, 8-state):
-HHHHHHHHHHHHHHHHHHHHHHHHHHHHHHHHHHHHHHTTTT-GGGSS--EEEEPTTEEEEEEEEETTTEEEEEEEE-SSS-EEEEEEEEESSSS---EEEEEEEEEE-TT-EEEE---TTT---BEE-TTSPBPPTTTSSTT-EEEEEEEEEEEETTT--EEEEEEEEEEEEE--------PPPPEEE-SSEEE-S-SEEEE-S-EE-SS--EEEEGGGTT-EEE-TT-EEE--SSSEEEEEES--S-EEES-EEESSSEEEEEES--S-EEES-EEE--SSEEEEEES--S-EEES-EEES-SS-SEEEES--S-EEES-EEES-SS-SEEEES-BS-EEES-EEES-SSEEEEEES-BS-EEES-EEESSSEEEEEESS-BS-EEES-EEEE-SSS-SEEEES-BS-EEES-EEEESSS-SEEEES-BS-EEES-EEES-SS-SEEEETT--S-EEES-EEE--SS-SEEE-TT--S-EEES-EEE--SS-SEEEES-BS-EEES-EEE--SSEEEEEES-B--EEES-EEESSSEEEEEES-BS-EEES-EEESSSEEEEE--SS--TT-EEES-EE-S-----S--

Sequence (592 aa):
METLRKWRLFHRGQSAMEVVTTYGWALLIFIIVLAVLFYLGILQPTSLTRPSCIMEPGFSCYSFKLVEGGELQLDFGQAKGNTILVTAVGCSKSENPTSMTTLSQPVLIPSGEHRFITGGDSGNAVNCTDENGNPLSSSESKLNSRFKGKVWVNYTEVATGMQRIVSGEITGTFEAATPTPSPTPTPSPIMGCGTISTPGNYALQSDLNSSGTCITITSGGSNSTLDCQGRTINGSGSGYGIYLNSATGVTVKNCVIKNFQHGVYTYNSHNNTITNNNVSSSTVYGVYTYNSHNNTITNNNVSSNSNTSFNIENSNNNRIINNVAYSNLGGGVYLSITLNNSVIGNTFNSNSGYGVGIYFSNNTMVDGNNMESNVGGISVSWLCYNTTMKNNNINITTSGHGIYTYYSINATITGNMVNSINQIDIHLWNSNYTTISNNIILNGNSRGISLAGGSSNIFILNNNITLCTNNGIYLADSSNNNRISGNLIYSNQYNGITMGNANNNTISNNTIYSHPYYGITISGGGNHTISNNNIYSNQRGINIASSNNVTFDSNTVCSNTYDFYCTSSTTSGNSTFTNNTGCTVTQIGTCS

pLDDT: mean 87.63, std 14.08, range [38.16, 98.88]

Radius of gyration: 35.03 Å; chains: 1; bounding box: 60×102×101 Å